Protein AF-A0A6P7WQ86-F1 (afdb_monomer_lite)

Sequence (445 aa):
MSSYLCPKDTPEFFSFLAAIAQLRMTGQVTDIEWIIFLQGLKDSKVKQMLPPTCILKPSWVNLDTWNECSLLEILPVFGNLRSSLVNQAFQWQEYFKVSSTVIGPVPCASHSHLSLFQKAILWRIFRPDKLYQVACDLTTCLLGGCFAEDYRLDTKTVFSLSHSNVPVVYLMPGTGSVGPSTHPLYYIEQMAKENMKEGSMKVISFGTPDSKTELLDSLITCKREGHWLVLNNCHLLDDWPDIIINQLIKLMDCHREAEGSISPVKNEDSQSECFVHLDFRLWFITTKDAEKSVPGYLMPQALSLLWETPQELKLILERSCNQAMAQPRSKTPVERIIALALLHSVLLHRQNYGNIAQTELYQWSQADLFFALNVQEKVWCFCQDPEDVMQFLAGSVIYGGHILDPADAATVRSVTQSCLKVHSTLLPTQGLEKLSSVLTDRSLS

Secondary structure (DSSP, 8-state):
--S---TTS-HHHHHHHHHHHHHHHTTSS-HHHHHHHHH-S--TTGGGS-----PPPPTTS-HHHHHHHHHHTTSGGGTTHHHHHHHTHHHHHHHHHSS--TTSPPSSGGGTT--HHHHHHHHHHH-GGGHHHHHHHHHHHHHSS-TTTT----HHHHHHH-BTTB-EEEEEPPTTSPPPSS-HHHHHHHHHHHTT-GGGEEEEETTSTTHHHHHHHHHHHHHHHT-EEEEE-GGG--S--HHHHHHHHHHHHTTHHHHS-------TT--------TT-EEEEEEETT-TTSS-TTTTTTSEEEE-----SHHHHHHHHHHHHHTS--SSS-HHHHHHHHHHHHHHHHHGGGGGGT-SS-----HHHHHHHHHHHHHHHHH-SSHHHHHHHIIIIIITGGG---HHHHHHHHHHHHHHH-S--SS---HHHHHHHHHHH-----

InterPro domains:
  IPR004273 Dynein heavy chain, D6 P-loop domain [PF03028] (180-302)
  IPR026983 Dynein heavy chain [PTHR45703] (13-422)
  IPR027417 P-loop containing nucleoside triphosphate hydrolase [G3DSA:3.40.50.300] (151-306)
  IPR041658 Dynein heavy chain, AAA lid domain [PF18198] (338-422)
  IPR042219 Dynein heavy chain, AAA lid domain superfamily [G3DSA:1.10.8.720] (308-434)

Radius of gyration: 29.18 Å; chains: 1; bounding box: 78×70×71 Å

Organism: NCBI:txid1415580

Foldseek 3Di:
DPQDDDCVCPLLNVLLVVLVVVCVVVVVDDPVLVCCLPPNPPDPVVVVVQDDDPQDQDPPDDPQLLVSLSVVCVPVLSPCVSVCCVVVVVQVVVCLVDQDPLVPARSDPSNSPDDSSSSLSNCCSGPVVRNSVSSQVSSCVRVVHRPNPPPPCDLVNVVVLFWQQAAAEEAWADDQDAGFQAAVVVSVCVSCVVVVQNVQEDEQEPPDPCSLVCVVVCLVVCQQVLGEYEYHALLNPLDDDPSVVVLSVLSNCLCVVVVDDDDDDDPPPDPPNSRGDGNYYHYYYYHPVRPRSDPPVNVVRYNYDYRHYDLDLVVQLVVLLVLLVVDDADQDDSLQSSLLSNLLSVLSNLCVCPVVRDPGRFRNHPVLSVVLSVVLSVLSVPPPDSQVVSLCCNLCPRRVVRDPDPVVSVVSSVSSCCSRDPDDVPDPDVVSVVVVVVVVPPPDD

pLDDT: mean 80.19, std 16.85, range [24.47, 97.56]

Structure (mmCIF, N/CA/C/O backbone):
data_AF-A0A6P7WQ86-F1
#
_entry.id   AF-A0A6P7WQ86-F1
#
loop_
_atom_site.group_PDB
_atom_site.id
_atom_site.type_symbol
_atom_site.label_atom_id
_atom_site.label_alt_id
_atom_site.label_comp_id
_atom_site.label_asym_id
_atom_site.label_entity_id
_atom_site.label_seq_id
_atom_site.pdbx_PDB_ins_code
_atom_site.Cartn_x
_atom_site.Cartn_y
_atom_site.Cartn_z
_atom_site.occupancy
_atom_site.B_iso_or_equiv
_atom_site.auth_seq_id
_atom_site.auth_comp_id
_atom_site.auth_asym_id
_atom_site.auth_atom_id
_atom_site.pdbx_PDB_model_num
ATOM 1 N N . MET A 1 1 ? -7.963 -11.762 -16.676 1.00 25.12 1 MET A N 1
ATOM 2 C CA . MET A 1 1 ? -6.656 -12.193 -16.125 1.00 25.12 1 MET A CA 1
ATOM 3 C C . MET A 1 1 ? -5.848 -10.976 -15.652 1.00 25.12 1 MET A C 1
ATOM 5 O O . MET A 1 1 ? -4.774 -10.728 -16.170 1.00 25.12 1 MET A O 1
ATOM 9 N N . SER A 1 2 ? -6.365 -10.191 -14.697 1.00 27.33 2 SER A N 1
ATOM 10 C CA . SER A 1 2 ? -5.709 -8.952 -14.213 1.00 27.33 2 SER A CA 1
ATOM 11 C C . SER A 1 2 ? -5.612 -8.876 -12.679 1.00 27.33 2 SER A C 1
ATOM 13 O O . SER A 1 2 ? -5.260 -7.837 -12.139 1.00 27.33 2 SER A O 1
ATOM 15 N N . SER A 1 3 ? -5.945 -9.950 -11.959 1.00 24.47 3 SER A N 1
ATOM 16 C CA . SER A 1 3 ? -6.136 -9.938 -10.500 1.00 24.47 3 SER A CA 1
ATOM 17 C C . SER A 1 3 ? -4.958 -10.498 -9.690 1.00 24.47 3 SER A C 1
ATOM 19 O O . SER A 1 3 ? -5.093 -10.706 -8.491 1.00 24.47 3 SER A O 1
ATOM 21 N N . TYR A 1 4 ? -3.800 -10.734 -10.312 1.00 34.53 4 TYR A N 1
ATOM 22 C CA . TYR A 1 4 ? -2.643 -11.344 -9.649 1.00 34.53 4 TYR A CA 1
ATOM 23 C C . TYR A 1 4 ? -1.344 -10.637 -10.015 1.00 34.53 4 TYR A C 1
ATOM 25 O O . TYR A 1 4 ? -0.579 -11.174 -10.809 1.00 34.53 4 TYR A O 1
ATOM 33 N N . LEU A 1 5 ? -1.073 -9.456 -9.455 1.00 34.53 5 LEU A N 1
ATOM 34 C CA . LEU A 1 5 ? 0.267 -8.865 -9.524 1.00 34.53 5 LEU A CA 1
ATOM 35 C C . LEU A 1 5 ? 0.639 -8.158 -8.215 1.00 34.53 5 LEU A C 1
ATOM 37 O O . LEU A 1 5 ? -0.140 -7.400 -7.643 1.00 34.53 5 LEU A O 1
ATOM 41 N N . CYS A 1 6 ? 1.843 -8.477 -7.742 1.00 33.53 6 CYS A N 1
ATOM 42 C CA . CYS A 1 6 ? 2.492 -7.973 -6.536 1.00 33.53 6 CYS A CA 1
ATOM 43 C C . CYS A 1 6 ? 3.253 -6.667 -6.866 1.00 33.53 6 CYS A C 1
ATOM 45 O O . CYS A 1 6 ? 4.033 -6.691 -7.813 1.00 33.53 6 CYS A O 1
ATOM 47 N N . PRO A 1 7 ? 3.160 -5.562 -6.102 1.00 37.88 7 PRO A N 1
ATOM 48 C CA . PRO A 1 7 ? 3.705 -4.251 -6.485 1.00 37.88 7 PRO A CA 1
ATOM 49 C C . PRO A 1 7 ? 5.179 -4.051 -6.187 1.00 37.88 7 PRO A C 1
ATOM 51 O O . PRO A 1 7 ? 5.691 -2.939 -6.300 1.00 37.88 7 PRO A O 1
ATOM 54 N N . LYS A 1 8 ? 5.906 -5.127 -5.858 1.00 39.66 8 LYS A N 1
ATOM 55 C CA . LYS A 1 8 ? 7.344 -5.088 -6.145 1.00 39.66 8 LYS A CA 1
ATOM 56 C C . LYS A 1 8 ? 7.577 -4.911 -7.657 1.00 39.66 8 LYS A C 1
ATOM 58 O O . LYS A 1 8 ? 8.589 -4.326 -8.026 1.00 39.66 8 LYS A O 1
ATOM 63 N N . ASP A 1 9 ? 6.600 -5.308 -8.477 1.00 46.38 9 ASP A N 1
ATOM 64 C CA . ASP A 1 9 ? 6.421 -4.889 -9.863 1.00 46.38 9 ASP A CA 1
ATOM 65 C C . ASP A 1 9 ? 5.422 -3.729 -9.896 1.00 46.38 9 ASP A C 1
ATOM 67 O O . ASP A 1 9 ? 4.210 -3.926 -9.798 1.00 46.38 9 ASP A O 1
ATOM 71 N N . THR A 1 10 ? 5.918 -2.499 -9.980 1.00 58.47 10 THR A N 1
ATOM 72 C CA . THR A 1 10 ? 5.045 -1.325 -10.019 1.00 58.47 10 THR A CA 1
ATOM 73 C C . THR A 1 10 ? 4.073 -1.435 -11.217 1.00 58.47 10 THR A C 1
ATOM 75 O O . THR A 1 10 ? 4.430 -2.037 -12.239 1.00 58.47 10 THR A O 1
ATOM 78 N N . PRO A 1 11 ? 2.828 -0.925 -11.145 1.00 63.41 11 PRO A N 1
ATOM 79 C CA . PRO A 1 11 ? 1.876 -0.983 -12.264 1.00 63.41 11 PRO A CA 1
ATOM 80 C C . PRO A 1 11 ? 2.463 -0.425 -13.573 1.00 63.41 11 PRO A C 1
ATOM 82 O O . PRO A 1 11 ? 2.094 -0.865 -14.666 1.00 63.41 11 PRO A O 1
ATOM 85 N N . GLU A 1 12 ? 3.436 0.481 -13.475 1.00 69.00 12 GLU A N 1
ATOM 86 C CA . GLU A 1 12 ? 4.243 0.990 -14.581 1.00 69.00 12 GLU A CA 1
ATOM 87 C C . GLU A 1 12 ? 5.154 -0.085 -15.189 1.00 69.00 12 GLU A C 1
ATOM 89 O O . GLU A 1 12 ? 5.253 -0.163 -16.411 1.00 69.00 12 GLU A O 1
ATOM 94 N N . PHE A 1 13 ? 5.785 -0.946 -14.381 1.00 75.38 13 PHE A N 1
ATOM 95 C CA . PHE A 1 13 ? 6.592 -2.061 -14.884 1.00 75.38 13 PHE A CA 1
ATOM 96 C C . PHE A 1 13 ? 5.738 -3.095 -15.619 1.00 75.38 13 PHE A C 1
ATOM 98 O O . PHE A 1 13 ? 6.108 -3.530 -16.709 1.00 75.38 13 PHE A O 1
ATOM 105 N N . PHE A 1 14 ? 4.565 -3.447 -15.085 1.00 77.00 14 PHE A N 1
ATOM 106 C CA . PHE A 1 14 ? 3.645 -4.334 -15.800 1.00 77.00 14 PHE A CA 1
ATOM 107 C C . PHE A 1 14 ? 3.147 -3.707 -17.105 1.00 77.00 14 PHE A C 1
ATOM 109 O O . PHE A 1 14 ? 3.166 -4.358 -18.150 1.00 77.00 14 PHE A O 1
ATOM 116 N N . SER A 1 15 ? 2.752 -2.432 -17.066 1.00 80.06 15 SER A N 1
ATOM 117 C CA . SER A 1 15 ? 2.323 -1.697 -18.262 1.00 80.06 15 SER A CA 1
ATOM 118 C C . SER A 1 15 ? 3.441 -1.636 -19.306 1.00 80.06 15 SER A C 1
ATOM 120 O O . SER A 1 15 ? 3.194 -1.853 -20.493 1.00 80.06 15 SER A O 1
ATOM 122 N N . PHE A 1 16 ? 4.687 -1.444 -18.869 1.00 85.69 16 PHE A N 1
ATOM 123 C CA . PHE A 1 16 ? 5.866 -1.527 -19.724 1.00 85.69 16 PHE A CA 1
ATOM 124 C C . PHE A 1 16 ? 6.025 -2.922 -20.342 1.00 85.69 16 PHE A C 1
ATOM 126 O O . PHE A 1 16 ? 6.174 -3.036 -21.558 1.00 85.69 16 PHE A O 1
ATOM 133 N N . LEU A 1 17 ? 5.940 -3.994 -19.548 1.00 87.88 17 LEU A N 1
ATOM 134 C CA . LEU A 1 17 ? 6.018 -5.365 -20.063 1.00 87.88 17 LEU A CA 1
ATOM 135 C C . LEU A 1 17 ? 4.902 -5.669 -21.069 1.00 87.88 17 LEU A C 1
ATOM 137 O O . LEU A 1 17 ? 5.169 -6.308 -22.087 1.00 87.88 17 LEU A O 1
ATOM 141 N N . ALA A 1 18 ? 3.683 -5.186 -20.828 1.00 86.56 18 ALA A N 1
ATOM 142 C CA . ALA A 1 18 ? 2.565 -5.314 -21.757 1.00 86.56 18 ALA A CA 1
ATOM 143 C C . ALA A 1 18 ? 2.831 -4.562 -23.073 1.00 86.56 18 ALA A C 1
ATOM 145 O O . ALA A 1 18 ? 2.644 -5.127 -24.154 1.00 86.56 18 ALA A O 1
ATOM 146 N N . ALA A 1 19 ? 3.350 -3.331 -22.995 1.00 88.06 19 ALA A N 1
ATOM 147 C CA . ALA A 1 19 ? 3.734 -2.542 -24.164 1.00 88.06 19 ALA A CA 1
ATOM 148 C C . ALA A 1 19 ? 4.826 -3.247 -24.992 1.00 88.06 19 ALA A C 1
ATOM 150 O O . ALA A 1 19 ? 4.730 -3.342 -26.218 1.00 88.06 19 ALA A O 1
ATOM 151 N N . ILE A 1 20 ? 5.840 -3.813 -24.331 1.00 89.81 20 ILE A N 1
ATOM 152 C CA . ILE A 1 20 ? 6.890 -4.588 -25.004 1.00 89.81 20 ILE A CA 1
ATOM 153 C C . ILE A 1 20 ? 6.342 -5.893 -25.587 1.00 89.81 20 ILE A C 1
ATOM 155 O O . ILE A 1 20 ? 6.712 -6.259 -26.702 1.00 89.81 20 ILE A O 1
ATOM 159 N N . ALA A 1 21 ? 5.448 -6.592 -24.886 1.00 88.50 21 ALA A N 1
ATOM 160 C CA . ALA A 1 21 ? 4.819 -7.804 -25.404 1.00 88.50 21 ALA A CA 1
ATOM 161 C C . ALA A 1 21 ? 4.056 -7.518 -26.707 1.00 88.50 21 ALA A C 1
ATOM 163 O O . ALA A 1 21 ? 4.207 -8.261 -27.677 1.00 88.50 21 ALA A O 1
ATOM 164 N N . GLN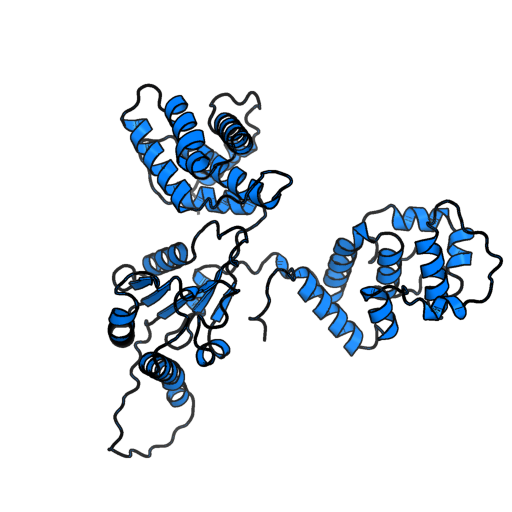 A 1 22 ? 3.325 -6.401 -26.776 1.00 89.00 22 GLN A N 1
ATOM 165 C CA . GLN A 1 22 ? 2.672 -5.944 -28.004 1.00 89.00 22 GLN A CA 1
ATOM 166 C C . GLN A 1 22 ? 3.682 -5.664 -29.131 1.00 89.00 22 GLN A C 1
ATOM 168 O O . GLN A 1 22 ? 3.478 -6.101 -30.269 1.00 89.00 22 GLN A O 1
ATOM 173 N N . LEU A 1 23 ? 4.795 -4.982 -28.837 1.00 89.31 23 LEU A N 1
ATOM 174 C CA . LEU A 1 23 ? 5.850 -4.726 -29.829 1.00 89.31 23 LEU A CA 1
ATOM 175 C C . LEU A 1 23 ? 6.523 -6.008 -30.340 1.00 89.31 23 LEU A C 1
ATOM 177 O O . LEU A 1 23 ? 6.841 -6.108 -31.526 1.00 89.31 23 LEU A O 1
ATOM 181 N N . ARG A 1 24 ? 6.708 -7.007 -29.474 1.00 90.12 24 ARG A N 1
ATOM 182 C CA . ARG A 1 24 ? 7.251 -8.318 -29.860 1.00 90.12 24 ARG A CA 1
ATOM 183 C C . ARG A 1 24 ? 6.268 -9.100 -30.729 1.00 90.12 24 ARG A C 1
ATOM 185 O O . ARG A 1 24 ? 6.665 -9.630 -31.761 1.00 90.12 24 ARG A O 1
ATOM 192 N N . MET A 1 25 ? 4.981 -9.103 -30.378 1.00 88.38 25 MET A N 1
ATOM 193 C CA . MET A 1 25 ? 3.928 -9.755 -31.173 1.00 88.38 25 MET A CA 1
ATOM 194 C C . MET A 1 25 ? 3.765 -9.138 -32.568 1.00 88.38 25 MET A C 1
ATOM 196 O O . MET A 1 25 ? 3.455 -9.841 -33.525 1.00 88.38 25 MET A O 1
ATOM 200 N N . THR A 1 26 ? 3.995 -7.829 -32.697 1.00 89.19 26 THR A N 1
ATOM 201 C CA . THR A 1 26 ? 3.947 -7.107 -33.982 1.00 89.19 26 THR A CA 1
ATOM 202 C C . THR A 1 26 ? 5.265 -7.157 -34.764 1.00 89.19 26 THR A C 1
ATOM 204 O O . THR A 1 26 ? 5.344 -6.594 -35.854 1.00 89.19 26 THR A O 1
ATOM 207 N N . GLY A 1 27 ? 6.300 -7.823 -34.236 1.00 86.44 27 GLY A N 1
ATOM 208 C CA . GLY A 1 27 ? 7.609 -7.957 -34.881 1.00 86.44 27 GLY A CA 1
ATOM 209 C C . GLY A 1 27 ? 8.449 -6.674 -34.909 1.00 86.44 27 GLY A C 1
ATOM 210 O O . GLY A 1 27 ? 9.457 -6.629 -35.609 1.00 86.44 27 GLY A O 1
ATOM 211 N N . GLN A 1 28 ? 8.060 -5.633 -34.166 1.00 86.25 28 GLN A N 1
ATOM 212 C CA . GLN A 1 28 ? 8.796 -4.362 -34.097 1.00 86.25 28 GLN A CA 1
ATOM 213 C C . GLN A 1 28 ? 10.005 -4.417 -33.155 1.00 86.25 28 GLN A C 1
ATOM 215 O O . GLN A 1 28 ? 10.891 -3.568 -33.245 1.00 86.25 28 GLN A O 1
ATOM 220 N N . VAL A 1 29 ? 10.027 -5.395 -32.246 1.00 89.81 29 VAL A N 1
ATOM 221 C CA . VAL A 1 29 ? 11.147 -5.678 -31.344 1.00 89.81 29 VAL A CA 1
ATOM 222 C C . VAL A 1 29 ? 11.569 -7.122 -31.532 1.00 89.81 29 VAL A C 1
ATOM 224 O O . VAL A 1 29 ? 10.770 -8.043 -31.352 1.00 89.81 29 VAL A O 1
ATOM 227 N N . THR A 1 30 ? 12.836 -7.316 -31.874 1.00 88.25 30 THR A N 1
ATOM 228 C CA . THR A 1 30 ? 13.439 -8.645 -31.992 1.00 88.25 30 THR A CA 1
ATOM 229 C C . THR A 1 30 ? 13.823 -9.202 -30.619 1.00 88.25 30 THR A C 1
ATOM 231 O O . THR A 1 30 ? 14.104 -8.458 -29.677 1.00 88.25 30 THR A O 1
ATOM 234 N N . ASP A 1 31 ? 13.904 -10.530 -30.497 1.00 85.44 31 ASP A N 1
ATOM 235 C CA . ASP A 1 31 ? 14.342 -11.169 -29.248 1.00 85.44 31 ASP A CA 1
ATOM 236 C C . ASP A 1 31 ? 15.767 -10.754 -28.852 1.00 85.44 31 ASP A C 1
ATOM 238 O O . ASP A 1 31 ? 16.069 -10.602 -27.670 1.00 85.44 31 ASP A O 1
ATOM 242 N N . ILE A 1 32 ? 16.631 -10.501 -29.841 1.00 84.75 32 ILE A N 1
ATOM 243 C CA . ILE A 1 32 ? 18.000 -10.025 -29.622 1.00 84.75 32 ILE A CA 1
ATOM 244 C C . ILE A 1 32 ? 17.989 -8.619 -29.010 1.00 84.75 32 ILE A C 1
ATOM 246 O O . ILE A 1 32 ? 18.670 -8.385 -28.013 1.00 84.75 32 ILE A O 1
ATOM 250 N N . GLU A 1 33 ? 17.196 -7.692 -29.553 1.00 87.44 33 GLU A N 1
ATOM 251 C CA . GLU A 1 33 ? 17.052 -6.340 -28.995 1.00 87.44 33 GLU A CA 1
ATOM 252 C C . GLU A 1 33 ? 16.498 -6.372 -27.564 1.00 87.44 33 GLU A C 1
ATOM 254 O O . GLU A 1 33 ? 16.980 -5.635 -26.702 1.00 87.44 33 GLU A O 1
ATOM 259 N N . TRP A 1 34 ? 15.531 -7.254 -27.286 1.00 88.44 34 TRP A N 1
ATOM 260 C CA . TRP A 1 34 ? 14.972 -7.427 -25.944 1.00 88.44 34 TRP A CA 1
ATOM 261 C C . TRP A 1 34 ? 16.012 -7.933 -24.937 1.00 88.44 34 TRP A C 1
ATOM 263 O O . TRP A 1 34 ? 16.145 -7.376 -23.845 1.00 88.44 34 TRP A O 1
ATOM 273 N N . ILE A 1 35 ? 16.802 -8.942 -25.312 1.00 84.19 35 ILE A N 1
ATOM 274 C CA . ILE A 1 35 ? 17.886 -9.467 -24.469 1.00 84.19 35 ILE A CA 1
ATOM 275 C C . ILE A 1 35 ? 18.944 -8.386 -24.211 1.00 84.19 35 ILE A C 1
ATOM 277 O O . ILE A 1 35 ? 19.368 -8.203 -23.068 1.00 84.19 35 ILE A O 1
ATOM 281 N N . ILE A 1 36 ? 19.326 -7.624 -25.244 1.00 84.12 36 ILE A N 1
ATOM 282 C CA . ILE A 1 36 ? 20.272 -6.502 -25.123 1.00 84.12 36 ILE A CA 1
ATOM 283 C C . ILE A 1 36 ? 19.746 -5.438 -24.157 1.00 84.12 36 ILE A C 1
ATOM 285 O O . ILE A 1 36 ? 20.522 -4.868 -23.386 1.00 84.12 36 ILE A O 1
ATOM 289 N N . PHE A 1 37 ? 18.442 -5.165 -24.184 1.00 85.75 37 PHE A N 1
ATOM 290 C CA . PHE A 1 37 ? 17.811 -4.227 -23.264 1.00 85.75 37 PHE A CA 1
ATOM 291 C C . PHE A 1 37 ? 17.789 -4.748 -21.817 1.00 85.75 37 PHE A C 1
ATOM 293 O O . PHE A 1 37 ? 18.104 -3.995 -20.903 1.00 85.75 37 PHE A O 1
ATOM 300 N N . LEU A 1 38 ? 17.470 -6.023 -21.582 1.00 81.94 38 LEU A N 1
ATOM 301 C CA . LEU A 1 38 ? 17.373 -6.567 -20.221 1.00 81.94 38 LEU A CA 1
ATOM 302 C C . LEU A 1 38 ? 18.730 -6.813 -19.553 1.00 81.94 38 LEU A C 1
ATOM 304 O O . LEU A 1 38 ? 18.938 -6.456 -18.395 1.00 81.94 38 LEU A O 1
ATOM 308 N N . GLN A 1 39 ? 19.640 -7.482 -20.257 1.00 75.31 39 GLN A N 1
ATOM 309 C CA . GLN A 1 39 ? 20.855 -8.042 -19.654 1.00 75.31 39 GLN A CA 1
ATOM 310 C C . GLN A 1 39 ? 22.084 -7.161 -19.906 1.00 75.31 39 GLN A C 1
ATOM 312 O O . GLN A 1 39 ? 23.090 -7.253 -19.194 1.00 75.31 39 GLN A O 1
ATOM 317 N N . GLY A 1 40 ? 22.006 -6.286 -20.914 1.00 67.88 40 GLY A N 1
ATOM 318 C CA . GLY A 1 40 ? 23.181 -5.675 -21.518 1.00 67.88 40 GLY A CA 1
ATOM 319 C C . GLY A 1 40 ? 24.075 -6.718 -22.196 1.00 67.88 40 GLY A C 1
ATOM 320 O O . GLY A 1 40 ? 23.948 -7.925 -22.002 1.00 67.88 40 GLY A O 1
ATOM 321 N N . LEU A 1 41 ? 25.034 -6.260 -22.995 1.00 63.91 41 LEU A N 1
ATOM 322 C CA . LEU A 1 41 ? 25.974 -7.141 -23.701 1.00 63.91 41 LEU A CA 1
ATOM 323 C C . LEU A 1 41 ? 27.162 -7.514 -22.792 1.00 63.91 41 LEU A C 1
ATOM 325 O O . LEU A 1 41 ? 28.324 -7.363 -23.160 1.00 63.91 41 LEU A O 1
ATOM 329 N N . LYS A 1 42 ? 26.870 -7.958 -21.561 1.00 58.72 42 LYS A N 1
ATOM 330 C CA . LYS A 1 42 ? 27.878 -8.258 -20.524 1.00 58.72 42 LYS A CA 1
ATOM 331 C C . LYS A 1 42 ? 28.516 -9.639 -20.667 1.00 58.72 42 LYS A C 1
ATOM 333 O O . LYS A 1 42 ? 29.425 -9.970 -19.905 1.00 58.72 42 LYS A O 1
ATOM 338 N N . ASP A 1 43 ? 28.070 -10.437 -21.631 1.00 53.06 43 ASP A N 1
ATOM 339 C CA . ASP A 1 43 ? 28.567 -11.792 -21.798 1.00 53.06 43 ASP A CA 1
ATOM 340 C C . ASP A 1 43 ? 29.995 -11.789 -22.374 1.00 53.06 43 ASP A C 1
ATOM 342 O O . ASP A 1 43 ? 30.268 -11.304 -23.477 1.00 53.06 43 ASP A O 1
ATOM 346 N N . SER A 1 44 ? 30.936 -12.329 -21.595 1.00 49.69 44 SER A N 1
ATOM 347 C CA . SER A 1 44 ? 32.384 -12.286 -21.859 1.00 49.69 44 SER A CA 1
ATOM 348 C C . SER A 1 44 ? 32.774 -12.966 -23.184 1.00 49.69 44 SER A C 1
ATOM 350 O O . SER A 1 44 ? 33.844 -12.705 -23.734 1.00 49.69 44 SER A O 1
ATOM 352 N N . LYS A 1 45 ? 31.886 -13.799 -23.742 1.00 48.97 45 LYS A N 1
ATOM 353 C CA . LYS A 1 45 ? 32.104 -14.527 -25.000 1.00 48.97 45 LYS A CA 1
ATOM 354 C C . LYS A 1 45 ? 32.055 -13.637 -26.249 1.00 48.97 45 LYS A C 1
ATOM 356 O O . LYS A 1 45 ? 32.723 -13.959 -27.225 1.00 48.97 45 LYS A O 1
ATOM 361 N N . VAL A 1 46 ? 31.352 -12.497 -26.224 1.00 50.53 46 VAL A N 1
ATOM 362 C CA . VAL A 1 46 ? 31.262 -11.597 -27.398 1.00 50.53 46 VAL A CA 1
ATOM 363 C C . VAL A 1 46 ? 32.471 -10.653 -27.498 1.00 50.53 46 VAL A C 1
ATOM 365 O O . VAL A 1 46 ? 32.834 -10.218 -28.589 1.00 50.53 46 VAL A O 1
ATOM 368 N N . LYS A 1 47 ? 33.190 -10.416 -26.386 1.00 48.84 47 LYS A N 1
ATOM 369 C CA . LYS A 1 47 ? 34.431 -9.613 -26.370 1.00 48.84 47 LYS A CA 1
ATOM 370 C C . LYS A 1 47 ? 35.530 -10.169 -27.287 1.00 48.84 47 LYS A C 1
ATOM 372 O O . LYS A 1 47 ? 36.385 -9.404 -27.718 1.00 48.84 47 LYS A O 1
ATOM 377 N N . GLN A 1 48 ? 35.507 -11.469 -27.597 1.00 48.16 48 GLN A N 1
ATOM 378 C CA . GLN A 1 48 ? 36.498 -12.124 -28.462 1.00 48.16 48 GLN A CA 1
ATOM 379 C C . GLN A 1 48 ? 36.183 -12.038 -29.965 1.00 48.16 48 GLN A C 1
ATOM 381 O O . GLN A 1 48 ? 37.043 -12.384 -30.769 1.00 48.16 48 GLN A O 1
ATOM 386 N N . MET A 1 49 ? 34.992 -11.569 -30.362 1.00 47.84 49 MET A N 1
ATOM 387 C CA . MET A 1 49 ? 34.593 -11.479 -31.778 1.00 47.84 49 MET A CA 1
ATOM 388 C C . MET A 1 49 ? 34.684 -10.062 -32.363 1.00 47.84 49 MET A C 1
ATOM 390 O O . MET A 1 49 ? 34.346 -9.857 -33.527 1.00 47.84 49 MET A O 1
ATOM 394 N N . LEU A 1 50 ? 35.133 -9.074 -31.584 1.00 52.91 50 LEU A N 1
ATOM 395 C CA . LEU A 1 50 ? 35.200 -7.689 -32.041 1.00 52.91 50 LEU A CA 1
ATOM 396 C C . LEU A 1 50 ? 36.504 -7.416 -32.812 1.00 52.91 50 LEU A C 1
ATOM 398 O O . LEU A 1 50 ? 37.589 -7.611 -32.257 1.00 52.91 50 LEU A O 1
ATOM 402 N N . PRO A 1 51 ? 36.438 -6.924 -34.062 1.00 50.28 51 PRO A N 1
ATOM 403 C CA . PRO A 1 51 ? 37.624 -6.471 -34.775 1.00 50.28 51 PRO A CA 1
ATOM 404 C C . PRO A 1 51 ? 38.235 -5.244 -34.069 1.00 50.28 51 PRO A C 1
ATOM 406 O O . PRO A 1 51 ? 37.496 -4.397 -33.554 1.00 50.28 51 PRO A O 1
ATOM 409 N N . PRO A 1 52 ? 39.574 -5.097 -34.047 1.00 48.00 52 PRO A N 1
ATOM 410 C CA . PRO A 1 52 ? 40.222 -3.927 -33.473 1.00 48.00 52 PRO A CA 1
ATOM 411 C C . PRO A 1 52 ? 39.904 -2.703 -34.337 1.00 48.00 52 PRO A C 1
ATOM 413 O O . PRO A 1 52 ? 40.454 -2.514 -35.417 1.00 48.00 52 PRO A O 1
ATOM 416 N N . THR A 1 53 ? 38.988 -1.859 -33.880 1.00 55.72 53 THR A N 1
ATOM 417 C CA . THR A 1 53 ? 38.680 -0.593 -34.554 1.00 55.72 53 THR A CA 1
ATOM 418 C C . THR A 1 53 ? 39.592 0.517 -34.049 1.00 55.72 53 THR A C 1
ATOM 420 O O . THR A 1 53 ? 39.604 0.813 -32.856 1.00 55.72 53 THR A O 1
ATOM 423 N N . CYS A 1 54 ? 40.288 1.186 -34.969 1.00 58.53 54 CYS A N 1
ATOM 424 C CA . CYS A 1 54 ? 41.212 2.301 -34.721 1.00 58.53 54 CYS A CA 1
ATOM 425 C C . CYS A 1 54 ? 40.542 3.630 -34.301 1.00 58.53 54 CYS A C 1
ATOM 427 O O . CYS A 1 54 ? 41.161 4.686 -34.410 1.00 58.53 54 CYS A O 1
ATOM 429 N N . ILE A 1 55 ? 39.281 3.616 -33.858 1.00 70.06 55 ILE A N 1
ATOM 430 C CA . ILE A 1 55 ? 38.555 4.836 -33.481 1.00 70.06 55 ILE A CA 1
ATOM 431 C C . ILE A 1 55 ? 38.900 5.184 -32.033 1.00 70.06 55 ILE A C 1
ATOM 433 O O . ILE A 1 55 ? 38.612 4.417 -31.112 1.00 70.06 55 ILE A O 1
ATOM 437 N N . LEU A 1 56 ? 39.504 6.357 -31.834 1.00 76.00 56 LEU A N 1
ATOM 438 C CA . LEU A 1 56 ? 39.825 6.868 -30.505 1.00 76.00 56 LEU A CA 1
ATOM 439 C C . LEU A 1 56 ? 38.540 7.161 -29.725 1.00 76.00 56 LEU A C 1
ATOM 441 O O . LEU A 1 56 ? 37.679 7.916 -30.176 1.00 76.00 56 LEU A O 1
ATOM 445 N N . LYS A 1 57 ? 38.431 6.570 -28.531 1.00 86.38 57 LYS A N 1
ATOM 446 C CA . LYS A 1 57 ? 37.308 6.796 -27.622 1.00 86.38 57 LYS A CA 1
ATOM 447 C C . LYS A 1 57 ? 37.250 8.281 -27.231 1.00 86.38 57 LYS A C 1
ATOM 449 O O . LYS A 1 57 ? 38.236 8.794 -26.696 1.00 86.38 57 LYS A O 1
ATOM 454 N N . PRO A 1 58 ? 36.105 8.960 -27.393 1.00 85.06 58 PRO A N 1
ATOM 455 C CA . PRO A 1 58 ? 35.965 10.336 -26.945 1.00 85.06 58 PRO A CA 1
ATOM 456 C C . PRO A 1 58 ? 36.034 10.429 -25.410 1.00 85.06 58 PRO A C 1
ATOM 458 O O . PRO A 1 58 ? 35.705 9.483 -24.686 1.00 85.06 58 PRO A O 1
ATOM 461 N N . SER A 1 59 ? 36.477 11.571 -24.884 1.00 85.50 59 SER A N 1
ATOM 462 C CA . SER A 1 59 ? 36.671 11.777 -23.439 1.00 85.50 59 SER A CA 1
ATOM 463 C C . SER A 1 59 ? 35.366 11.765 -22.637 1.00 85.50 59 SER A C 1
ATOM 465 O O . SER A 1 59 ? 35.379 11.366 -21.479 1.00 85.50 59 SER A O 1
ATOM 467 N N . TRP A 1 60 ? 34.246 12.142 -23.258 1.00 86.88 60 TRP A N 1
ATOM 468 C CA . TRP A 1 60 ? 32.931 12.237 -22.616 1.00 86.88 60 TRP A CA 1
ATOM 469 C C . TRP A 1 60 ? 32.187 10.896 -22.481 1.00 86.88 60 TRP A C 1
ATOM 471 O O . TRP A 1 60 ? 31.174 10.840 -21.790 1.00 86.88 60 TRP A O 1
ATOM 481 N N . VAL A 1 61 ? 32.665 9.825 -23.129 1.00 86.62 61 VAL A N 1
ATOM 482 C CA . VAL A 1 61 ? 32.055 8.486 -23.060 1.00 86.62 61 VAL A CA 1
ATOM 483 C C . VAL A 1 61 ? 32.887 7.581 -22.158 1.00 86.62 61 VAL A C 1
ATOM 485 O O . VAL A 1 61 ? 34.105 7.455 -22.335 1.00 86.62 61 VAL A O 1
ATOM 488 N N . ASN A 1 62 ? 32.231 6.914 -21.210 1.00 86.94 62 ASN A N 1
ATOM 489 C CA . ASN A 1 62 ? 32.872 5.942 -20.326 1.00 86.94 62 ASN A CA 1
ATOM 490 C C . ASN A 1 62 ? 33.337 4.703 -21.103 1.00 86.94 62 ASN A C 1
ATOM 492 O O . ASN A 1 62 ? 32.771 4.350 -22.137 1.00 86.94 62 ASN A O 1
ATOM 496 N N . LEU A 1 63 ? 34.376 4.029 -20.605 1.00 82.75 63 LEU A N 1
ATOM 497 C CA . LEU A 1 63 ? 34.943 2.858 -21.282 1.00 82.75 63 LEU A CA 1
ATOM 498 C C . LEU A 1 63 ? 33.917 1.722 -21.424 1.00 82.75 63 LEU A C 1
ATOM 500 O O . LEU A 1 63 ? 33.824 1.119 -22.489 1.00 82.75 63 LEU A O 1
ATOM 504 N N . ASP A 1 64 ? 33.110 1.480 -20.391 1.00 82.69 64 ASP A N 1
ATOM 505 C CA . ASP A 1 64 ? 32.080 0.436 -20.408 1.00 82.69 64 ASP A CA 1
ATOM 506 C C . ASP A 1 64 ? 30.982 0.734 -21.436 1.00 82.69 64 ASP A C 1
ATOM 508 O O . ASP A 1 64 ? 30.685 -0.104 -22.285 1.00 82.69 64 ASP A O 1
ATOM 512 N N . THR A 1 65 ? 30.467 1.966 -21.445 1.00 86.06 65 THR A N 1
ATOM 513 C CA . THR A 1 65 ? 29.505 2.461 -22.443 1.00 86.06 65 THR A CA 1
ATOM 514 C C . THR A 1 65 ? 30.056 2.341 -23.867 1.00 86.06 65 THR A C 1
ATOM 516 O O . THR A 1 65 ? 29.343 1.928 -24.780 1.00 86.06 65 THR A O 1
ATOM 519 N N . TRP A 1 66 ? 31.339 2.661 -24.070 1.00 86.88 66 TRP A N 1
ATOM 520 C CA . TRP A 1 66 ? 32.001 2.551 -25.373 1.00 86.88 66 TRP A CA 1
ATOM 521 C C . TRP A 1 66 ? 32.105 1.101 -25.859 1.00 86.88 66 TRP A C 1
ATOM 523 O O . TRP A 1 66 ? 31.864 0.820 -27.036 1.00 86.88 66 TRP A O 1
ATOM 533 N N . ASN A 1 67 ? 32.419 0.177 -24.949 1.00 83.31 67 ASN A N 1
ATOM 534 C CA . ASN A 1 67 ? 32.458 -1.252 -25.243 1.00 83.31 67 ASN A CA 1
ATOM 535 C C . ASN A 1 67 ? 31.058 -1.791 -25.575 1.00 83.31 67 ASN A C 1
ATOM 537 O O . ASN A 1 67 ? 30.912 -2.531 -26.546 1.00 83.31 67 ASN A O 1
ATOM 541 N N . GLU A 1 68 ? 30.022 -1.376 -24.837 1.00 83.38 68 GLU A N 1
ATOM 542 C CA . GLU A 1 68 ? 28.632 -1.728 -25.159 1.00 83.38 68 GLU A CA 1
ATOM 543 C C . GLU A 1 68 ? 28.209 -1.187 -26.534 1.00 83.38 68 GLU A C 1
ATOM 545 O O . GLU A 1 68 ? 27.592 -1.919 -27.302 1.00 83.38 68 GLU A O 1
ATOM 550 N N . CYS A 1 69 ? 28.612 0.035 -26.908 1.00 86.94 69 CYS A N 1
ATOM 551 C CA . CYS A 1 69 ? 28.354 0.580 -28.249 1.00 86.94 69 CYS A CA 1
ATOM 552 C C . CYS A 1 69 ? 29.033 -0.241 -29.355 1.00 86.94 69 CYS A C 1
ATOM 554 O O . CYS A 1 69 ? 28.449 -0.441 -30.416 1.00 86.94 69 CYS A O 1
ATOM 556 N N . SER A 1 70 ? 30.248 -0.742 -29.109 1.00 81.94 70 SER A N 1
ATOM 557 C CA . SER A 1 70 ? 30.946 -1.616 -30.061 1.00 81.94 70 SER A CA 1
ATOM 558 C C . SER A 1 70 ? 30.198 -2.921 -30.310 1.00 81.94 70 SER A C 1
ATOM 560 O O . SER A 1 70 ? 30.251 -3.453 -31.414 1.00 81.94 70 SER A O 1
ATOM 562 N N . LEU A 1 71 ? 29.537 -3.454 -29.284 1.00 78.94 71 LEU A N 1
ATOM 563 C CA . LEU A 1 71 ? 28.728 -4.665 -29.391 1.00 78.94 71 LEU A CA 1
ATOM 564 C C . LEU A 1 71 ? 27.367 -4.356 -30.024 1.00 78.94 71 LEU A C 1
ATOM 566 O O . LEU A 1 71 ? 26.827 -5.179 -30.754 1.00 78.94 71 LEU A O 1
ATOM 570 N N . LEU A 1 72 ? 26.835 -3.155 -29.796 1.00 85.69 72 LEU A N 1
ATOM 571 C CA . LEU A 1 72 ? 25.586 -2.709 -30.402 1.00 85.69 72 LEU A CA 1
ATOM 572 C C . LEU A 1 72 ? 25.703 -2.553 -31.928 1.00 85.69 72 LEU A C 1
ATOM 574 O O . LEU A 1 72 ? 24.755 -2.874 -32.635 1.00 85.69 72 LEU A O 1
ATOM 578 N N . GLU A 1 73 ? 26.877 -2.164 -32.440 1.00 86.06 73 GLU A N 1
ATOM 579 C CA . GLU A 1 73 ? 27.182 -2.102 -33.884 1.00 86.06 73 GLU A CA 1
ATOM 580 C C . GLU A 1 73 ? 27.085 -3.457 -34.613 1.00 86.06 73 GLU A C 1
ATOM 582 O O . GLU A 1 73 ? 27.052 -3.475 -35.843 1.00 86.06 73 GLU A O 1
ATOM 587 N N . ILE A 1 74 ? 27.013 -4.588 -33.892 1.00 80.75 74 ILE A N 1
ATOM 588 C CA . ILE A 1 74 ? 26.722 -5.907 -34.488 1.00 80.75 74 ILE A CA 1
ATOM 589 C C . ILE A 1 74 ? 25.330 -5.902 -35.135 1.00 80.75 74 ILE A C 1
ATOM 591 O O . ILE A 1 74 ? 25.102 -6.567 -36.147 1.00 80.75 74 ILE A O 1
ATOM 595 N N . LEU A 1 75 ? 24.394 -5.138 -34.567 1.00 83.00 75 LEU A N 1
ATOM 596 C CA . LEU A 1 75 ? 23.094 -4.916 -35.173 1.00 83.00 75 LEU A CA 1
ATOM 597 C C . LEU A 1 75 ? 23.236 -3.863 -36.283 1.00 83.00 75 LEU A C 1
ATOM 599 O O . LEU A 1 75 ? 23.646 -2.733 -36.005 1.00 83.00 75 LEU A O 1
ATOM 603 N N . PRO A 1 76 ? 22.829 -4.171 -37.529 1.00 83.44 76 PRO A N 1
ATOM 604 C CA . PRO A 1 76 ? 23.034 -3.280 -38.674 1.00 83.44 76 PRO A CA 1
ATOM 605 C C . PRO A 1 76 ? 22.355 -1.918 -38.490 1.00 83.44 76 PRO A C 1
ATOM 607 O O . PRO A 1 76 ? 22.813 -0.909 -39.020 1.00 83.44 76 PRO A O 1
ATOM 610 N N . VAL A 1 77 ? 21.289 -1.882 -37.689 1.00 86.12 77 VAL A N 1
ATOM 611 C CA . VAL A 1 77 ? 20.518 -0.677 -37.381 1.00 86.12 77 VAL A CA 1
ATOM 612 C C . VAL A 1 77 ? 21.335 0.361 -36.593 1.00 86.12 77 VAL A C 1
ATOM 614 O O . VAL A 1 77 ? 21.068 1.555 -36.717 1.00 86.12 77 VAL A O 1
ATOM 617 N N . PHE A 1 78 ? 22.364 -0.074 -35.857 1.00 87.31 78 PHE A N 1
ATOM 618 C CA . PHE A 1 78 ? 23.294 0.776 -35.103 1.00 87.31 78 PHE A CA 1
ATOM 619 C C . PHE A 1 78 ? 24.677 0.887 -35.767 1.00 87.31 78 PHE A C 1
ATOM 621 O O . PHE A 1 78 ? 25.662 1.225 -35.110 1.00 87.31 78 PHE A O 1
ATOM 628 N N . GLY A 1 79 ? 24.785 0.580 -37.062 1.00 86.00 79 GLY A N 1
ATOM 629 C CA . GLY A 1 79 ? 26.055 0.641 -37.781 1.00 86.00 79 GLY A CA 1
ATOM 630 C C . GLY A 1 79 ? 26.717 2.024 -37.699 1.00 86.00 79 GLY A C 1
ATOM 631 O O . GLY A 1 79 ? 26.070 3.054 -37.865 1.00 86.00 79 GLY A O 1
ATOM 632 N N . ASN A 1 80 ? 28.038 2.047 -37.489 1.00 86.75 80 ASN A N 1
ATOM 633 C CA . ASN A 1 80 ? 28.852 3.266 -37.358 1.00 86.75 80 ASN A CA 1
ATOM 634 C C . ASN A 1 80 ? 28.475 4.190 -36.181 1.00 86.75 80 ASN A C 1
ATOM 636 O O . ASN A 1 80 ? 28.821 5.380 -36.200 1.00 86.75 80 ASN A O 1
ATOM 640 N N . LEU A 1 81 ? 27.809 3.672 -35.145 1.00 88.50 81 LEU A N 1
ATOM 641 C CA . LEU A 1 81 ? 27.465 4.434 -33.945 1.00 88.50 81 LEU A CA 1
ATOM 642 C C . LEU A 1 81 ? 28.694 5.098 -33.308 1.00 88.50 81 LEU A C 1
ATOM 644 O O . LEU A 1 81 ? 28.670 6.296 -33.028 1.00 88.50 81 LEU A O 1
ATOM 648 N N . ARG A 1 82 ? 29.803 4.371 -33.141 1.00 88.38 82 ARG A N 1
ATOM 649 C CA . ARG A 1 82 ? 31.048 4.888 -32.548 1.00 88.38 82 ARG A CA 1
ATOM 650 C C . ARG A 1 82 ? 31.660 6.006 -33.376 1.00 88.38 82 ARG A C 1
ATOM 652 O O . ARG A 1 82 ? 32.062 7.023 -32.815 1.00 88.38 82 ARG A O 1
ATOM 659 N N . SER A 1 83 ? 31.659 5.872 -34.700 1.00 87.81 83 SER A N 1
ATOM 660 C CA . SER A 1 83 ? 32.084 6.944 -35.609 1.00 87.81 83 SER A CA 1
ATOM 661 C C . SER A 1 83 ? 31.207 8.190 -35.451 1.00 87.81 83 SER A C 1
ATOM 663 O O . SER A 1 83 ? 31.719 9.309 -35.411 1.00 87.81 83 SER A O 1
ATOM 665 N N . SER A 1 84 ? 29.889 8.015 -35.305 1.00 88.81 84 SER A N 1
ATOM 666 C CA . SER A 1 84 ? 28.960 9.129 -35.085 1.00 88.81 84 SER A CA 1
ATOM 667 C C . SER A 1 84 ? 29.156 9.799 -33.720 1.00 88.81 84 SER A C 1
ATOM 669 O O . SER A 1 84 ? 29.116 11.025 -33.631 1.00 88.81 84 SER A O 1
ATOM 671 N N . LEU A 1 85 ? 29.436 9.030 -32.665 1.00 88.06 85 LEU A N 1
ATOM 672 C CA . LEU A 1 85 ? 29.722 9.557 -31.323 1.00 88.06 85 LEU A CA 1
ATOM 673 C C . LEU A 1 85 ? 30.983 10.433 -31.289 1.00 88.06 85 LEU A C 1
ATOM 675 O O . LEU A 1 85 ? 31.049 11.382 -30.504 1.00 88.06 85 LEU A O 1
ATOM 679 N N . VAL A 1 86 ? 31.974 10.133 -32.137 1.00 87.75 86 VAL A N 1
ATOM 680 C CA . VAL A 1 86 ? 33.183 10.958 -32.288 1.00 87.75 86 VAL A CA 1
ATOM 681 C C . VAL A 1 86 ? 32.894 12.197 -33.136 1.00 87.75 86 VAL A C 1
ATOM 683 O O . VAL A 1 86 ? 33.175 13.313 -32.705 1.00 87.75 86 VAL A O 1
ATOM 686 N N . ASN A 1 87 ? 32.296 12.015 -34.316 1.00 87.81 87 ASN A N 1
ATOM 687 C CA . ASN A 1 87 ? 32.122 13.092 -35.295 1.00 87.81 87 ASN A CA 1
ATOM 688 C C . ASN A 1 87 ? 31.030 14.102 -34.906 1.00 87.81 87 ASN A C 1
ATOM 690 O O . ASN A 1 87 ? 31.141 15.282 -35.230 1.00 87.81 87 ASN A O 1
ATOM 694 N N . GLN A 1 88 ? 29.977 13.661 -34.211 1.00 87.62 88 GLN A N 1
ATOM 695 C CA . GLN A 1 88 ? 28.859 14.494 -33.751 1.00 87.62 88 GLN A CA 1
ATOM 696 C C . GLN A 1 88 ? 28.753 14.530 -32.217 1.00 87.62 88 GLN A C 1
ATOM 698 O O . GLN A 1 88 ? 27.657 14.519 -31.657 1.00 87.62 88 GLN A O 1
ATOM 703 N N . ALA A 1 89 ? 29.892 14.598 -31.518 1.00 87.75 89 ALA A N 1
ATOM 704 C CA . ALA A 1 89 ? 29.953 14.552 -30.054 1.00 87.75 89 ALA A CA 1
ATOM 705 C C . ALA A 1 89 ? 29.016 15.559 -29.359 1.00 87.75 89 ALA A C 1
ATOM 707 O O . ALA A 1 89 ? 28.325 15.194 -28.413 1.00 87.75 89 ALA A O 1
ATOM 708 N N . PHE A 1 90 ? 28.948 16.805 -29.845 1.00 86.81 90 PHE A N 1
ATOM 709 C CA . PHE A 1 90 ? 28.084 17.837 -29.258 1.00 86.81 90 PHE A CA 1
ATOM 710 C C . PHE A 1 90 ? 26.596 17.454 -29.316 1.00 86.81 90 PHE A C 1
ATOM 712 O O . PHE A 1 90 ? 25.899 17.558 -28.314 1.00 86.81 90 PHE A O 1
ATOM 719 N N . GLN A 1 91 ? 26.117 16.937 -30.453 1.00 87.50 91 GLN A N 1
ATOM 720 C CA . GLN A 1 91 ? 24.708 16.560 -30.627 1.00 87.50 91 GLN A CA 1
ATOM 721 C C . GLN A 1 91 ? 24.315 15.391 -29.716 1.00 87.50 91 GLN A C 1
ATOM 723 O O . GLN A 1 91 ? 23.258 15.422 -29.090 1.00 87.50 91 GLN A O 1
ATOM 728 N N . TRP A 1 92 ? 25.185 14.384 -29.599 1.00 87.94 92 TRP A N 1
ATOM 729 C CA . TRP A 1 92 ? 24.961 13.251 -28.701 1.00 87.94 92 TRP A CA 1
ATOM 730 C C . TRP A 1 92 ? 25.005 13.651 -27.223 1.00 87.94 92 TRP A C 1
ATOM 732 O O . TRP A 1 92 ? 24.191 13.173 -26.436 1.00 87.94 92 TRP A O 1
ATOM 742 N N . GLN A 1 93 ? 25.912 14.553 -26.839 1.00 87.19 93 GLN A N 1
ATOM 743 C CA . GLN A 1 93 ? 25.947 15.080 -25.474 1.00 87.19 93 GLN A CA 1
ATOM 744 C C . GLN A 1 93 ? 24.670 15.848 -25.132 1.00 87.19 93 GLN A C 1
ATOM 746 O O . GLN A 1 93 ? 24.118 15.636 -24.057 1.00 87.19 93 GLN A O 1
ATOM 751 N N . GLU A 1 94 ? 24.180 16.704 -26.032 1.00 85.12 94 GLU A N 1
ATOM 752 C CA . GLU A 1 94 ? 22.917 17.419 -25.822 1.00 85.12 94 GLU A CA 1
ATOM 753 C C . GLU A 1 94 ? 21.731 16.448 -25.724 1.00 85.12 94 GLU A C 1
ATOM 755 O O . GLU A 1 94 ? 20.920 16.572 -24.807 1.00 85.12 94 GLU A O 1
ATOM 760 N N . TYR A 1 95 ? 21.681 15.414 -26.571 1.00 84.88 95 TYR A N 1
ATOM 761 C CA . TYR A 1 95 ? 20.639 14.380 -26.521 1.00 84.88 95 TYR A CA 1
ATOM 762 C C . TYR A 1 95 ? 20.532 13.697 -25.150 1.00 84.88 95 TYR A C 1
ATOM 764 O O . TYR A 1 95 ? 19.430 13.524 -24.635 1.00 84.88 95 TYR A O 1
ATOM 772 N N . PHE A 1 96 ? 21.671 13.354 -24.535 1.00 84.94 96 PHE A N 1
ATOM 773 C CA . PHE A 1 96 ? 21.718 12.673 -23.235 1.00 84.94 96 PHE A CA 1
ATOM 774 C C . PHE A 1 96 ? 21.760 13.616 -22.020 1.00 84.94 96 PHE A C 1
ATOM 776 O O . PHE A 1 96 ? 21.761 13.137 -20.879 1.00 84.94 96 PHE A O 1
ATOM 783 N N . LYS A 1 97 ? 21.822 14.939 -22.224 1.00 81.81 97 LYS A N 1
ATOM 784 C CA . LYS A 1 97 ? 21.756 15.942 -21.144 1.00 81.81 97 LYS A CA 1
ATOM 785 C C . LYS A 1 97 ? 20.324 16.235 -20.697 1.00 81.81 97 LYS A C 1
ATOM 787 O O . LYS A 1 97 ? 20.118 16.490 -19.512 1.00 81.81 97 LYS A O 1
ATOM 792 N N . VAL A 1 98 ? 19.363 16.222 -21.619 1.00 70.06 98 VAL A N 1
ATOM 793 C CA . VAL A 1 98 ? 17.952 16.554 -21.350 1.00 70.06 98 VAL A CA 1
ATOM 794 C C . VAL A 1 98 ? 17.254 15.402 -20.598 1.00 70.06 98 VAL A C 1
ATOM 796 O O . VAL A 1 98 ? 17.728 14.266 -20.605 1.00 70.06 98 VAL A O 1
ATOM 799 N N . SER A 1 99 ? 16.137 15.678 -19.911 1.00 66.31 99 SER A N 1
ATOM 800 C CA . SER A 1 99 ? 15.205 14.635 -19.441 1.00 66.31 99 SER A CA 1
ATOM 801 C C . SER A 1 99 ? 14.774 13.741 -20.610 1.00 66.31 99 SER A C 1
ATOM 803 O O . SER A 1 99 ? 14.685 14.249 -21.722 1.00 66.31 99 SER A O 1
ATOM 805 N N . SER A 1 100 ? 14.544 12.441 -20.367 1.00 60.53 100 SER A N 1
ATOM 806 C CA . SER A 1 100 ? 14.301 11.406 -21.393 1.00 60.53 100 SER A CA 1
ATOM 807 C C . SER A 1 100 ? 13.600 11.934 -22.657 1.00 60.53 100 SER A C 1
ATOM 809 O O . SER A 1 100 ? 12.477 12.426 -22.610 1.00 60.53 100 SER A O 1
ATOM 811 N N . THR A 1 101 ? 14.291 11.853 -23.801 1.00 62.22 101 THR A N 1
ATOM 812 C CA . THR A 1 101 ? 13.757 12.225 -25.124 1.00 62.22 101 THR A CA 1
ATOM 813 C C . THR A 1 101 ? 13.614 11.001 -26.022 1.00 62.22 101 THR A C 1
ATOM 815 O O . THR A 1 101 ? 13.767 11.091 -27.235 1.00 62.22 101 THR A O 1
ATOM 818 N N . VAL A 1 102 ? 13.300 9.833 -25.451 1.00 65.75 102 VAL A N 1
ATOM 819 C CA . VAL A 1 102 ? 13.097 8.586 -26.221 1.00 65.75 102 VAL A CA 1
ATOM 820 C C . VAL A 1 102 ? 12.051 8.772 -27.327 1.00 65.75 102 VAL A C 1
ATOM 822 O O . VAL A 1 102 ? 12.166 8.189 -28.405 1.00 65.75 102 VAL A O 1
ATOM 825 N N . ILE A 1 103 ? 11.074 9.648 -27.080 1.00 66.56 103 ILE A N 1
ATOM 826 C CA . ILE A 1 103 ? 10.016 10.047 -28.015 1.00 66.56 103 ILE A CA 1
ATOM 827 C C . ILE A 1 103 ? 10.549 10.999 -29.105 1.00 66.56 103 ILE A C 1
ATOM 829 O O . ILE A 1 103 ? 10.101 10.964 -30.251 1.00 66.56 103 ILE A O 1
ATOM 833 N N . GLY A 1 104 ? 11.540 11.830 -28.776 1.00 71.12 104 GLY A N 1
ATOM 834 C CA . GLY A 1 104 ? 12.155 12.784 -29.694 1.00 71.12 104 GLY A CA 1
ATOM 835 C C . GLY A 1 104 ? 12.985 12.110 -30.796 1.00 71.12 104 GLY A C 1
ATOM 836 O O . GLY A 1 104 ? 13.426 10.962 -30.660 1.00 71.12 104 GLY A O 1
ATOM 837 N N . PRO A 1 105 ? 13.204 12.782 -31.939 1.00 70.25 105 PRO A N 1
ATOM 838 C CA . PRO A 1 105 ? 14.137 12.292 -32.945 1.00 70.25 105 PRO A CA 1
ATOM 839 C C . PRO A 1 105 ? 15.564 12.297 -32.382 1.00 70.25 105 PRO A C 1
ATOM 841 O O . PRO A 1 105 ? 15.950 13.203 -31.644 1.00 70.25 105 PRO A O 1
ATOM 844 N N . VAL A 1 106 ? 16.367 11.301 -32.762 1.00 75.31 106 VAL A N 1
ATOM 845 C CA . VAL A 1 106 ? 17.811 11.358 -32.507 1.00 75.31 106 VAL A CA 1
ATOM 846 C C . VAL A 1 106 ? 18.365 12.549 -33.296 1.00 75.31 106 VAL A C 1
ATOM 848 O O . VAL A 1 106 ? 18.046 12.670 -34.481 1.00 75.31 106 VAL A O 1
ATOM 851 N N . PRO A 1 107 ? 19.173 13.438 -32.690 1.00 65.75 107 PRO A N 1
ATOM 852 C CA . PRO A 1 107 ? 19.592 14.678 -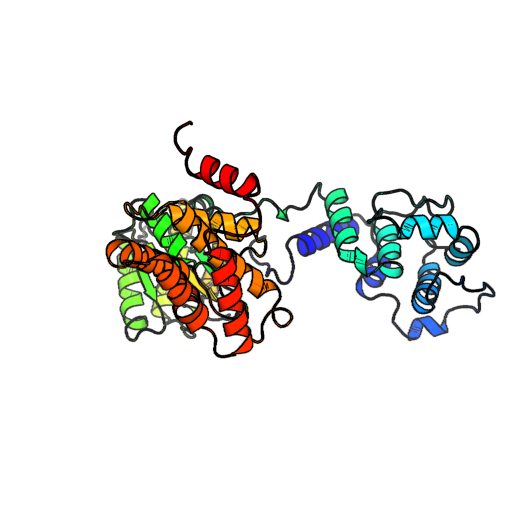33.347 1.00 65.75 107 PRO A CA 1
ATOM 853 C C . PRO A 1 107 ? 20.490 14.442 -34.566 1.00 65.75 107 PRO A C 1
ATOM 855 O O . PRO A 1 107 ? 20.569 15.288 -35.453 1.00 65.75 107 PRO A O 1
ATOM 858 N N . CYS A 1 108 ? 21.140 13.280 -34.639 1.00 73.56 108 CYS A N 1
ATOM 859 C CA . CYS A 1 108 ? 22.020 12.912 -35.736 1.00 73.56 108 CYS A CA 1
ATOM 860 C C . CYS A 1 108 ? 21.230 12.273 -36.889 1.00 73.56 108 CYS A C 1
ATOM 862 O O . CYS A 1 108 ? 20.614 11.221 -36.719 1.00 73.56 108 CYS A O 1
ATOM 864 N N . ALA A 1 109 ? 21.348 12.833 -38.098 1.00 73.44 109 ALA A N 1
ATOM 865 C CA . ALA A 1 109 ? 20.739 12.280 -39.316 1.00 73.44 109 ALA A CA 1
ATOM 866 C C . ALA A 1 109 ? 21.189 10.839 -39.637 1.00 73.44 109 ALA A C 1
ATOM 868 O O . ALA A 1 109 ? 20.480 10.116 -40.325 1.00 73.44 109 ALA A O 1
ATOM 869 N N . SER A 1 110 ? 22.348 10.413 -39.122 1.00 75.56 110 SER A N 1
ATOM 870 C CA . SER A 1 110 ? 22.868 9.048 -39.271 1.00 75.56 110 SER A CA 1
ATOM 871 C C . SER A 1 110 ? 22.051 7.986 -38.531 1.00 75.56 110 SER A C 1
ATOM 873 O O . SER A 1 110 ? 22.143 6.819 -38.884 1.00 75.56 110 SER A O 1
ATOM 875 N N . HIS A 1 111 ? 21.294 8.380 -37.503 1.00 82.44 111 HIS A N 1
ATOM 876 C CA . HIS A 1 111 ? 20.543 7.481 -36.620 1.00 82.44 111 HIS A CA 1
ATOM 877 C C . HIS A 1 111 ? 19.096 7.962 -36.412 1.00 82.44 111 HIS A C 1
ATOM 879 O O . HIS A 1 111 ? 18.441 7.611 -35.431 1.00 82.44 111 HIS A O 1
ATOM 885 N N . SER A 1 112 ? 18.576 8.782 -37.329 1.00 82.06 112 SER A N 1
ATOM 886 C CA . SER A 1 112 ? 17.194 9.271 -37.279 1.00 82.06 112 SER A CA 1
ATOM 887 C C . SER A 1 112 ? 16.166 8.168 -37.567 1.00 82.06 112 SER A C 1
ATOM 889 O O . SER A 1 112 ? 15.013 8.297 -37.161 1.00 82.06 112 SER A O 1
ATOM 891 N N . HIS A 1 113 ? 16.588 7.072 -38.210 1.00 85.25 113 HIS A N 1
ATOM 892 C CA . HIS A 1 113 ? 15.775 5.894 -38.535 1.00 85.25 113 HIS A CA 1
ATOM 893 C C . HIS A 1 113 ? 15.510 4.959 -37.348 1.00 85.25 113 HIS A C 1
ATOM 895 O O . HIS A 1 113 ? 14.765 3.994 -37.505 1.00 85.25 113 HIS A O 1
ATOM 901 N N . LEU A 1 114 ? 16.125 5.203 -36.184 1.00 87.94 114 LEU A N 1
ATOM 902 C CA . LEU A 1 114 ? 15.982 4.328 -35.022 1.00 87.94 114 LEU A CA 1
ATOM 903 C C . LEU A 1 114 ? 14.540 4.307 -34.501 1.00 87.94 114 LEU A C 1
ATOM 905 O O . LEU A 1 114 ? 13.918 5.355 -34.296 1.00 87.94 114 LEU A O 1
ATOM 909 N N . SER A 1 115 ? 14.038 3.105 -34.219 1.00 88.69 115 SER A N 1
ATOM 910 C CA . SER A 1 115 ? 12.734 2.905 -33.586 1.00 88.69 115 SER A CA 1
ATOM 911 C C . SER A 1 115 ? 12.730 3.396 -32.132 1.00 88.69 115 SER A C 1
ATOM 913 O O . SER A 1 115 ? 13.780 3.589 -31.514 1.00 88.69 115 SER A O 1
ATOM 915 N N . LEU A 1 116 ? 11.537 3.570 -31.552 1.00 88.06 116 LEU A N 1
ATOM 916 C CA . LEU A 1 116 ? 11.378 3.948 -30.141 1.00 88.06 116 LEU A CA 1
ATOM 917 C C . LEU A 1 116 ? 12.139 2.996 -29.202 1.00 88.06 116 LEU A C 1
ATOM 919 O O . LEU A 1 116 ? 12.865 3.444 -28.315 1.00 88.06 116 LEU A O 1
ATOM 923 N N . PHE A 1 117 ? 12.041 1.685 -29.438 1.00 89.69 117 PHE A N 1
ATOM 924 C CA . PHE A 1 117 ? 12.721 0.689 -28.612 1.00 89.69 117 PHE A CA 1
ATOM 925 C C . PHE A 1 117 ? 14.246 0.707 -28.804 1.00 89.69 117 PHE A C 1
ATOM 927 O O . PHE A 1 117 ? 15.003 0.621 -27.838 1.00 89.69 117 PHE A O 1
ATOM 934 N N . GLN A 1 118 ? 14.724 0.920 -30.031 1.00 90.56 118 GLN A N 1
ATOM 935 C CA . GLN A 1 118 ? 16.156 1.055 -30.314 1.00 90.56 118 GLN A CA 1
ATOM 936 C C . GLN A 1 118 ? 16.763 2.302 -29.660 1.00 90.56 118 GLN A C 1
ATOM 938 O O . GLN A 1 118 ? 17.867 2.248 -29.113 1.00 90.56 118 GLN A O 1
ATOM 943 N N . LYS A 1 119 ? 16.024 3.418 -29.635 1.00 89.81 119 LYS A N 1
ATOM 944 C CA . LYS A 1 119 ? 16.410 4.602 -28.856 1.00 89.81 119 LYS A CA 1
ATOM 945 C C . LYS A 1 119 ? 16.469 4.281 -27.365 1.00 89.81 119 LYS A C 1
ATOM 947 O O . LYS A 1 119 ? 17.421 4.688 -26.705 1.00 89.81 119 LYS A O 1
ATOM 952 N N . ALA A 1 120 ? 15.511 3.525 -26.833 1.00 89.56 120 ALA A N 1
ATOM 953 C CA . ALA A 1 120 ? 15.524 3.120 -25.429 1.00 89.56 120 ALA A CA 1
ATOM 954 C C . ALA A 1 120 ? 16.747 2.259 -25.066 1.00 89.56 120 ALA A C 1
ATOM 956 O O . ALA A 1 120 ? 17.315 2.440 -23.988 1.00 89.56 120 ALA A O 1
ATOM 957 N N . ILE A 1 121 ? 17.225 1.402 -25.979 1.00 90.00 121 ILE A N 1
ATOM 958 C CA . ILE A 1 121 ? 18.496 0.676 -25.809 1.00 90.00 121 ILE A CA 1
ATOM 959 C C . ILE A 1 121 ? 19.675 1.651 -25.672 1.00 90.00 121 ILE A C 1
ATOM 961 O O . ILE A 1 121 ? 20.510 1.470 -24.785 1.00 90.00 121 ILE A O 1
ATOM 965 N N . LEU A 1 122 ? 19.734 2.714 -26.485 1.00 89.50 122 LEU A N 1
ATOM 966 C CA . LEU A 1 122 ? 20.772 3.747 -26.345 1.00 89.50 122 LEU A CA 1
ATOM 967 C C . LEU A 1 122 ? 20.678 4.467 -24.996 1.00 89.50 122 LEU A C 1
ATOM 969 O O . LEU A 1 122 ? 21.688 4.634 -24.316 1.00 89.50 122 LEU A O 1
ATOM 973 N N . TRP A 1 123 ? 19.474 4.854 -24.573 1.00 88.69 123 TRP A N 1
ATOM 974 C CA . TRP A 1 123 ? 19.270 5.501 -23.275 1.00 88.69 123 TRP A CA 1
ATOM 975 C C . TRP A 1 123 ? 19.680 4.607 -22.104 1.00 88.69 123 TRP A C 1
ATOM 977 O O . TRP A 1 123 ? 20.334 5.091 -21.185 1.00 88.69 123 TRP A O 1
ATOM 987 N N . ARG A 1 124 ? 19.404 3.299 -22.163 1.00 87.62 124 ARG A N 1
ATOM 988 C CA . ARG A 1 124 ? 19.889 2.329 -21.168 1.00 87.62 124 ARG A CA 1
ATOM 989 C C . ARG A 1 124 ? 21.417 2.338 -21.051 1.00 87.62 124 ARG A C 1
ATOM 991 O O . ARG A 1 124 ? 21.941 2.274 -19.943 1.00 87.62 124 ARG A O 1
ATOM 998 N N . ILE A 1 125 ? 22.118 2.401 -22.185 1.00 87.00 125 ILE A N 1
ATOM 999 C CA . ILE A 1 125 ? 23.587 2.336 -22.255 1.00 87.00 125 ILE A CA 1
ATOM 1000 C C . ILE A 1 125 ? 24.234 3.626 -21.728 1.00 87.00 125 ILE A C 1
ATOM 1002 O O . ILE A 1 125 ? 25.218 3.568 -20.989 1.00 87.00 125 ILE A O 1
ATOM 1006 N N . PHE A 1 126 ? 23.695 4.792 -22.096 1.00 87.12 126 PHE A N 1
ATOM 1007 C CA . PHE A 1 126 ? 24.291 6.092 -21.760 1.00 87.12 126 PHE A CA 1
ATOM 1008 C C . PHE A 1 126 ? 23.781 6.697 -20.449 1.00 87.12 126 PHE A C 1
ATOM 1010 O O . PHE A 1 126 ? 24.539 7.380 -19.763 1.00 87.12 126 PHE A O 1
ATOM 1017 N N . ARG A 1 127 ? 22.509 6.475 -20.105 1.00 86.81 127 ARG A N 1
ATOM 1018 C CA . ARG A 1 127 ? 21.811 7.068 -18.953 1.00 86.81 127 ARG A CA 1
ATOM 1019 C C . ARG A 1 127 ? 20.954 6.016 -18.234 1.00 86.81 127 ARG A C 1
ATOM 1021 O O . ARG A 1 127 ? 19.726 6.131 -18.209 1.00 86.81 127 ARG A O 1
ATOM 1028 N N . PRO A 1 128 ? 21.575 4.992 -17.616 1.00 84.88 128 PRO A N 1
ATOM 1029 C CA . PRO A 1 128 ? 20.838 3.978 -16.858 1.00 84.88 128 PRO A CA 1
ATOM 1030 C C . PRO A 1 128 ? 20.041 4.584 -15.691 1.00 84.88 128 PRO A C 1
ATOM 1032 O O . PRO A 1 128 ? 18.995 4.058 -15.324 1.00 84.88 128 PRO A O 1
ATOM 1035 N N . ASP A 1 129 ? 20.474 5.736 -15.166 1.00 82.62 129 ASP A N 1
ATOM 1036 C CA . ASP A 1 129 ? 19.767 6.521 -14.146 1.00 82.62 129 ASP A CA 1
ATOM 1037 C C . ASP A 1 129 ? 18.390 7.031 -14.605 1.00 82.62 129 ASP A C 1
ATOM 1039 O O . ASP A 1 129 ? 17.541 7.362 -13.778 1.00 82.62 129 ASP A O 1
ATOM 1043 N N . LYS A 1 130 ? 18.153 7.099 -15.920 1.00 83.88 130 LYS A N 1
ATOM 1044 C CA . LYS A 1 130 ? 16.900 7.569 -16.528 1.00 83.88 130 LYS A CA 1
ATOM 1045 C C . LYS A 1 130 ? 16.030 6.443 -17.078 1.00 83.88 130 LYS A C 1
ATOM 1047 O O . LYS A 1 130 ? 14.989 6.728 -17.662 1.00 83.88 130 LYS A O 1
ATOM 1052 N N . LEU A 1 131 ? 16.402 5.179 -16.866 1.00 84.19 131 LEU A N 1
ATOM 1053 C CA . LEU A 1 131 ? 15.703 4.035 -17.456 1.00 84.19 131 LEU A CA 1
ATOM 1054 C C . LEU A 1 131 ? 14.228 3.941 -17.030 1.00 84.19 131 LEU A C 1
ATOM 1056 O O . LEU A 1 131 ? 13.383 3.571 -17.838 1.00 84.19 131 LEU A O 1
ATOM 1060 N N . TYR A 1 132 ? 13.908 4.336 -15.796 1.00 82.81 132 TYR A N 1
ATOM 1061 C CA . TYR A 1 132 ? 12.522 4.418 -15.330 1.00 82.81 132 TYR A CA 1
ATOM 1062 C C . TYR A 1 132 ? 11.688 5.400 -16.171 1.00 82.81 132 TYR A C 1
ATOM 1064 O O . TYR A 1 132 ? 10.603 5.058 -16.632 1.00 82.81 132 TYR A O 1
ATOM 1072 N N . GLN A 1 133 ? 12.224 6.597 -16.440 1.00 82.75 133 GLN A N 1
ATOM 1073 C CA . GLN A 1 133 ? 11.553 7.606 -17.270 1.00 82.75 133 GLN A CA 1
ATOM 1074 C C . GLN A 1 133 ? 11.393 7.114 -18.712 1.00 82.75 133 GLN A C 1
ATOM 1076 O O . GLN A 1 133 ? 10.315 7.219 -19.278 1.00 82.75 133 GLN A O 1
ATOM 1081 N N . VAL A 1 134 ? 12.434 6.483 -19.264 1.00 85.31 134 VAL A N 1
ATOM 1082 C CA . VAL A 1 134 ? 12.412 5.854 -20.596 1.00 85.31 134 VAL A CA 1
ATOM 1083 C C . VAL A 1 134 ? 11.296 4.810 -20.707 1.00 85.31 134 VAL A C 1
ATOM 1085 O O . VAL A 1 134 ? 10.577 4.782 -21.704 1.00 85.31 134 VAL A O 1
ATOM 1088 N N . ALA A 1 135 ? 11.134 3.960 -19.690 1.00 85.44 135 ALA A N 1
ATOM 1089 C CA . ALA A 1 135 ? 10.075 2.955 -19.650 1.00 85.44 135 ALA A CA 1
ATOM 1090 C C . ALA A 1 135 ? 8.679 3.595 -19.565 1.00 85.44 135 ALA A C 1
ATOM 1092 O O . ALA A 1 135 ? 7.772 3.170 -20.284 1.00 85.44 135 ALA A O 1
ATOM 1093 N N . CYS A 1 136 ? 8.515 4.642 -18.750 1.00 81.50 136 CYS A N 1
ATOM 1094 C CA . CYS A 1 136 ? 7.260 5.394 -18.645 1.00 81.50 136 CYS A CA 1
ATOM 1095 C C . CYS A 1 136 ? 6.887 6.075 -19.971 1.00 81.50 136 CYS A C 1
ATOM 1097 O O . CYS A 1 136 ? 5.747 5.960 -20.423 1.00 81.50 136 CYS A O 1
ATOM 1099 N N . ASP A 1 137 ? 7.850 6.722 -20.629 1.00 84.94 137 ASP A N 1
ATOM 1100 C CA . ASP A 1 137 ? 7.659 7.401 -21.914 1.00 84.94 137 ASP A CA 1
ATOM 1101 C C . ASP A 1 137 ? 7.265 6.412 -23.017 1.00 84.94 137 ASP A C 1
ATOM 1103 O O . ASP A 1 137 ? 6.306 6.643 -23.753 1.00 84.94 137 ASP A O 1
ATOM 1107 N N . LEU A 1 138 ? 7.969 5.274 -23.105 1.00 85.56 138 LEU A N 1
ATOM 1108 C CA . LEU A 1 138 ? 7.636 4.201 -24.045 1.00 85.56 138 LEU A CA 1
ATOM 1109 C C . LEU A 1 138 ? 6.217 3.681 -23.822 1.00 85.56 138 LEU A C 1
ATOM 1111 O O . LEU A 1 138 ? 5.449 3.553 -24.774 1.00 85.56 138 LEU A O 1
ATOM 1115 N N . THR A 1 139 ? 5.875 3.393 -22.568 1.00 85.69 139 THR A N 1
ATOM 1116 C CA . THR A 1 139 ? 4.551 2.891 -22.188 1.00 85.69 139 THR A CA 1
ATOM 1117 C C . THR A 1 139 ? 3.471 3.901 -22.561 1.00 85.69 139 THR A C 1
ATOM 1119 O O . THR A 1 139 ? 2.477 3.538 -23.183 1.00 85.69 139 THR A O 1
ATOM 1122 N N . THR A 1 140 ? 3.704 5.181 -22.273 1.00 84.56 140 THR A N 1
ATOM 1123 C CA . THR A 1 140 ? 2.784 6.276 -22.600 1.00 84.56 140 THR A CA 1
ATOM 1124 C C . THR A 1 140 ? 2.585 6.417 -24.107 1.00 84.56 140 THR A C 1
ATOM 1126 O O . THR A 1 140 ? 1.452 6.536 -24.566 1.00 84.56 140 THR A O 1
ATOM 1129 N N . CYS A 1 141 ? 3.654 6.340 -24.903 1.00 84.81 141 CYS A N 1
ATOM 1130 C CA . CYS A 1 141 ? 3.550 6.402 -26.361 1.00 84.81 141 CYS A CA 1
ATOM 1131 C C . CYS A 1 141 ? 2.799 5.220 -26.978 1.00 84.81 141 CYS A C 1
ATOM 1133 O O . CYS A 1 141 ? 2.120 5.399 -27.986 1.00 84.81 141 CYS A O 1
ATOM 1135 N N . LEU A 1 142 ? 2.964 4.018 -26.423 1.00 84.62 142 LEU A N 1
ATOM 1136 C CA . LEU A 1 142 ? 2.425 2.789 -27.010 1.00 84.62 142 LEU A CA 1
ATOM 1137 C C . LEU A 1 142 ? 1.005 2.482 -26.537 1.00 84.62 142 LEU A C 1
ATOM 1139 O O . LEU A 1 142 ? 0.191 2.013 -27.329 1.00 84.62 142 LEU A O 1
ATOM 1143 N N . LEU A 1 143 ? 0.715 2.746 -25.262 1.00 83.56 143 LEU A N 1
ATOM 1144 C CA . LEU A 1 143 ? -0.557 2.417 -24.615 1.00 83.56 143 LEU A CA 1
ATOM 1145 C C . LEU A 1 143 ? -1.431 3.650 -24.325 1.00 83.56 143 LEU A C 1
ATOM 1147 O O . LEU A 1 143 ? -2.568 3.489 -23.894 1.00 83.56 143 LEU A O 1
ATOM 1151 N N . GLY A 1 144 ? -0.943 4.869 -24.590 1.00 76.12 144 GLY A N 1
ATOM 1152 C CA . GLY A 1 144 ? -1.711 6.114 -24.460 1.00 76.12 144 GLY A CA 1
ATOM 1153 C C . GLY A 1 144 ? -1.680 6.772 -23.074 1.00 76.12 144 GLY A C 1
ATOM 1154 O O . GLY A 1 144 ? -2.365 7.771 -22.876 1.00 76.12 144 GLY A O 1
ATOM 1155 N N . GLY A 1 145 ? -0.892 6.246 -22.132 1.00 64.06 145 GLY A N 1
ATOM 1156 C CA . GLY A 1 145 ? -0.741 6.770 -20.768 1.00 64.06 145 GLY A CA 1
ATOM 1157 C C . GLY A 1 145 ? -0.509 5.660 -19.743 1.00 64.06 145 GLY A C 1
ATOM 1158 O O . GLY A 1 145 ? -0.846 4.502 -19.986 1.00 64.06 145 GLY A O 1
ATOM 1159 N N . CYS A 1 146 ? 0.087 5.993 -18.595 1.00 52.25 146 CYS A N 1
ATOM 1160 C CA . CYS A 1 146 ? 0.188 5.062 -17.473 1.00 52.25 146 CYS A CA 1
ATOM 1161 C C . CYS A 1 146 ? -1.205 4.837 -16.864 1.00 52.25 146 CYS A C 1
ATOM 1163 O O . CYS A 1 146 ? -1.789 5.756 -16.302 1.00 52.25 146 CYS A O 1
ATOM 1165 N N . PHE A 1 147 ? -1.698 3.596 -16.876 1.00 52.78 147 PHE A N 1
ATOM 1166 C CA . PHE A 1 147 ? -2.910 3.181 -16.145 1.00 52.78 147 PHE A CA 1
ATOM 1167 C C . PHE A 1 147 ? -2.783 3.303 -14.610 1.00 52.78 147 PHE A C 1
ATOM 1169 O O . PHE A 1 147 ? -3.710 2.960 -13.879 1.00 52.78 147 PHE A O 1
ATOM 1176 N N . ALA A 1 148 ? -1.625 3.746 -14.115 1.00 50.62 148 ALA A N 1
ATOM 1177 C CA . ALA A 1 148 ? -1.272 3.755 -12.705 1.00 50.62 148 ALA A CA 1
ATOM 1178 C C . ALA A 1 148 ? -2.005 4.832 -11.885 1.00 50.62 148 ALA A C 1
ATOM 1180 O O . ALA A 1 148 ? -2.204 4.627 -10.690 1.00 50.62 148 ALA A O 1
ATOM 1181 N N . GLU A 1 149 ? -2.439 5.947 -12.488 1.00 47.50 149 GLU A N 1
ATOM 1182 C CA . GLU A 1 149 ? -3.006 7.061 -11.708 1.00 47.50 149 GLU A CA 1
ATOM 1183 C C . GLU A 1 149 ? -4.437 6.807 -11.185 1.00 47.50 149 GLU A C 1
ATOM 1185 O O . GLU A 1 149 ? -4.800 7.370 -10.150 1.00 47.50 149 GLU A O 1
ATOM 1190 N N . ASP A 1 150 ? -5.213 5.897 -11.795 1.00 46.47 150 ASP A N 1
ATOM 1191 C CA . ASP A 1 150 ? -6.672 5.853 -11.577 1.00 46.47 150 ASP A CA 1
ATOM 1192 C C . ASP A 1 150 ? -7.263 4.549 -11.018 1.00 46.47 150 ASP A C 1
ATOM 1194 O O . ASP A 1 150 ? -8.456 4.513 -10.713 1.00 46.47 150 ASP A O 1
ATOM 1198 N N . TYR A 1 151 ? -6.487 3.485 -10.771 1.00 51.66 151 TYR A N 1
ATOM 1199 C CA . TYR A 1 151 ? -7.049 2.264 -10.158 1.00 51.66 151 TYR A CA 1
ATOM 1200 C C . TYR A 1 151 ? -7.109 2.331 -8.624 1.00 51.66 151 TYR A C 1
ATOM 1202 O O . TYR A 1 151 ? -6.723 1.407 -7.904 1.00 51.66 151 TYR A O 1
ATOM 1210 N N . ARG A 1 152 ? -7.622 3.446 -8.096 1.00 58.38 152 ARG A N 1
ATOM 1211 C CA . ARG A 1 152 ? -8.012 3.530 -6.687 1.00 58.38 152 ARG A CA 1
ATOM 1212 C C . ARG A 1 152 ? -9.308 2.748 -6.531 1.00 58.38 152 ARG A C 1
ATOM 1214 O O . ARG A 1 152 ? -10.380 3.223 -6.896 1.00 58.38 152 ARG A O 1
ATOM 1221 N N . LEU A 1 153 ? -9.209 1.528 -6.017 1.00 60.69 153 LEU A N 1
ATOM 1222 C CA . LEU A 1 153 ? -10.386 0.731 -5.692 1.00 60.69 153 LEU A CA 1
ATOM 1223 C C . LEU A 1 153 ? -11.124 1.387 -4.522 1.00 60.69 153 LEU A C 1
ATOM 1225 O O . LEU A 1 153 ? -10.758 1.225 -3.360 1.00 60.69 153 LEU A O 1
ATOM 1229 N N . ASP A 1 154 ? -12.149 2.163 -4.865 1.00 72.69 154 ASP A N 1
ATOM 1230 C CA . ASP A 1 154 ? -13.104 2.722 -3.915 1.00 72.69 154 ASP A CA 1
ATOM 1231 C C . ASP A 1 154 ? -13.855 1.591 -3.198 1.00 72.69 154 ASP A C 1
ATOM 1233 O O . ASP A 1 154 ? -14.121 0.531 -3.781 1.00 72.69 154 ASP A O 1
ATOM 1237 N N . THR A 1 155 ? -14.239 1.815 -1.940 1.00 76.94 155 THR A N 1
ATOM 1238 C CA . THR A 1 155 ? -15.026 0.848 -1.157 1.00 76.94 155 THR A CA 1
ATOM 1239 C C . THR A 1 155 ? -16.312 0.472 -1.888 1.00 76.94 155 THR A C 1
ATOM 1241 O O . THR A 1 155 ? -16.707 -0.692 -1.874 1.00 76.94 155 THR A O 1
ATOM 1244 N N . LYS A 1 156 ? -16.916 1.420 -2.612 1.00 83.25 156 LYS A N 1
ATOM 1245 C CA . LYS A 1 156 ? -18.110 1.193 -3.438 1.00 83.25 156 LYS A CA 1
ATOM 1246 C C . LYS A 1 156 ? -17.860 0.229 -4.594 1.00 83.25 156 LYS A C 1
ATOM 1248 O O . LYS A 1 156 ? -18.706 -0.618 -4.869 1.00 83.25 156 LYS A O 1
ATOM 1253 N N . THR A 1 157 ? -16.706 0.332 -5.248 1.00 85.25 157 THR A N 1
ATOM 1254 C CA . THR A 1 157 ? -16.318 -0.572 -6.339 1.00 85.25 157 THR A CA 1
ATOM 1255 C C . THR A 1 157 ? -16.043 -1.972 -5.809 1.00 85.25 157 THR A C 1
ATOM 1257 O O . THR A 1 157 ? -16.472 -2.957 -6.401 1.00 85.25 157 THR A O 1
ATOM 1260 N N . VAL A 1 158 ? -15.370 -2.085 -4.661 1.00 87.69 158 VAL A N 1
ATOM 1261 C CA . VAL A 1 158 ? -15.181 -3.390 -4.011 1.00 87.69 158 VAL A CA 1
ATOM 1262 C C . VAL A 1 158 ? -16.529 -3.999 -3.635 1.00 87.69 158 VAL A C 1
ATOM 1264 O O . VAL A 1 158 ? -16.759 -5.183 -3.880 1.00 87.69 158 VAL A O 1
ATOM 1267 N N . PHE A 1 159 ? -17.439 -3.190 -3.093 1.00 89.50 159 PHE A N 1
ATOM 1268 C CA . PHE A 1 159 ? -18.768 -3.645 -2.718 1.00 89.50 159 PHE A CA 1
ATOM 1269 C C . PHE A 1 159 ? -19.573 -4.155 -3.919 1.00 89.50 159 PHE A C 1
ATOM 1271 O O . PHE A 1 159 ? -20.135 -5.246 -3.840 1.00 89.50 159 PHE A O 1
ATOM 1278 N N . SER A 1 160 ? -19.587 -3.420 -5.036 1.00 89.19 160 SER A N 1
ATOM 1279 C CA . SER A 1 160 ? -20.333 -3.809 -6.241 1.00 89.19 160 SER A CA 1
ATOM 1280 C C . SER A 1 160 ? -19.793 -5.073 -6.910 1.00 89.19 160 SER A C 1
ATOM 1282 O O . SER A 1 160 ? -20.549 -5.798 -7.550 1.00 89.19 160 SER A O 1
ATOM 1284 N N . LEU A 1 161 ? -18.499 -5.356 -6.751 1.00 88.69 161 LEU A N 1
ATOM 1285 C CA . LEU A 1 161 ? -17.875 -6.589 -7.230 1.00 88.69 161 LEU A CA 1
ATOM 1286 C C . LEU A 1 161 ? -18.037 -7.753 -6.240 1.00 88.69 161 LEU A C 1
ATOM 1288 O O . LEU A 1 161 ? -17.940 -8.916 -6.638 1.00 88.69 161 LEU A O 1
ATOM 1292 N N . SER A 1 162 ? -18.310 -7.463 -4.966 1.00 89.88 162 SER A N 1
ATOM 1293 C CA . SER A 1 162 ? -18.550 -8.475 -3.939 1.00 89.88 162 SER A CA 1
ATOM 1294 C C . SER A 1 162 ? -19.960 -9.062 -4.052 1.00 89.88 162 SER A C 1
ATOM 1296 O O . SER A 1 162 ? -20.962 -8.341 -4.050 1.00 89.88 162 SER A O 1
ATOM 1298 N N . HIS A 1 163 ? -20.041 -10.390 -4.099 1.00 90.19 163 HIS A N 1
ATOM 1299 C CA . HIS A 1 163 ? -21.294 -11.142 -4.200 1.00 90.19 163 HIS A CA 1
ATOM 1300 C C . HIS A 1 163 ? -21.299 -12.296 -3.194 1.00 90.19 163 HIS A C 1
ATOM 1302 O O . HIS A 1 163 ? -20.274 -12.619 -2.595 1.00 90.19 163 HIS A O 1
ATOM 1308 N N . SER A 1 164 ? -22.452 -12.933 -3.001 1.00 89.56 164 SER A N 1
ATOM 1309 C CA . SER A 1 164 ? -22.615 -14.046 -2.055 1.00 89.56 164 SER A CA 1
ATOM 1310 C C . SER A 1 164 ? -21.752 -15.273 -2.372 1.00 89.56 164 SER A C 1
ATOM 1312 O O . SER A 1 164 ? -21.405 -16.029 -1.466 1.00 89.56 164 SER A O 1
ATOM 1314 N N . ASN A 1 165 ? -21.359 -15.440 -3.634 1.00 86.94 165 ASN A N 1
ATOM 1315 C CA . ASN A 1 165 ? -20.473 -16.491 -4.138 1.00 86.94 165 ASN A CA 1
ATOM 1316 C C . ASN A 1 165 ? -19.095 -15.975 -4.594 1.00 86.94 165 ASN A C 1
ATOM 1318 O O . ASN A 1 165 ? -18.277 -16.767 -5.051 1.00 86.94 165 ASN A O 1
ATOM 1322 N N . VAL A 1 166 ? -18.830 -14.670 -4.483 1.00 90.56 166 VAL A N 1
ATOM 1323 C CA . VAL A 1 166 ? -17.546 -14.056 -4.856 1.00 90.56 166 VAL A CA 1
ATOM 1324 C C . VAL A 1 166 ? -16.889 -13.540 -3.577 1.00 90.56 166 VAL A C 1
ATOM 1326 O O . VAL A 1 166 ? -17.130 -12.392 -3.186 1.00 90.56 166 VAL A O 1
ATOM 1329 N N . PRO A 1 167 ? -16.096 -14.378 -2.879 1.00 93.00 167 PRO A N 1
ATOM 1330 C CA . PRO A 1 167 ? -15.383 -13.931 -1.695 1.00 93.00 167 PRO A CA 1
ATOM 1331 C C . PRO A 1 167 ? -14.331 -12.888 -2.072 1.00 93.00 167 PRO A C 1
ATOM 1333 O O . PRO A 1 167 ? -13.707 -12.969 -3.131 1.00 93.00 167 PRO A O 1
ATOM 1336 N N . VAL A 1 168 ? -14.094 -11.921 -1.192 1.00 94.62 168 VAL A N 1
ATOM 1337 C CA . VAL A 1 168 ? -13.030 -10.923 -1.379 1.00 94.62 168 VAL A CA 1
ATOM 1338 C C . VAL A 1 168 ? -11.843 -11.296 -0.504 1.00 94.62 168 VAL A C 1
ATOM 1340 O O . VAL A 1 168 ? -12.014 -11.616 0.669 1.00 94.62 168 VAL A O 1
ATOM 1343 N N . VAL A 1 169 ? -10.634 -11.239 -1.050 1.00 93.94 169 VAL A N 1
ATOM 1344 C CA . VAL A 1 169 ? -9.397 -11.550 -0.327 1.00 93.94 169 VAL A CA 1
ATOM 1345 C C . VAL A 1 169 ? -8.516 -10.311 -0.300 1.00 93.94 169 VAL A C 1
ATOM 1347 O O . VAL A 1 169 ? -7.943 -9.938 -1.318 1.00 93.94 169 VAL A O 1
ATOM 1350 N N . TYR A 1 170 ? -8.381 -9.691 0.867 1.00 92.81 170 TYR A N 1
ATOM 1351 C CA . TYR A 1 170 ? -7.420 -8.626 1.123 1.00 92.81 170 TYR A CA 1
ATOM 1352 C C . TYR A 1 170 ? -6.041 -9.217 1.433 1.00 92.81 170 TYR A C 1
ATOM 1354 O O . TYR A 1 170 ? -5.855 -9.898 2.445 1.00 92.81 170 TYR A O 1
ATOM 1362 N N . LEU A 1 171 ? -5.072 -8.922 0.569 1.00 90.94 171 LEU A N 1
ATOM 1363 C CA . LEU A 1 171 ? -3.669 -9.308 0.691 1.00 90.94 171 LEU A CA 1
ATOM 1364 C C . LEU A 1 171 ? -2.859 -8.123 1.225 1.00 90.94 171 LEU A C 1
ATOM 1366 O O . LEU A 1 171 ? -2.540 -7.194 0.487 1.00 90.94 171 LEU A O 1
ATOM 1370 N N . MET A 1 172 ? -2.535 -8.151 2.512 1.00 88.50 172 MET A N 1
ATOM 1371 C CA . MET A 1 172 ? -1.717 -7.142 3.185 1.00 88.50 172 MET A CA 1
ATOM 1372 C C . MET A 1 172 ? -0.218 -7.351 2.923 1.00 88.50 172 MET A C 1
ATOM 1374 O O . MET A 1 172 ? 0.200 -8.455 2.538 1.00 88.50 172 MET A O 1
ATOM 1378 N N . PRO A 1 173 ? 0.623 -6.330 3.181 1.00 84.38 173 PRO A N 1
ATOM 1379 C CA . PRO A 1 173 ? 2.067 -6.470 3.104 1.00 84.38 173 PRO A CA 1
ATOM 1380 C C . PRO A 1 173 ? 2.574 -7.591 4.020 1.00 84.38 173 PRO A C 1
ATOM 1382 O O . PRO A 1 173 ? 1.960 -7.944 5.025 1.00 84.38 173 PRO A O 1
ATOM 1385 N N . GLY A 1 174 ? 3.702 -8.167 3.620 1.00 78.69 174 GLY A N 1
ATOM 1386 C CA . GLY A 1 174 ? 4.326 -9.313 4.267 1.00 78.69 174 GLY A CA 1
ATOM 1387 C C . GLY A 1 174 ? 4.986 -8.993 5.607 1.00 78.69 174 GLY A C 1
ATOM 1388 O O . GLY A 1 174 ? 5.204 -7.825 5.944 1.00 78.69 174 GLY A O 1
ATOM 1389 N N . THR A 1 175 ? 5.367 -10.030 6.354 1.00 68.31 175 THR A N 1
ATOM 1390 C CA . THR A 1 175 ? 6.105 -9.870 7.616 1.00 68.31 175 THR A CA 1
ATOM 1391 C C . THR A 1 175 ? 7.471 -9.232 7.344 1.00 68.31 175 THR A C 1
ATOM 1393 O O . THR A 1 175 ? 8.249 -9.753 6.549 1.00 68.31 175 THR A O 1
ATOM 1396 N N . GLY A 1 176 ? 7.762 -8.093 7.979 1.00 68.56 176 GLY A N 1
ATOM 1397 C CA . GLY A 1 176 ? 9.004 -7.332 7.761 1.00 68.56 176 GLY A CA 1
ATOM 1398 C C . GLY A 1 176 ? 8.914 -6.236 6.691 1.00 68.56 176 GLY A C 1
ATOM 1399 O O . GLY A 1 176 ? 9.913 -5.586 6.398 1.00 68.56 176 GLY A O 1
ATOM 1400 N N . SER A 1 177 ? 7.733 -6.008 6.110 1.00 74.31 177 SER A N 1
ATOM 1401 C CA . SER A 1 177 ? 7.433 -4.781 5.360 1.00 74.31 177 SER A CA 1
ATOM 1402 C C . SER A 1 177 ? 6.765 -3.748 6.271 1.00 74.31 177 SER A C 1
ATOM 1404 O O . SER A 1 177 ? 6.261 -4.089 7.343 1.00 74.31 177 SER A O 1
ATOM 1406 N N . VAL A 1 178 ? 6.718 -2.488 5.830 1.00 74.12 178 VAL A N 1
ATOM 1407 C CA . VAL A 1 178 ? 5.870 -1.473 6.469 1.00 74.12 178 VAL A CA 1
ATOM 1408 C C . VAL A 1 178 ? 4.426 -1.986 6.476 1.00 74.12 178 VAL A C 1
ATOM 1410 O O . VAL A 1 178 ? 3.889 -2.350 5.427 1.00 74.12 178 VAL A O 1
ATOM 1413 N N . GLY A 1 179 ? 3.828 -2.069 7.666 1.00 73.62 179 GLY A N 1
ATOM 1414 C CA . GLY A 1 179 ? 2.445 -2.505 7.833 1.00 73.62 179 GLY A CA 1
ATOM 1415 C C . GLY A 1 179 ? 1.453 -1.557 7.143 1.00 73.62 179 GLY A C 1
ATOM 1416 O O . GLY A 1 179 ? 1.803 -0.431 6.775 1.00 73.62 179 GLY A O 1
ATOM 1417 N N . PRO A 1 180 ? 0.196 -1.981 6.943 1.00 82.75 180 PRO A N 1
ATOM 1418 C CA . PRO A 1 180 ? -0.806 -1.098 6.372 1.00 82.75 180 PRO A CA 1
ATOM 1419 C C . PRO A 1 180 ? -1.102 0.062 7.336 1.00 82.75 180 PRO A C 1
ATOM 1421 O O . PRO A 1 180 ? -1.400 -0.168 8.507 1.00 82.75 180 PRO A O 1
ATOM 1424 N N . SER A 1 181 ? -1.103 1.307 6.845 1.00 82.94 181 SER A N 1
ATOM 1425 C CA . SER A 1 181 ? -1.448 2.480 7.669 1.00 82.94 181 SER A CA 1
ATOM 1426 C C . SER A 1 181 ? -2.873 2.398 8.205 1.00 82.94 181 SER A C 1
ATOM 1428 O O . SER A 1 181 ? -3.218 2.995 9.217 1.00 82.94 181 SER A O 1
ATOM 1430 N N . THR A 1 182 ? -3.746 1.701 7.485 1.00 86.81 182 THR A N 1
ATOM 1431 C CA . THR A 1 182 ? -5.142 1.496 7.843 1.00 86.81 182 THR A CA 1
ATOM 1432 C C . THR A 1 182 ? -5.479 0.049 7.547 1.00 86.81 182 THR A C 1
ATOM 1434 O O . THR A 1 182 ? -5.311 -0.416 6.418 1.00 86.81 182 THR A O 1
ATOM 1437 N N . HIS A 1 183 ? -5.925 -0.666 8.572 1.00 89.62 183 HIS A N 1
ATOM 1438 C CA . HIS A 1 183 ? -6.248 -2.080 8.464 1.00 89.62 183 HIS A CA 1
ATOM 1439 C C . HIS A 1 183 ? -7.489 -2.279 7.565 1.00 89.62 183 HIS A C 1
ATOM 1441 O O . HIS A 1 183 ? -8.443 -1.511 7.708 1.00 89.62 183 HIS A O 1
ATOM 1447 N N . PRO A 1 184 ? -7.541 -3.294 6.673 1.00 91.44 184 PRO A N 1
ATOM 1448 C CA . PRO A 1 184 ? -8.687 -3.509 5.778 1.00 91.44 184 PRO A CA 1
ATOM 1449 C C . PRO A 1 184 ? -10.031 -3.600 6.506 1.00 91.44 184 PRO A C 1
ATOM 1451 O O . PRO A 1 184 ? -11.029 -3.072 6.026 1.00 91.44 184 PRO A O 1
ATOM 1454 N N . LEU A 1 185 ? -10.038 -4.207 7.701 1.00 93.00 185 LEU A N 1
ATOM 1455 C CA . LEU A 1 185 ? -11.229 -4.324 8.551 1.00 93.00 185 LEU A CA 1
ATOM 1456 C C . LEU A 1 185 ? -11.946 -2.982 8.761 1.00 93.00 185 LEU A C 1
ATOM 1458 O O . LEU A 1 185 ? -13.164 -2.949 8.669 1.00 93.00 185 LEU A O 1
ATOM 1462 N N . TYR A 1 186 ? -11.211 -1.881 8.947 1.00 91.38 186 TYR A N 1
ATOM 1463 C CA . TYR A 1 186 ? -11.811 -0.556 9.127 1.00 91.38 186 TYR A CA 1
ATOM 1464 C C . TYR A 1 186 ? -12.673 -0.137 7.926 1.00 91.38 186 TYR A C 1
ATOM 1466 O O . TYR A 1 186 ? -13.768 0.395 8.089 1.00 91.38 186 TYR A O 1
ATOM 1474 N N . TYR A 1 187 ? -12.206 -0.408 6.705 1.00 89.50 187 TYR A N 1
ATOM 1475 C CA . TYR A 1 187 ? -12.961 -0.093 5.492 1.00 89.50 187 TYR A CA 1
ATOM 1476 C C . TYR A 1 187 ? -14.144 -1.030 5.289 1.00 89.50 187 TYR A C 1
ATOM 1478 O O . TYR A 1 187 ? -15.183 -0.599 4.794 1.00 89.50 187 TYR A O 1
ATOM 1486 N N . ILE A 1 188 ? -14.004 -2.294 5.689 1.00 93.38 188 ILE A N 1
ATOM 1487 C CA . ILE A 1 188 ? -15.109 -3.251 5.672 1.00 93.38 188 ILE A CA 1
ATOM 1488 C C . ILE A 1 188 ? -16.210 -2.813 6.650 1.00 93.38 188 ILE A C 1
ATOM 1490 O O . ILE A 1 188 ? -17.381 -2.809 6.285 1.00 93.38 188 ILE A O 1
ATOM 1494 N N . GLU A 1 189 ? -15.849 -2.375 7.857 1.00 92.31 189 GLU A N 1
ATOM 1495 C CA . GLU A 1 189 ? -16.789 -1.835 8.848 1.00 92.31 189 GLU A CA 1
ATOM 1496 C C . GLU A 1 189 ? -17.470 -0.556 8.347 1.00 92.31 189 GLU A C 1
ATOM 1498 O O . GLU A 1 189 ? -18.688 -0.411 8.461 1.00 92.31 189 GLU A O 1
ATOM 1503 N N . GLN A 1 190 ? -16.711 0.356 7.730 1.00 89.56 190 GLN A N 1
ATOM 1504 C CA . GLN A 1 190 ? -17.280 1.556 7.116 1.00 89.56 190 GLN A CA 1
ATOM 1505 C C . GLN A 1 190 ? -18.273 1.195 6.000 1.00 89.56 190 GLN A C 1
ATOM 1507 O O . GLN A 1 190 ? -19.383 1.726 5.963 1.00 89.56 190 GLN A O 1
ATOM 1512 N N . MET A 1 191 ? -17.908 0.250 5.133 1.00 91.75 191 MET A N 1
ATOM 1513 C CA . MET A 1 191 ? -18.777 -0.261 4.075 1.00 91.75 191 MET A CA 1
ATOM 1514 C C . MET A 1 191 ? -20.035 -0.923 4.654 1.00 91.75 191 MET A C 1
ATOM 1516 O O . MET A 1 191 ? -21.128 -0.739 4.121 1.00 91.75 191 MET A O 1
ATOM 1520 N N . ALA A 1 192 ? -19.913 -1.648 5.769 1.00 92.88 192 ALA A N 1
ATOM 1521 C CA . ALA A 1 192 ? -21.049 -2.251 6.460 1.00 92.88 192 ALA A CA 1
ATOM 1522 C C . ALA A 1 192 ? -21.992 -1.183 7.002 1.00 92.88 192 ALA A C 1
ATOM 1524 O O . ALA A 1 192 ? -23.205 -1.288 6.831 1.00 92.88 192 ALA A O 1
ATOM 1525 N N . LYS A 1 193 ? -21.449 -0.115 7.586 1.00 91.38 193 LYS A N 1
ATOM 1526 C CA . LYS A 1 193 ? -22.233 1.021 8.069 1.00 91.38 193 LYS A CA 1
ATOM 1527 C C . LYS A 1 193 ? -22.979 1.732 6.939 1.00 91.38 193 LYS A C 1
ATOM 1529 O O . LYS A 1 193 ? -24.173 1.988 7.067 1.00 91.38 193 LYS A O 1
ATOM 1534 N N . GLU A 1 194 ? -22.305 1.996 5.821 1.00 91.06 194 GLU A N 1
ATOM 1535 C CA . GLU A 1 194 ? -22.900 2.630 4.633 1.00 91.06 194 GLU A CA 1
ATOM 1536 C C . GLU A 1 194 ? -24.040 1.793 4.026 1.00 91.06 194 GLU A C 1
ATOM 1538 O O . GLU A 1 194 ? -24.994 2.353 3.490 1.00 91.06 194 GLU A O 1
ATOM 1543 N N . ASN A 1 195 ? -23.984 0.465 4.172 1.00 91.00 195 ASN A N 1
ATOM 1544 C CA . ASN A 1 195 ? -24.995 -0.471 3.670 1.00 91.00 195 ASN A CA 1
ATOM 1545 C C . ASN A 1 195 ? -25.970 -0.977 4.753 1.00 91.00 195 ASN A C 1
ATOM 1547 O O . ASN A 1 195 ? -26.697 -1.941 4.515 1.00 91.00 195 ASN A O 1
ATOM 1551 N N . MET A 1 196 ? -26.005 -0.352 5.939 1.00 91.38 196 MET A N 1
ATOM 1552 C CA . MET A 1 196 ? -26.870 -0.745 7.070 1.00 91.38 196 MET A CA 1
ATOM 1553 C C . MET A 1 196 ? -26.687 -2.210 7.529 1.00 91.38 196 MET A C 1
ATOM 1555 O O . MET A 1 196 ? -27.623 -2.851 8.004 1.00 91.38 196 MET A O 1
ATOM 1559 N N . LYS A 1 197 ? -25.468 -2.744 7.406 1.00 90.31 197 LYS A N 1
ATOM 1560 C CA . LYS A 1 197 ? -25.059 -4.100 7.812 1.00 90.31 197 LYS A CA 1
ATOM 1561 C C . LYS A 1 197 ? -24.217 -4.131 9.094 1.00 90.31 197 LYS A C 1
ATOM 1563 O O . LYS A 1 197 ? -23.729 -5.191 9.463 1.00 90.31 197 LYS A O 1
ATOM 1568 N N . GLU A 1 198 ? -24.080 -3.009 9.805 1.00 84.62 198 GLU A N 1
ATOM 1569 C CA . GLU A 1 198 ? -23.292 -2.900 11.050 1.00 84.62 198 GLU A CA 1
ATOM 1570 C C . GLU A 1 198 ? -23.721 -3.924 12.124 1.00 84.62 198 GLU A C 1
ATOM 1572 O O . GLU A 1 198 ? -22.874 -4.542 12.759 1.00 84.62 198 GLU A O 1
ATOM 1577 N N . GLY A 1 199 ? -25.028 -4.180 12.273 1.00 88.19 199 GLY A N 1
ATOM 1578 C CA . GLY A 1 199 ? -25.561 -5.205 13.188 1.00 88.19 199 GLY A CA 1
ATOM 1579 C C . GLY A 1 199 ? -25.586 -6.634 12.626 1.00 88.19 199 GLY A C 1
ATOM 1580 O O . GLY A 1 199 ? -25.916 -7.572 13.346 1.00 88.19 199 GLY A O 1
ATOM 1581 N N . SER A 1 200 ? -25.243 -6.800 11.350 1.00 92.31 200 SER A N 1
ATOM 1582 C CA . SER A 1 200 ? -25.301 -8.053 10.588 1.00 92.31 200 SER A CA 1
ATOM 1583 C C . SER A 1 200 ? -23.919 -8.440 10.060 1.00 92.31 200 SER A C 1
ATOM 1585 O O . SER A 1 200 ? -23.805 -9.080 9.019 1.00 92.31 200 SER A O 1
ATOM 1587 N N . MET A 1 201 ? -22.861 -8.027 10.755 1.00 95.44 201 MET A N 1
ATOM 1588 C CA . MET A 1 201 ? -21.475 -8.328 10.424 1.00 95.44 201 MET A CA 1
ATOM 1589 C C . MET A 1 201 ? -20.836 -9.112 11.571 1.00 95.44 201 MET A C 1
ATOM 1591 O O . MET A 1 201 ? -20.912 -8.720 12.734 1.00 95.44 201 MET A O 1
ATOM 1595 N N . LYS A 1 202 ? -20.180 -10.222 11.239 1.00 95.81 202 LYS A N 1
ATOM 1596 C CA . LYS A 1 202 ? -19.440 -11.072 12.166 1.00 95.81 202 LYS A CA 1
ATOM 1597 C C . LYS A 1 202 ? -17.967 -11.081 11.776 1.00 95.81 202 LYS A C 1
ATOM 1599 O O . LYS A 1 202 ? -17.625 -11.364 10.632 1.00 95.81 202 LYS A O 1
ATOM 1604 N N . VAL A 1 203 ? -17.095 -10.793 12.737 1.00 96.25 203 VAL A N 1
ATOM 1605 C CA . VAL A 1 203 ? -15.638 -10.811 12.552 1.00 96.25 20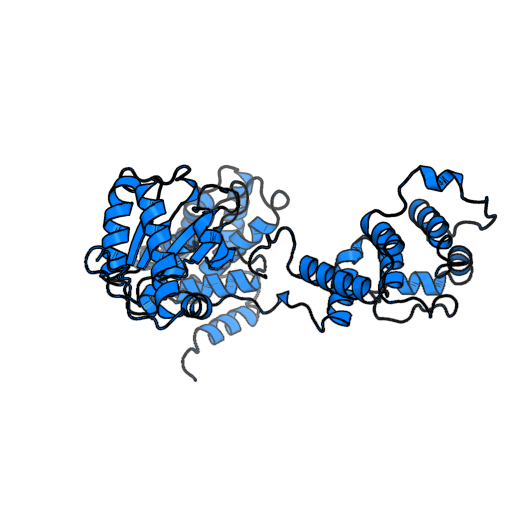3 VAL A CA 1
ATOM 1606 C C . VAL A 1 203 ? -15.051 -11.953 13.368 1.00 96.25 203 VAL A C 1
ATOM 1608 O O . VAL A 1 203 ? -15.236 -11.998 14.582 1.00 96.25 203 VAL A O 1
ATOM 1611 N N . ILE A 1 204 ? -14.315 -12.847 12.713 1.00 95.75 204 ILE A N 1
ATOM 1612 C CA . ILE A 1 204 ? -13.511 -13.890 13.356 1.00 95.75 204 ILE A CA 1
ATOM 1613 C C . ILE A 1 204 ? -12.049 -13.545 13.117 1.00 95.75 204 ILE A C 1
ATOM 1615 O O . ILE A 1 204 ? -11.592 -13.546 11.980 1.00 95.75 204 ILE A O 1
ATOM 1619 N N . SER A 1 205 ? -11.309 -13.245 14.184 1.00 95.31 205 SER A N 1
ATOM 1620 C CA . SER A 1 205 ? -9.865 -13.002 14.105 1.00 95.31 205 SER A CA 1
ATOM 1621 C C . SER A 1 205 ? -9.106 -14.236 14.572 1.00 95.31 205 SER A C 1
ATOM 1623 O O . SER A 1 205 ? -9.156 -14.591 15.755 1.00 95.31 205 SER A O 1
ATOM 1625 N N . PHE A 1 206 ? -8.395 -14.892 13.656 1.00 93.50 206 PHE A N 1
ATOM 1626 C CA . PHE A 1 206 ? -7.542 -16.025 14.005 1.00 93.50 206 PHE A CA 1
ATOM 1627 C C . PHE A 1 206 ? -6.390 -15.584 14.918 1.00 93.50 206 PHE A C 1
ATOM 1629 O O . PHE A 1 206 ? -5.995 -14.416 14.932 1.00 93.50 206 PHE A O 1
ATOM 1636 N N . GLY A 1 207 ? -5.898 -16.518 15.735 1.00 88.44 207 GLY A N 1
ATOM 1637 C CA . GLY A 1 207 ? -4.975 -16.240 16.844 1.00 88.44 207 GLY A CA 1
ATOM 1638 C C . GLY A 1 207 ? -5.669 -16.020 18.194 1.00 88.44 207 GLY A C 1
ATOM 1639 O O . GLY A 1 207 ? -5.001 -15.967 19.222 1.00 88.44 207 GLY A O 1
ATOM 1640 N N . THR A 1 208 ? -7.004 -15.951 18.215 1.00 88.00 208 THR A N 1
ATOM 1641 C CA . THR A 1 208 ? -7.811 -15.975 19.447 1.00 88.00 208 THR A CA 1
ATOM 1642 C C . THR A 1 208 ? -8.248 -17.411 19.788 1.00 88.00 208 THR A C 1
ATOM 1644 O O . THR A 1 208 ? -8.451 -18.210 18.862 1.00 88.00 208 THR A O 1
ATOM 1647 N N . PRO A 1 209 ? -8.389 -17.767 21.084 1.00 80.88 209 PRO A N 1
ATOM 1648 C CA . PRO A 1 209 ? -8.602 -19.151 21.532 1.00 80.88 209 PRO A CA 1
ATOM 1649 C C . PRO A 1 209 ? -9.857 -19.833 20.955 1.00 80.88 209 PRO A C 1
ATOM 1651 O O . PRO A 1 209 ? -9.828 -21.044 20.751 1.00 80.88 209 PRO A O 1
ATOM 1654 N N . ASP A 1 210 ? -10.896 -19.072 20.592 1.00 83.06 210 ASP A N 1
ATOM 1655 C CA . ASP A 1 210 ? -12.188 -19.605 20.115 1.00 83.06 210 ASP A CA 1
ATOM 1656 C C . ASP A 1 210 ? -12.408 -19.460 18.595 1.00 83.06 210 ASP A C 1
ATOM 1658 O O . ASP A 1 210 ? -13.425 -19.884 18.047 1.00 83.06 210 ASP A O 1
ATOM 1662 N N . SER A 1 211 ? -11.442 -18.891 17.869 1.00 85.75 211 SER A N 1
ATOM 1663 C CA . SER A 1 211 ? -11.610 -18.564 16.442 1.00 85.75 211 SER A CA 1
ATOM 1664 C C . SER A 1 211 ? -11.911 -19.772 15.545 1.00 85.75 211 SER A C 1
ATOM 1666 O O . SER A 1 211 ? -12.667 -19.655 14.582 1.00 85.75 211 SER A O 1
ATOM 1668 N N . LYS A 1 212 ? -11.334 -20.945 15.843 1.00 83.25 212 LYS A N 1
ATOM 1669 C CA . LYS A 1 212 ? -11.524 -22.165 15.035 1.00 83.25 212 LYS A CA 1
ATOM 1670 C C . LYS A 1 212 ? -12.856 -22.860 15.311 1.00 83.25 212 LYS A C 1
ATOM 1672 O O . LYS A 1 212 ? -13.424 -23.449 14.396 1.00 83.25 212 LYS A O 1
ATOM 1677 N N . THR A 1 213 ? -13.334 -22.818 16.553 1.00 86.25 213 THR A N 1
ATOM 1678 C CA . THR A 1 213 ? -14.577 -23.486 16.967 1.00 86.25 213 THR A CA 1
ATOM 1679 C C . THR A 1 213 ? -15.802 -22.707 16.498 1.00 86.25 213 THR A C 1
ATOM 1681 O O . THR A 1 213 ? -16.760 -23.312 16.030 1.00 86.25 213 THR A O 1
ATOM 1684 N N . GLU A 1 214 ? -15.741 -21.374 16.526 1.00 91.62 214 GLU A N 1
ATOM 1685 C CA . GLU A 1 214 ? -16.844 -20.498 16.110 1.00 91.62 214 GLU A CA 1
ATOM 1686 C C . GLU A 1 214 ? -17.029 -20.416 14.577 1.00 91.62 214 GLU A C 1
ATOM 1688 O O . GLU A 1 214 ? -18.095 -20.034 14.083 1.00 91.62 214 GLU A O 1
ATOM 1693 N N . LEU A 1 215 ? -16.001 -20.785 13.804 1.00 92.75 215 LEU A N 1
ATOM 1694 C CA . LEU A 1 215 ? -15.957 -20.598 12.352 1.00 92.75 215 LEU A CA 1
ATOM 1695 C C . LEU A 1 215 ? -17.090 -21.308 11.605 1.00 92.75 215 LEU A C 1
ATOM 1697 O O . LEU A 1 215 ? -17.725 -20.699 10.743 1.00 92.75 215 LEU A O 1
ATOM 1701 N N . LEU A 1 216 ? -17.346 -22.581 11.920 1.00 92.69 216 LEU A N 1
ATOM 1702 C CA . LEU A 1 216 ? -18.367 -23.368 11.223 1.00 92.69 216 LEU A CA 1
ATOM 1703 C C . LEU A 1 216 ? -19.768 -22.801 11.476 1.00 92.69 216 LEU A C 1
ATOM 1705 O O . LEU A 1 216 ? -20.515 -22.554 10.528 1.00 92.69 216 LEU A O 1
ATOM 1709 N N . ASP A 1 217 ? -20.091 -22.550 12.743 1.00 93.25 217 ASP A N 1
ATOM 1710 C CA . ASP A 1 217 ? -21.399 -22.044 13.156 1.00 93.25 217 ASP A CA 1
ATOM 1711 C C . ASP A 1 217 ? -21.649 -20.641 12.599 1.00 93.25 217 ASP A C 1
ATOM 1713 O O . ASP A 1 217 ? -22.734 -20.360 12.079 1.00 93.25 217 ASP A O 1
ATOM 1717 N N . SER A 1 218 ? -20.630 -19.777 12.617 1.00 94.62 218 SER A N 1
ATOM 1718 C CA . SER A 1 218 ? -20.712 -18.443 12.017 1.00 94.62 218 SER A CA 1
ATOM 1719 C C . SER A 1 218 ? -20.880 -18.501 10.505 1.00 94.62 218 SER A C 1
ATOM 1721 O O . SER A 1 218 ? -21.695 -17.754 9.969 1.00 94.62 218 SER A O 1
ATOM 1723 N N . LEU A 1 219 ? -20.168 -19.391 9.805 1.00 93.88 219 LEU A N 1
ATOM 1724 C CA . LEU A 1 219 ? -20.299 -19.549 8.355 1.00 93.88 219 LEU A CA 1
ATOM 1725 C C . LEU A 1 219 ? -21.718 -19.978 7.969 1.00 93.88 219 LEU A C 1
ATOM 1727 O O . LEU A 1 219 ? -22.319 -19.376 7.080 1.00 93.88 219 LEU A O 1
ATOM 1731 N N . ILE A 1 220 ? -22.271 -20.976 8.662 1.00 92.44 220 ILE A N 1
ATOM 1732 C CA . ILE A 1 220 ? -23.631 -21.474 8.415 1.00 92.44 220 ILE A CA 1
ATOM 1733 C C . ILE A 1 220 ? -24.668 -20.391 8.733 1.00 92.44 220 ILE A C 1
ATOM 1735 O O . ILE A 1 220 ? -25.565 -20.138 7.925 1.00 92.44 220 ILE A O 1
ATOM 1739 N N . THR A 1 221 ? -24.536 -19.733 9.886 1.00 93.62 221 THR A N 1
ATOM 1740 C CA . THR A 1 221 ? -25.474 -18.695 10.334 1.00 93.62 221 THR A CA 1
ATOM 1741 C C . THR A 1 221 ? -25.449 -17.498 9.390 1.00 93.62 221 THR A C 1
ATOM 1743 O O . THR A 1 221 ? -26.499 -17.085 8.902 1.00 93.62 221 THR A O 1
ATOM 1746 N N . CYS A 1 222 ? -24.259 -16.996 9.042 1.00 95.00 222 CYS A N 1
ATOM 1747 C CA . CYS A 1 222 ? -24.133 -15.847 8.152 1.00 95.00 222 CYS A CA 1
ATOM 1748 C C . CYS A 1 222 ? -24.649 -16.152 6.745 1.00 95.00 222 CYS A C 1
ATOM 1750 O O . CYS A 1 222 ? -25.367 -15.332 6.171 1.00 95.00 222 CYS A O 1
ATOM 1752 N N . LYS A 1 223 ? -24.352 -17.348 6.216 1.00 92.75 223 LYS A N 1
ATOM 1753 C CA . LYS A 1 223 ? -24.870 -17.827 4.925 1.00 92.75 223 LYS A CA 1
ATOM 1754 C C . LYS A 1 223 ? -26.401 -17.829 4.889 1.00 92.75 223 LYS A C 1
ATOM 1756 O O . LYS A 1 223 ? -26.983 -17.425 3.883 1.00 92.75 223 LYS A O 1
ATOM 1761 N N . ARG A 1 224 ? -27.042 -18.295 5.966 1.00 91.88 224 ARG A N 1
ATOM 1762 C CA . ARG A 1 224 ? -28.505 -18.399 6.077 1.00 91.88 224 ARG A CA 1
ATOM 1763 C C . ARG A 1 224 ? -29.173 -17.036 6.247 1.00 91.88 224 ARG A C 1
ATOM 1765 O O . ARG A 1 224 ? -30.198 -16.786 5.624 1.00 91.88 224 ARG A O 1
ATOM 1772 N N . GLU A 1 225 ? -28.608 -16.183 7.094 1.00 93.12 225 GLU A N 1
ATOM 1773 C CA . GLU A 1 225 ? -29.219 -14.912 7.512 1.00 93.12 225 GLU A CA 1
ATOM 1774 C C . GLU A 1 225 ? -28.797 -13.719 6.641 1.00 93.12 225 GLU A C 1
ATOM 1776 O O . GLU A 1 225 ? -29.328 -12.623 6.792 1.00 93.12 225 GLU A O 1
ATOM 1781 N N . GLY A 1 226 ? -27.861 -13.909 5.705 1.00 92.94 226 GLY A N 1
ATOM 1782 C CA . GLY A 1 226 ? -27.378 -12.819 4.854 1.00 92.94 226 GLY A CA 1
ATOM 1783 C C . GLY A 1 226 ? -26.466 -11.843 5.578 1.00 92.94 226 GLY A C 1
ATOM 1784 O O . GLY A 1 226 ? -26.410 -10.664 5.219 1.00 92.94 226 GLY A O 1
ATOM 1785 N N . HIS A 1 227 ? -25.781 -12.329 6.611 1.00 95.75 227 HIS A N 1
ATOM 1786 C CA . HIS A 1 227 ? -24.794 -11.560 7.350 1.00 95.75 227 HIS A CA 1
ATOM 1787 C C . HIS A 1 227 ? -23.458 -11.545 6.619 1.00 95.75 227 HIS A C 1
ATOM 1789 O O . HIS A 1 227 ? -23.177 -12.369 5.749 1.00 95.75 227 HIS A O 1
ATOM 1795 N N . TRP A 1 228 ? -22.618 -10.591 6.975 1.00 96.88 228 TRP A N 1
ATOM 1796 C CA . TRP A 1 228 ? -21.285 -10.469 6.423 1.00 96.88 228 TRP A CA 1
ATOM 1797 C C . TRP A 1 228 ? -20.275 -11.143 7.349 1.00 96.88 228 TRP A C 1
ATOM 1799 O O . TRP A 1 228 ? -20.275 -10.878 8.548 1.00 96.88 228 TRP A O 1
ATOM 1809 N N . LEU A 1 229 ? -19.419 -12.011 6.813 1.00 97.19 229 LEU A N 1
ATOM 1810 C CA . LEU A 1 229 ? -18.405 -12.730 7.583 1.00 97.19 229 LEU A CA 1
ATOM 1811 C C . LEU A 1 229 ? -17.005 -12.244 7.195 1.00 97.19 229 LEU A C 1
ATOM 1813 O O . LEU A 1 229 ? -16.554 -12.484 6.074 1.00 97.19 229 LEU A O 1
ATOM 1817 N N . VAL A 1 230 ? -16.306 -11.582 8.124 1.00 97.56 230 VAL A N 1
ATOM 1818 C CA . VAL A 1 230 ? -14.876 -11.262 7.986 1.00 97.56 230 VAL A CA 1
ATOM 1819 C C . VAL A 1 230 ? -14.053 -12.322 8.690 1.00 97.56 230 VAL A C 1
ATOM 1821 O O . VAL A 1 230 ? -14.184 -12.522 9.898 1.00 97.56 230 VAL A O 1
ATOM 1824 N N . LEU A 1 231 ? -13.138 -12.932 7.953 1.00 96.56 231 LEU A N 1
ATOM 1825 C CA . LEU A 1 231 ? -12.093 -13.792 8.479 1.00 96.56 231 LEU A CA 1
ATOM 1826 C C . LEU A 1 231 ? -10.794 -12.986 8.498 1.00 96.56 231 LEU A C 1
ATOM 1828 O O . LEU A 1 231 ? -10.187 -12.710 7.463 1.00 96.56 231 LEU A O 1
ATOM 1832 N N . ASN A 1 232 ? -10.407 -12.533 9.685 1.00 95.56 232 ASN A N 1
ATOM 1833 C CA . ASN A 1 232 ? -9.246 -11.687 9.905 1.00 95.56 232 ASN A CA 1
ATOM 1834 C C . ASN A 1 232 ? -8.036 -12.500 10.381 1.00 95.56 232 ASN A C 1
ATOM 1836 O O . ASN A 1 232 ? -8.189 -13.517 11.057 1.00 95.56 232 ASN A O 1
ATOM 1840 N N . ASN A 1 233 ? -6.830 -12.031 10.060 1.00 93.44 233 ASN A N 1
ATOM 1841 C CA . ASN A 1 233 ? -5.567 -12.710 10.355 1.00 93.44 233 ASN A CA 1
ATOM 1842 C C . ASN A 1 233 ? -5.497 -14.149 9.813 1.00 93.44 233 ASN A C 1
ATOM 1844 O O . ASN A 1 233 ? -4.965 -15.036 10.475 1.00 93.44 233 ASN A O 1
ATOM 1848 N N . CYS A 1 234 ? -6.009 -14.406 8.604 1.00 93.88 234 CYS A N 1
ATOM 1849 C CA . CYS A 1 234 ? -6.037 -15.762 8.028 1.00 93.88 234 CYS A CA 1
ATOM 1850 C C . CYS A 1 234 ? -4.646 -16.401 7.901 1.00 93.88 234 CYS A C 1
ATOM 1852 O O . CYS A 1 234 ? -4.533 -17.619 7.903 1.00 93.88 234 CYS A O 1
ATOM 1854 N N . HIS A 1 235 ? -3.579 -15.600 7.852 1.00 91.62 235 HIS A N 1
ATOM 1855 C CA . HIS A 1 235 ? -2.190 -16.064 7.893 1.00 91.62 235 HIS A CA 1
ATOM 1856 C C . HIS A 1 235 ? -1.808 -16.814 9.180 1.00 91.62 235 HIS A C 1
ATOM 1858 O O . HIS A 1 235 ? -0.761 -17.444 9.210 1.00 91.62 235 HIS A O 1
ATOM 1864 N N . LEU A 1 236 ? -2.629 -16.752 10.234 1.00 91.62 236 LEU A N 1
ATOM 1865 C CA . LEU A 1 236 ? -2.459 -17.535 11.465 1.00 91.62 236 LEU A CA 1
ATOM 1866 C C . LEU A 1 236 ? -3.197 -18.886 11.420 1.00 91.62 236 LEU A C 1
ATOM 1868 O O . LEU A 1 236 ? -3.159 -19.644 12.393 1.00 91.62 236 LEU A O 1
ATOM 1872 N N . LEU A 1 237 ? -3.899 -19.183 10.322 1.00 88.69 237 LEU A N 1
ATOM 1873 C CA . LEU A 1 237 ? -4.584 -20.449 10.087 1.00 88.69 237 LEU A CA 1
ATOM 1874 C C . LEU A 1 237 ? -3.906 -21.198 8.933 1.00 88.69 237 LEU A C 1
ATOM 1876 O O . LEU A 1 237 ? -4.282 -21.057 7.773 1.00 88.69 237 LEU A O 1
ATOM 1880 N N . ASP A 1 238 ? -2.915 -22.019 9.275 1.00 80.25 238 ASP A N 1
ATOM 1881 C CA . ASP A 1 238 ? -2.134 -22.787 8.293 1.00 80.25 238 ASP A CA 1
ATOM 1882 C C . ASP A 1 238 ? -2.856 -24.028 7.749 1.00 80.25 238 ASP A C 1
ATOM 1884 O O . ASP A 1 238 ? -2.461 -24.568 6.715 1.00 80.25 238 ASP A O 1
ATOM 1888 N N . ASP A 1 239 ? -3.887 -24.496 8.458 1.00 85.19 239 ASP A N 1
ATOM 1889 C CA . ASP A 1 239 ? -4.642 -25.701 8.121 1.00 85.19 239 ASP A CA 1
ATOM 1890 C C . ASP A 1 239 ? -6.145 -25.458 8.280 1.00 85.19 239 ASP A C 1
ATOM 1892 O O . ASP A 1 239 ? -6.634 -25.125 9.369 1.00 85.19 239 ASP A O 1
ATOM 1896 N N . TRP A 1 240 ? -6.867 -25.596 7.170 1.00 89.44 240 TRP A N 1
ATOM 1897 C CA . TRP A 1 240 ? -8.307 -25.383 7.095 1.00 89.44 240 TRP A CA 1
ATOM 1898 C C . TRP A 1 240 ? -9.026 -26.719 7.278 1.00 89.44 240 TRP A C 1
ATOM 1900 O O . TRP A 1 240 ? -8.804 -27.627 6.480 1.00 89.44 240 TRP A O 1
ATOM 1910 N N . PRO A 1 241 ? -9.933 -26.854 8.264 1.00 89.25 241 PRO A N 1
ATOM 1911 C CA . PRO A 1 241 ? -10.667 -28.099 8.450 1.00 89.25 241 PRO A CA 1
ATOM 1912 C C . PRO A 1 241 ? -11.462 -28.477 7.195 1.00 89.25 241 PRO A C 1
ATOM 1914 O O . PRO A 1 241 ? -12.184 -27.637 6.649 1.00 89.25 241 PRO A O 1
ATOM 1917 N N . ASP A 1 242 ? -11.418 -29.752 6.796 1.00 89.56 242 ASP A N 1
ATOM 1918 C CA . ASP A 1 242 ? -12.113 -30.264 5.602 1.00 89.56 242 ASP A CA 1
ATOM 1919 C C . ASP A 1 242 ? -13.602 -29.898 5.579 1.00 89.56 242 ASP A C 1
ATOM 1921 O O . ASP A 1 242 ? -14.173 -29.594 4.534 1.00 89.56 242 ASP A O 1
ATOM 1925 N N . ILE A 1 243 ? -14.248 -29.878 6.749 1.00 90.00 243 ILE A N 1
ATOM 1926 C CA . ILE A 1 243 ? -15.658 -29.498 6.892 1.00 90.00 243 ILE A CA 1
ATOM 1927 C C . ILE A 1 243 ? -15.886 -28.055 6.416 1.00 90.00 243 ILE A C 1
ATOM 1929 O O . ILE A 1 243 ? -16.864 -27.794 5.716 1.00 90.00 243 ILE A O 1
ATOM 1933 N N . ILE A 1 244 ? -14.982 -27.129 6.747 1.00 90.75 244 ILE A N 1
ATOM 1934 C CA . ILE A 1 244 ? -15.057 -25.731 6.308 1.00 90.75 244 ILE A CA 1
ATOM 1935 C C . ILE A 1 244 ? -14.798 -25.634 4.809 1.00 90.75 244 ILE A C 1
ATOM 1937 O O . ILE A 1 244 ? -15.576 -24.991 4.106 1.00 90.75 244 ILE A O 1
ATOM 1941 N N . ILE A 1 245 ? -13.765 -26.316 4.304 1.00 90.12 245 ILE A N 1
ATOM 1942 C CA . ILE A 1 245 ? -13.459 -26.355 2.867 1.00 90.12 245 ILE A CA 1
ATOM 1943 C C . ILE A 1 245 ? -14.680 -26.851 2.081 1.00 90.12 245 ILE A C 1
ATOM 1945 O O . ILE A 1 245 ? -15.096 -26.209 1.121 1.00 90.12 245 ILE A O 1
ATOM 1949 N N . ASN A 1 246 ? -15.323 -27.927 2.535 1.00 89.06 246 ASN A N 1
ATOM 1950 C CA . ASN A 1 246 ? -16.527 -28.471 1.909 1.00 89.06 246 ASN A CA 1
ATOM 1951 C C . ASN A 1 246 ? -17.702 -27.479 1.916 1.00 89.06 246 ASN A C 1
ATOM 1953 O O . ASN A 1 246 ? -18.450 -27.410 0.942 1.00 89.06 246 ASN A O 1
ATOM 1957 N N . GLN A 1 247 ? -17.881 -26.692 2.982 1.00 89.06 247 GLN A N 1
ATOM 1958 C CA . GLN A 1 247 ? -18.904 -25.636 3.015 1.00 89.06 247 GLN A CA 1
ATOM 1959 C C . GLN A 1 247 ? -18.580 -24.487 2.053 1.00 89.06 247 GLN A C 1
ATOM 1961 O O . GLN A 1 247 ? -19.477 -23.989 1.374 1.00 89.06 247 GLN A O 1
ATOM 1966 N N . LEU A 1 248 ? -17.308 -24.098 1.961 1.00 89.19 248 LEU A N 1
ATOM 1967 C CA . LEU A 1 248 ? -16.819 -23.067 1.045 1.00 89.19 248 LEU A CA 1
ATOM 1968 C C . LEU A 1 248 ? -16.951 -23.493 -0.427 1.00 89.19 248 LEU A C 1
ATOM 1970 O O . LEU A 1 248 ? -17.363 -22.688 -1.256 1.00 89.19 248 LEU A O 1
ATOM 1974 N N . ILE A 1 249 ? -16.681 -24.763 -0.747 1.00 87.31 249 ILE A N 1
ATOM 1975 C CA . ILE A 1 249 ? -16.923 -25.334 -2.082 1.00 87.31 249 ILE A CA 1
ATOM 1976 C C . ILE A 1 249 ? -18.414 -25.252 -2.419 1.00 87.31 249 ILE A C 1
ATOM 1978 O O . ILE A 1 249 ? -18.777 -24.683 -3.445 1.00 87.31 249 ILE A O 1
ATOM 1982 N N . LYS A 1 250 ? -19.286 -25.718 -1.510 1.00 85.75 250 LYS A N 1
ATOM 1983 C CA . LYS A 1 250 ? -20.742 -25.635 -1.697 1.00 85.75 250 LYS A CA 1
ATOM 1984 C C . LYS A 1 250 ? -21.192 -24.203 -1.977 1.00 85.75 250 LYS A C 1
ATOM 1986 O O . LYS A 1 250 ? -21.938 -23.996 -2.919 1.00 85.75 250 LYS A O 1
ATOM 1991 N N . LEU A 1 251 ? -20.720 -23.219 -1.203 1.00 85.12 251 LEU A N 1
ATOM 1992 C CA . LEU A 1 251 ? -21.033 -21.797 -1.422 1.00 85.12 251 LEU A CA 1
ATOM 1993 C C . LEU A 1 251 ? -20.762 -21.334 -2.861 1.00 85.12 251 LEU A C 1
ATOM 1995 O O . LEU A 1 251 ? -21.550 -20.571 -3.411 1.00 85.12 251 LEU A O 1
ATOM 1999 N N . MET A 1 252 ? -19.664 -21.798 -3.452 1.00 82.56 252 MET A N 1
ATOM 2000 C CA . MET A 1 252 ? -19.244 -21.408 -4.798 1.00 82.56 252 MET A CA 1
ATOM 2001 C C . MET A 1 252 ? -20.055 -22.123 -5.887 1.00 82.56 252 MET A C 1
ATOM 2003 O O . MET A 1 252 ? -20.334 -21.548 -6.939 1.00 82.56 252 MET A O 1
ATOM 2007 N N . ASP A 1 253 ? -20.471 -23.364 -5.628 1.00 79.94 253 ASP A N 1
ATOM 2008 C CA . ASP A 1 253 ? -21.199 -24.184 -6.597 1.00 79.94 253 ASP A CA 1
ATOM 2009 C C . ASP A 1 253 ? -22.702 -23.844 -6.670 1.00 79.94 253 ASP A C 1
ATOM 2011 O O . ASP A 1 253 ? -23.293 -24.005 -7.739 1.00 79.94 253 ASP A O 1
ATOM 2015 N N . CYS A 1 254 ? -23.310 -23.285 -5.607 1.00 69.31 254 CYS A N 1
ATOM 2016 C CA . CYS A 1 254 ? -24.758 -23.004 -5.551 1.00 69.31 254 CYS A CA 1
ATOM 2017 C C . CYS A 1 254 ? -25.293 -22.117 -6.709 1.00 69.31 254 CYS A C 1
ATOM 2019 O O . CYS A 1 254 ? -26.488 -22.139 -6.989 1.00 69.31 254 CYS A O 1
ATOM 2021 N N . HIS A 1 255 ? -24.451 -21.319 -7.383 1.00 57.56 255 HIS A N 1
ATOM 2022 C CA . HIS A 1 255 ? -24.868 -20.462 -8.507 1.00 57.56 255 HIS A CA 1
ATOM 2023 C C . HIS A 1 255 ? -24.627 -21.071 -9.898 1.00 57.56 255 HIS A C 1
ATOM 2025 O O . HIS A 1 255 ? -25.284 -20.652 -10.854 1.00 57.56 255 HIS A O 1
ATOM 2031 N N . ARG A 1 256 ? -23.755 -22.085 -10.040 1.00 52.12 256 ARG A N 1
ATOM 2032 C CA . ARG A 1 256 ? -23.541 -22.754 -11.343 1.00 52.12 256 ARG A CA 1
ATOM 2033 C C . ARG A 1 256 ? -24.800 -23.469 -11.827 1.00 52.12 256 ARG A C 1
ATOM 2035 O O . ARG A 1 256 ? -25.051 -23.519 -13.026 1.00 52.12 256 ARG A O 1
ATOM 2042 N N . GLU A 1 257 ? -25.605 -23.964 -10.894 1.00 47.56 257 GLU A N 1
ATOM 2043 C CA . GLU A 1 257 ? -26.898 -24.595 -11.173 1.00 47.56 257 GLU A CA 1
ATOM 2044 C C . GLU A 1 257 ? -27.988 -23.572 -11.546 1.00 47.56 257 GLU A C 1
ATOM 2046 O O . GLU A 1 257 ? -28.920 -23.907 -12.272 1.00 47.56 257 GLU A O 1
ATOM 2051 N N . ALA A 1 258 ? -27.865 -22.313 -11.108 1.00 48.59 258 ALA A N 1
ATOM 2052 C CA . ALA A 1 258 ? -28.843 -21.260 -11.396 1.00 48.59 258 ALA A CA 1
ATOM 2053 C C . ALA A 1 258 ? -28.655 -20.619 -12.786 1.00 48.59 258 ALA A C 1
ATOM 2055 O O . ALA A 1 258 ? -29.633 -20.208 -13.408 1.00 48.59 258 ALA A O 1
ATOM 2056 N N . GLU A 1 259 ? -27.417 -20.544 -13.289 1.00 44.38 259 GLU A N 1
ATOM 2057 C CA . GLU A 1 259 ? -27.096 -19.929 -14.591 1.00 44.38 259 GLU A CA 1
ATOM 2058 C C . GLU A 1 259 ? -26.897 -20.956 -15.725 1.00 44.38 259 GLU A C 1
ATOM 2060 O O . GLU A 1 259 ? -26.874 -20.591 -16.902 1.00 44.38 259 GLU A O 1
ATOM 2065 N N . GLY A 1 260 ? -26.798 -22.251 -15.398 1.00 42.62 260 GLY A N 1
ATOM 2066 C CA . GLY A 1 260 ? -26.548 -23.333 -16.345 1.00 42.62 260 GLY A CA 1
ATOM 2067 C C . GLY A 1 260 ? -27.634 -24.410 -16.358 1.00 42.62 260 GLY A C 1
ATOM 2068 O O . GLY A 1 260 ? -27.532 -25.401 -15.649 1.00 42.62 260 GLY A O 1
ATOM 2069 N N . SER A 1 261 ? -28.551 -24.307 -17.321 1.00 36.94 261 SER A N 1
ATOM 2070 C CA . SER A 1 261 ? -29.355 -25.413 -17.876 1.00 36.94 261 SER A CA 1
ATOM 2071 C C . SER A 1 261 ? -30.688 -25.755 -17.200 1.00 36.94 261 SER A C 1
ATOM 2073 O O . SER A 1 261 ? -30.794 -26.463 -16.205 1.00 36.94 261 SER A O 1
ATOM 2075 N N . ILE A 1 262 ? -31.738 -25.380 -17.929 1.00 41.91 262 ILE A N 1
ATOM 2076 C CA . ILE A 1 262 ? -33.050 -26.023 -17.978 1.00 41.91 262 ILE A CA 1
ATOM 2077 C C . ILE A 1 262 ? -32.869 -27.533 -18.223 1.00 41.91 262 ILE A C 1
ATOM 2079 O O . ILE A 1 262 ? -32.602 -27.961 -19.344 1.00 41.91 262 ILE A O 1
ATOM 2083 N N . SER A 1 263 ? -33.064 -28.357 -17.195 1.00 33.28 263 SER A N 1
ATOM 2084 C CA . SER A 1 263 ? -33.549 -29.732 -17.361 1.00 33.28 263 SER A CA 1
ATOM 2085 C C . SER A 1 263 ? -34.353 -30.145 -16.119 1.00 33.28 263 SER A C 1
ATOM 2087 O O . SER A 1 263 ? -33.841 -30.048 -15.005 1.00 33.28 263 SER A O 1
ATOM 2089 N N . PRO A 1 264 ? -35.627 -30.564 -16.253 1.00 40.97 264 PRO A N 1
ATOM 2090 C CA . PRO A 1 264 ? -36.412 -31.025 -15.124 1.00 40.97 264 PRO A CA 1
ATOM 2091 C C . PRO A 1 264 ? -36.195 -32.530 -14.978 1.00 40.97 264 PRO A C 1
ATOM 2093 O O . PRO A 1 264 ? -36.916 -33.328 -15.571 1.00 40.97 264 PRO A O 1
ATOM 2096 N N . VAL A 1 265 ? -35.211 -32.934 -14.180 1.00 35.56 265 VAL A N 1
ATOM 2097 C CA . VAL A 1 265 ? -35.207 -34.284 -13.606 1.00 35.56 265 VAL A CA 1
ATOM 2098 C C . VAL A 1 265 ? -35.112 -34.131 -12.099 1.00 35.56 265 VAL A C 1
ATOM 2100 O O . VAL A 1 265 ? -34.037 -34.074 -11.511 1.00 35.56 265 VAL A O 1
ATOM 2103 N N . LYS A 1 266 ? -36.290 -34.004 -11.482 1.00 38.97 266 LYS A N 1
ATOM 2104 C CA . LYS A 1 266 ? -36.464 -34.153 -10.041 1.00 38.97 266 LYS A CA 1
ATOM 2105 C C . LYS A 1 266 ? -36.176 -35.611 -9.686 1.00 38.97 266 LYS A C 1
ATOM 2107 O O . LYS A 1 266 ? -37.021 -36.468 -9.921 1.00 38.97 266 LYS A O 1
ATOM 2112 N N . ASN A 1 267 ? -34.998 -35.871 -9.131 1.00 33.28 267 ASN A N 1
ATOM 2113 C CA . ASN A 1 267 ? -34.767 -37.044 -8.297 1.00 33.28 267 ASN A CA 1
ATOM 2114 C C . ASN A 1 267 ? -34.940 -36.587 -6.842 1.00 33.28 267 ASN A C 1
ATOM 2116 O O . ASN A 1 267 ? -34.247 -35.679 -6.390 1.00 33.28 267 ASN A O 1
ATOM 2120 N N . GLU A 1 268 ? -35.913 -37.168 -6.143 1.00 41.34 268 GLU A N 1
ATOM 2121 C CA . GLU A 1 268 ? -36.437 -36.685 -4.855 1.00 41.34 268 GLU A CA 1
ATOM 2122 C C . GLU A 1 268 ? -35.560 -37.006 -3.624 1.00 41.34 268 GLU A C 1
ATOM 2124 O O . GLU A 1 268 ? -35.936 -36.642 -2.517 1.00 41.34 268 GLU A O 1
ATOM 2129 N N . ASP A 1 269 ? -34.351 -37.561 -3.780 1.00 40.03 269 ASP A N 1
ATOM 2130 C CA . ASP A 1 269 ? -33.552 -38.073 -2.646 1.00 40.03 269 ASP A CA 1
ATOM 2131 C C . ASP A 1 269 ? -32.234 -37.320 -2.367 1.00 40.03 269 ASP A C 1
ATOM 2133 O O . ASP A 1 269 ? -31.306 -37.847 -1.752 1.00 40.03 269 ASP A O 1
ATOM 2137 N N . SER A 1 270 ? -32.096 -36.062 -2.796 1.00 41.44 270 SER A N 1
ATOM 2138 C CA . SER A 1 270 ? -30.923 -35.230 -2.456 1.00 41.44 270 SER A CA 1
ATOM 2139 C C . SER A 1 270 ? -31.280 -33.752 -2.288 1.00 41.44 270 SER A C 1
ATOM 2141 O O . SER A 1 270 ? -30.691 -32.875 -2.913 1.00 41.44 270 SER A O 1
ATOM 2143 N N . GLN A 1 271 ? -32.238 -33.453 -1.408 1.00 41.72 271 GLN A N 1
ATOM 2144 C CA . GLN A 1 271 ? -32.452 -32.095 -0.898 1.00 41.72 271 GLN A CA 1
ATOM 2145 C C . GLN A 1 271 ? -31.319 -31.710 0.066 1.00 41.72 271 GLN A C 1
ATOM 2147 O O . GLN A 1 271 ? -31.460 -31.731 1.285 1.00 41.72 271 GLN A O 1
ATOM 2152 N N . SER A 1 272 ? -30.158 -31.359 -0.473 1.00 46.88 272 SER A N 1
ATOM 2153 C CA . SER A 1 272 ? -29.262 -30.419 0.201 1.00 46.88 272 SER A CA 1
ATOM 2154 C C . SER A 1 272 ? -29.379 -29.106 -0.549 1.00 46.88 272 SER A C 1
ATOM 2156 O O . SER A 1 272 ? -28.512 -28.775 -1.351 1.00 46.88 272 SER A O 1
ATOM 2158 N N . GLU A 1 273 ? -30.493 -28.396 -0.339 1.00 55.47 273 GLU A N 1
ATOM 2159 C CA . GLU A 1 273 ? -30.685 -27.058 -0.895 1.00 55.47 273 GLU A CA 1
ATOM 2160 C C . GLU A 1 273 ? -29.497 -26.194 -0.472 1.00 55.47 273 GLU A C 1
ATOM 2162 O O . GLU A 1 273 ? -29.293 -25.870 0.701 1.00 55.47 273 GLU A O 1
ATOM 2167 N N . CYS A 1 274 ? -28.661 -25.869 -1.451 1.00 66.88 274 CYS A N 1
ATOM 2168 C CA . CYS A 1 274 ? -27.504 -25.007 -1.321 1.00 66.88 274 CYS A CA 1
ATOM 2169 C C . CYS A 1 274 ? -27.998 -23.556 -1.182 1.00 66.88 274 CYS A C 1
ATOM 2171 O O . CYS A 1 274 ? -27.741 -22.708 -2.026 1.00 66.88 274 CYS A O 1
ATOM 2173 N N . PHE A 1 275 ? -28.790 -23.271 -0.146 1.00 79.94 275 PHE A N 1
ATOM 2174 C CA . PHE A 1 275 ? -29.387 -21.957 0.050 1.00 79.94 275 PHE A CA 1
ATOM 2175 C C . PHE A 1 275 ? -28.320 -20.980 0.546 1.00 79.94 275 PHE A C 1
ATOM 2177 O O . PHE A 1 275 ? -27.739 -21.172 1.618 1.00 79.94 275 PHE A O 1
ATOM 2184 N N . VAL A 1 276 ? -28.049 -19.940 -0.241 1.00 87.19 276 VAL A N 1
ATOM 2185 C CA . VAL A 1 276 ? -27.170 -18.821 0.118 1.00 87.19 276 VAL A CA 1
ATOM 2186 C C . VAL A 1 276 ? -27.990 -17.549 0.034 1.00 87.19 276 VAL A C 1
ATOM 2188 O O . VAL A 1 276 ? -28.560 -17.243 -1.012 1.00 87.19 276 VAL A O 1
ATOM 2191 N N . HIS A 1 277 ? -28.038 -16.791 1.123 1.00 91.50 277 HIS A N 1
ATOM 2192 C CA . HIS A 1 277 ? -28.716 -15.506 1.118 1.00 91.50 277 HIS A CA 1
ATOM 2193 C C . HIS A 1 277 ? -27.990 -14.508 0.195 1.00 91.50 277 HIS A C 1
ATOM 2195 O O . HIS A 1 277 ? -26.768 -14.380 0.253 1.00 91.50 277 HIS A O 1
ATOM 2201 N N . LEU A 1 278 ? -28.728 -13.756 -0.629 1.00 90.44 278 LEU A N 1
ATOM 2202 C CA . LEU A 1 278 ? -28.155 -12.839 -1.632 1.00 90.44 278 LEU A CA 1
ATOM 2203 C C . LEU A 1 278 ? -27.279 -11.732 -1.024 1.00 90.44 278 LEU A C 1
ATOM 2205 O O . LEU A 1 278 ? -26.286 -11.334 -1.627 1.00 90.44 278 LEU A O 1
ATOM 2209 N N . ASP A 1 279 ? -27.614 -11.270 0.181 1.00 92.19 279 ASP A N 1
ATOM 2210 C CA . ASP A 1 279 ? -26.830 -10.265 0.916 1.00 92.19 279 ASP A CA 1
ATOM 2211 C C . ASP A 1 279 ? -25.593 -10.814 1.639 1.00 92.19 279 ASP A C 1
ATOM 2213 O O . ASP A 1 279 ? -24.802 -10.019 2.151 1.00 92.19 279 ASP A O 1
ATOM 2217 N N . PHE A 1 280 ? -25.417 -12.139 1.711 1.00 95.00 280 PHE A N 1
ATOM 2218 C CA . PHE A 1 280 ? -24.239 -12.733 2.343 1.00 95.00 280 PHE A CA 1
ATOM 2219 C C . PHE A 1 280 ? -22.973 -12.219 1.653 1.00 95.00 280 PHE A C 1
ATOM 2221 O O . PHE A 1 280 ? -22.934 -12.092 0.428 1.00 95.00 280 PHE A O 1
ATOM 2228 N N . ARG A 1 281 ? -21.934 -11.914 2.428 1.00 95.00 281 ARG A N 1
ATOM 2229 C CA . ARG A 1 281 ? -20.613 -11.534 1.912 1.00 95.00 281 ARG A CA 1
ATOM 2230 C C . ARG A 1 281 ? -19.545 -12.210 2.754 1.00 95.00 281 ARG A C 1
ATOM 2232 O O . ARG A 1 281 ? -19.682 -12.297 3.973 1.00 95.00 281 ARG A O 1
ATOM 2239 N N . LEU A 1 282 ? -18.491 -12.677 2.095 1.00 95.56 282 LEU A N 1
ATOM 2240 C CA . LEU A 1 282 ? -17.360 -13.337 2.734 1.00 95.56 282 LEU A CA 1
ATOM 2241 C C . LEU A 1 282 ? -16.078 -12.590 2.388 1.00 95.56 282 LEU A C 1
ATOM 2243 O O . LEU A 1 282 ? -15.765 -12.402 1.210 1.00 95.56 282 LEU A O 1
ATOM 2247 N N . TRP A 1 283 ? -15.328 -12.200 3.413 1.00 96.44 283 TRP A N 1
ATOM 2248 C CA . TRP A 1 283 ? -14.070 -11.489 3.236 1.00 96.44 283 TRP A CA 1
ATOM 2249 C C . TRP A 1 283 ? -12.948 -12.156 4.018 1.00 96.44 283 TRP A C 1
ATOM 2251 O O . TRP A 1 283 ? -13.107 -12.495 5.188 1.00 96.44 283 TRP A O 1
ATOM 2261 N N . PHE A 1 284 ? -11.795 -12.296 3.380 1.00 95.75 284 PHE A N 1
ATOM 2262 C CA . PHE A 1 284 ? -10.565 -12.798 3.976 1.00 95.75 284 PHE A CA 1
ATOM 2263 C C . PHE A 1 284 ? -9.570 -11.650 4.090 1.00 95.75 284 PHE A C 1
ATOM 2265 O O . PHE A 1 284 ? -9.383 -10.898 3.137 1.00 95.75 284 PHE A O 1
ATOM 2272 N N . ILE A 1 285 ? -8.905 -11.528 5.233 1.00 95.31 285 ILE A N 1
ATOM 2273 C CA . ILE A 1 285 ? -7.775 -10.619 5.432 1.00 95.31 285 ILE A CA 1
ATOM 2274 C C . ILE A 1 285 ? -6.558 -11.465 5.796 1.00 95.31 285 ILE A C 1
ATOM 2276 O O . ILE A 1 285 ? -6.553 -12.178 6.804 1.00 95.31 285 ILE A O 1
ATOM 2280 N N . THR A 1 286 ? -5.524 -11.396 4.964 1.00 93.38 286 THR A N 1
ATOM 2281 C CA . THR A 1 286 ? -4.295 -12.177 5.120 1.00 93.38 286 THR A CA 1
ATOM 2282 C C . THR A 1 286 ? -3.065 -11.394 4.667 1.00 93.38 286 THR A C 1
ATOM 2284 O O . THR A 1 286 ? -3.189 -10.280 4.168 1.00 93.38 286 THR A O 1
ATOM 2287 N N . THR A 1 287 ? -1.870 -11.946 4.858 1.00 90.56 287 THR A N 1
ATOM 2288 C CA . THR A 1 287 ? -0.619 -11.388 4.332 1.00 90.56 287 THR A CA 1
ATOM 2289 C C . THR A 1 287 ? -0.249 -12.067 3.016 1.00 90.56 287 THR A C 1
ATOM 2291 O O . THR A 1 287 ? -0.527 -13.247 2.808 1.00 90.56 287 THR A O 1
ATOM 2294 N N . LYS A 1 288 ? 0.403 -11.328 2.115 1.00 85.81 288 LYS A N 1
ATOM 2295 C CA . LYS A 1 288 ? 0.803 -11.839 0.792 1.00 85.81 288 LYS A CA 1
ATOM 2296 C C . LYS A 1 288 ? 1.767 -13.033 0.838 1.00 85.81 288 LYS A C 1
ATOM 2298 O O . LYS A 1 288 ? 1.803 -13.809 -0.106 1.00 85.81 288 LYS A O 1
ATOM 2303 N N . ASP A 1 289 ? 2.530 -13.172 1.923 1.00 85.12 289 ASP A N 1
ATOM 2304 C CA . ASP A 1 289 ? 3.527 -14.238 2.084 1.00 85.12 289 ASP A CA 1
ATOM 2305 C C . ASP A 1 289 ? 2.904 -15.545 2.625 1.00 85.12 289 ASP A C 1
ATOM 2307 O O . ASP A 1 289 ? 3.577 -16.571 2.709 1.00 85.12 289 ASP A O 1
ATOM 2311 N N . ALA A 1 290 ? 1.621 -15.529 3.007 1.00 85.19 290 ALA A N 1
ATOM 2312 C CA . ALA A 1 290 ? 0.939 -16.667 3.617 1.00 85.19 290 ALA A CA 1
ATOM 2313 C C . ALA A 1 290 ? 0.148 -17.485 2.581 1.00 85.19 290 ALA A C 1
ATOM 2315 O O . ALA A 1 290 ? -1.080 -17.413 2.511 1.00 85.19 290 ALA A O 1
ATOM 2316 N N . GLU A 1 291 ? 0.847 -18.306 1.794 1.00 76.88 291 GLU A N 1
ATOM 2317 C CA . GLU A 1 291 ? 0.266 -19.072 0.672 1.00 76.88 291 GLU A CA 1
ATOM 2318 C C . GLU A 1 291 ? -0.882 -20.021 1.070 1.00 76.88 291 GLU A C 1
ATOM 2320 O O . GLU A 1 291 ? -1.792 -20.256 0.279 1.00 76.88 291 GLU A O 1
ATOM 2325 N N . LYS A 1 292 ? -0.870 -20.555 2.299 1.00 84.06 292 LYS A N 1
ATOM 2326 C CA . LYS A 1 292 ? -1.874 -21.520 2.797 1.00 84.06 292 LYS A CA 1
ATOM 2327 C C . LYS A 1 292 ? -3.054 -20.881 3.529 1.00 84.06 292 LYS A C 1
ATOM 2329 O O . LYS A 1 292 ? -3.994 -21.571 3.914 1.00 84.06 292 LYS A O 1
ATOM 2334 N N . SER A 1 293 ? -3.010 -19.566 3.718 1.00 86.75 293 SER A N 1
ATOM 2335 C CA . SER A 1 293 ? -3.983 -18.840 4.537 1.00 86.75 293 SER A CA 1
ATOM 2336 C C . SER A 1 293 ? -5.388 -18.790 3.940 1.00 86.75 293 SER A C 1
ATOM 2338 O O . SER A 1 293 ? -6.355 -18.595 4.672 1.00 86.75 293 SER A O 1
ATOM 2340 N N . VAL A 1 294 ? -5.514 -18.982 2.625 1.00 89.50 294 VAL A N 1
ATOM 2341 C CA . VAL A 1 294 ? -6.792 -19.028 1.912 1.00 89.50 294 VAL A CA 1
ATOM 2342 C C . VAL A 1 294 ? -6.872 -20.347 1.141 1.00 89.50 294 VAL A C 1
ATOM 2344 O O . VAL A 1 294 ? -5.934 -20.673 0.411 1.00 89.50 294 VAL A O 1
ATOM 2347 N N . PRO A 1 295 ? -7.975 -21.113 1.251 1.00 89.56 295 PRO A N 1
ATOM 2348 C CA . PRO A 1 295 ? -8.136 -22.353 0.502 1.00 89.56 295 PRO A CA 1
ATOM 2349 C C . PRO A 1 295 ? -7.985 -22.128 -1.007 1.00 89.56 295 PRO A C 1
ATOM 2351 O O . PRO A 1 295 ? -8.727 -21.347 -1.606 1.00 89.56 295 PRO A O 1
ATOM 2354 N N . GLY A 1 296 ? -7.058 -22.851 -1.644 1.00 85.62 296 GLY A N 1
ATOM 2355 C CA . GLY A 1 296 ? -6.703 -22.643 -3.054 1.00 85.62 296 GLY A CA 1
ATOM 2356 C C . GLY A 1 296 ? -7.872 -22.779 -4.039 1.00 85.62 296 GLY A C 1
ATOM 2357 O O . GLY A 1 296 ? -7.855 -22.147 -5.089 1.00 85.62 296 GLY A O 1
ATOM 2358 N N . TYR A 1 297 ? -8.921 -23.531 -3.688 1.00 83.88 297 TYR A N 1
ATOM 2359 C CA . TYR A 1 297 ? -10.144 -23.646 -4.496 1.00 83.88 297 TYR A CA 1
ATOM 2360 C C . TYR A 1 297 ? -10.936 -22.332 -4.603 1.00 83.88 297 TYR A C 1
ATOM 2362 O O . TYR A 1 297 ? -11.636 -22.115 -5.590 1.00 83.88 297 TYR A O 1
ATOM 2370 N N . LEU A 1 298 ? -10.826 -21.442 -3.611 1.00 86.00 298 LEU A N 1
ATOM 2371 C CA . LEU A 1 298 ? -11.514 -20.149 -3.625 1.00 86.00 298 LEU A CA 1
ATOM 2372 C C . LEU A 1 298 ? -10.837 -19.140 -4.551 1.00 86.00 298 LEU A C 1
ATOM 2374 O O . LEU A 1 298 ? -11.510 -18.331 -5.184 1.00 86.00 298 LEU A O 1
ATOM 2378 N N . MET A 1 299 ? -9.511 -19.206 -4.659 1.00 85.75 299 MET A N 1
ATOM 2379 C CA . MET A 1 299 ? -8.686 -18.200 -5.332 1.00 85.75 299 MET A CA 1
ATOM 2380 C C . MET A 1 299 ? -9.076 -17.917 -6.800 1.00 85.75 299 MET A C 1
ATOM 2382 O O . MET A 1 299 ? -9.055 -16.751 -7.193 1.00 85.75 299 MET A O 1
ATOM 2386 N N . PRO A 1 300 ? -9.486 -18.901 -7.631 1.00 86.00 300 PRO A N 1
ATOM 2387 C CA . PRO A 1 300 ? -9.916 -18.630 -9.004 1.00 86.00 300 PRO A CA 1
ATOM 2388 C C . PRO A 1 300 ? -11.195 -17.791 -9.137 1.00 86.00 300 PRO A C 1
ATOM 2390 O O . PRO A 1 300 ? -11.363 -17.135 -10.162 1.00 86.00 300 PRO A O 1
ATOM 2393 N N . GLN A 1 301 ? -12.100 -17.831 -8.151 1.00 85.06 301 GLN A N 1
ATOM 2394 C CA . GLN A 1 301 ? -13.361 -17.068 -8.174 1.00 85.06 301 GLN A CA 1
ATOM 2395 C C . GLN A 1 301 ? -13.353 -15.890 -7.193 1.00 85.06 301 GLN A C 1
ATOM 2397 O O . GLN A 1 301 ? -14.234 -15.039 -7.252 1.00 85.06 301 GLN A O 1
ATOM 2402 N N . ALA A 1 302 ? -12.366 -15.827 -6.298 1.00 89.94 302 ALA A N 1
ATOM 2403 C CA . ALA A 1 302 ? -12.222 -14.742 -5.349 1.00 89.94 302 ALA A CA 1
ATOM 2404 C C . ALA A 1 302 ? -11.787 -13.437 -6.030 1.00 89.94 302 ALA A C 1
ATOM 2406 O O . ALA A 1 302 ? -10.937 -13.418 -6.926 1.00 89.94 302 ALA A O 1
ATOM 2407 N N . LEU A 1 303 ? -12.308 -12.319 -5.528 1.00 90.75 303 LEU A N 1
ATOM 2408 C CA . LEU A 1 303 ? -11.772 -10.997 -5.817 1.00 90.75 303 LEU A CA 1
ATOM 2409 C C . LEU A 1 303 ? -10.560 -10.748 -4.913 1.00 90.75 303 LEU A C 1
ATOM 2411 O O . LEU A 1 303 ? -10.708 -10.380 -3.749 1.00 90.75 303 LEU A O 1
ATOM 2415 N N . SER A 1 304 ? -9.353 -10.952 -5.435 1.00 89.38 304 SER A N 1
ATOM 2416 C CA . SER A 1 304 ? -8.119 -10.637 -4.710 1.00 89.38 304 SER A CA 1
ATOM 2417 C C . SER A 1 304 ? -7.781 -9.152 -4.829 1.00 89.38 304 SER A C 1
ATOM 2419 O O . SER A 1 304 ? -7.598 -8.624 -5.925 1.00 89.38 304 SER A O 1
ATOM 2421 N N . LEU A 1 305 ? -7.692 -8.488 -3.682 1.00 87.44 305 LEU A N 1
ATOM 2422 C CA . LEU A 1 305 ? -7.339 -7.086 -3.540 1.00 87.44 305 LEU A CA 1
ATOM 2423 C C . LEU A 1 305 ? -6.023 -7.002 -2.798 1.00 87.44 305 LEU A C 1
ATOM 2425 O O . LEU A 1 305 ? -5.917 -7.395 -1.637 1.00 87.44 305 LEU A O 1
ATOM 2429 N N . LEU A 1 306 ? -5.020 -6.451 -3.456 1.00 83.81 306 LEU A N 1
ATOM 2430 C CA . LEU A 1 306 ? -3.814 -6.109 -2.750 1.00 83.81 306 LEU A CA 1
ATOM 2431 C C . LEU A 1 306 ? -4.032 -4.826 -1.950 1.00 83.81 306 LEU A C 1
ATOM 2433 O O . LEU A 1 306 ? -4.478 -3.806 -2.473 1.00 83.81 306 LEU A O 1
ATOM 2437 N N . TRP A 1 307 ? -3.708 -4.904 -0.670 1.00 82.19 307 TRP A N 1
ATOM 2438 C CA . TRP A 1 307 ? -3.870 -3.818 0.264 1.00 82.19 307 TRP A CA 1
ATOM 2439 C C . TRP A 1 307 ? -2.522 -3.189 0.582 1.00 82.19 307 TRP A C 1
ATOM 2441 O O . TRP A 1 307 ? -1.724 -3.764 1.319 1.00 82.19 307 TRP A O 1
ATOM 2451 N N . GLU A 1 308 ? -2.268 -1.999 0.050 1.00 70.69 308 GLU A N 1
ATOM 2452 C CA . GLU A 1 308 ? -1.033 -1.265 0.317 1.00 70.69 308 GLU A CA 1
ATOM 2453 C C . GLU A 1 308 ? -1.300 0.147 0.838 1.00 70.69 308 GLU A C 1
ATOM 2455 O O . GLU A 1 308 ? -2.326 0.783 0.574 1.00 70.69 308 GLU A O 1
ATOM 2460 N N . THR A 1 309 ? -0.346 0.643 1.619 1.00 69.81 309 THR A N 1
ATOM 2461 C CA . THR A 1 309 ? -0.326 2.031 2.071 1.00 69.81 309 THR A CA 1
ATOM 2462 C C . THR A 1 309 ? 0.160 2.921 0.924 1.00 69.81 309 THR A C 1
ATOM 2464 O O . THR A 1 309 ? 1.225 2.643 0.374 1.00 69.81 309 THR A O 1
ATOM 2467 N N . PRO A 1 310 ? -0.551 4.009 0.573 1.00 72.75 310 PRO A N 1
ATOM 2468 C CA . PRO A 1 310 ? -0.043 5.010 -0.349 1.00 72.75 310 PRO A CA 1
ATOM 2469 C C . PRO A 1 310 ? 1.298 5.536 0.145 1.00 72.75 310 PRO A C 1
ATOM 2471 O O . PRO A 1 310 ? 1.427 5.897 1.312 1.00 72.75 310 PRO A O 1
ATOM 2474 N N . GLN A 1 311 ? 2.283 5.610 -0.742 1.00 75.56 311 GLN A N 1
ATOM 2475 C CA . GLN A 1 311 ? 3.605 6.125 -0.384 1.00 75.56 311 GLN A CA 1
ATOM 2476 C C . GLN A 1 311 ? 3.672 7.656 -0.498 1.00 75.56 311 GLN A C 1
ATOM 2478 O O . GLN A 1 311 ? 4.469 8.311 0.179 1.00 75.56 311 GLN A O 1
ATOM 2483 N N . GLU A 1 312 ? 2.804 8.253 -1.315 1.00 82.94 312 GLU A N 1
ATOM 2484 C CA . GLU A 1 312 ? 2.758 9.696 -1.521 1.00 82.94 312 GLU A CA 1
ATOM 2485 C C . GLU A 1 312 ? 2.195 10.438 -0.309 1.00 82.94 312 GLU A C 1
ATOM 2487 O O . GLU A 1 312 ? 1.066 10.195 0.125 1.00 82.94 312 GLU A O 1
ATOM 2492 N N . LEU A 1 313 ? 2.943 11.436 0.173 1.00 87.25 313 LEU A N 1
ATOM 2493 C CA . LEU A 1 313 ? 2.538 12.264 1.309 1.00 87.25 313 LEU A CA 1
ATOM 2494 C C . LEU A 1 313 ? 1.150 12.893 1.115 1.00 87.25 313 LEU A C 1
ATOM 2496 O O . LEU A 1 313 ? 0.364 12.928 2.056 1.00 87.25 313 LEU A O 1
ATOM 2500 N N . LYS A 1 314 ? 0.824 13.348 -0.103 1.00 86.06 314 LYS A N 1
ATOM 2501 C CA . LYS A 1 314 ? -0.483 13.945 -0.421 1.00 86.06 314 LYS A CA 1
ATOM 2502 C C . LYS A 1 314 ? -1.639 12.985 -0.116 1.00 86.06 314 LYS A C 1
ATOM 2504 O O . LYS A 1 314 ? -2.622 13.399 0.489 1.00 86.06 314 LYS A O 1
ATOM 2509 N N . LEU A 1 315 ? -1.505 11.715 -0.498 1.00 84.56 315 LEU A N 1
ATOM 2510 C CA . LEU A 1 315 ? -2.542 10.695 -0.312 1.00 84.56 315 LEU A CA 1
ATOM 2511 C C . LEU A 1 315 ? -2.655 10.258 1.147 1.00 84.56 315 LEU A C 1
ATOM 2513 O O . LEU A 1 315 ? -3.760 10.068 1.656 1.00 84.56 315 LEU A O 1
ATOM 2517 N N . ILE A 1 316 ? -1.515 10.136 1.830 1.00 89.44 316 ILE A N 1
ATOM 2518 C CA . ILE A 1 316 ? -1.477 9.851 3.267 1.00 89.44 316 ILE A CA 1
ATOM 2519 C C . ILE A 1 316 ? -2.181 10.977 4.042 1.00 89.44 316 ILE A C 1
ATOM 2521 O O . ILE A 1 316 ? -2.997 10.695 4.922 1.00 89.44 316 ILE A O 1
ATOM 2525 N N . LEU A 1 317 ? -1.912 12.238 3.684 1.00 91.19 317 LEU A N 1
ATOM 2526 C CA . LEU A 1 317 ? -2.547 13.415 4.281 1.00 91.19 317 LEU A CA 1
ATOM 2527 C C . LEU A 1 317 ? -4.050 13.438 4.046 1.00 91.19 317 LEU A C 1
ATOM 2529 O O . LEU A 1 317 ? -4.810 13.559 5.002 1.00 91.19 317 LEU A O 1
ATOM 2533 N N . GLU A 1 318 ? -4.480 13.298 2.792 1.00 88.56 318 GLU A N 1
ATOM 2534 C CA . GLU A 1 318 ? -5.899 13.280 2.431 1.00 88.56 318 GLU A CA 1
ATOM 2535 C C . GLU A 1 318 ? -6.656 12.223 3.246 1.00 88.56 318 GLU A C 1
ATOM 2537 O O . GLU A 1 318 ? -7.679 12.518 3.868 1.00 88.56 318 GLU A O 1
ATOM 2542 N N . ARG A 1 319 ? -6.103 11.008 3.334 1.00 87.81 319 ARG A N 1
ATOM 2543 C CA . ARG A 1 319 ? -6.674 9.918 4.128 1.00 87.81 319 ARG A CA 1
ATOM 2544 C C . ARG A 1 319 ? -6.729 10.245 5.618 1.00 87.81 319 ARG A C 1
ATOM 2546 O O . ARG A 1 319 ? -7.796 10.122 6.216 1.00 87.81 319 ARG A O 1
ATOM 2553 N N . SER A 1 320 ? -5.606 10.641 6.212 1.00 91.62 320 SER A N 1
ATOM 2554 C CA . SER A 1 320 ? -5.506 10.877 7.659 1.00 91.62 320 SER A CA 1
ATOM 2555 C C . SER A 1 320 ? -6.399 12.037 8.095 1.00 91.62 320 SER A C 1
ATOM 2557 O O . SER A 1 320 ? -7.061 11.951 9.127 1.00 91.62 320 SER A O 1
ATOM 2559 N N . CYS A 1 321 ? -6.479 13.098 7.288 1.00 91.00 321 CYS A N 1
ATOM 2560 C CA . CYS A 1 321 ? -7.385 14.219 7.521 1.00 91.00 321 CYS A CA 1
ATOM 2561 C C . CYS A 1 321 ? -8.849 13.784 7.408 1.00 91.00 321 CYS A C 1
ATOM 2563 O O . CYS A 1 321 ? -9.631 14.075 8.309 1.00 91.00 321 CYS A O 1
ATOM 2565 N N . ASN A 1 322 ? -9.223 13.037 6.363 1.00 89.31 322 ASN A N 1
ATOM 2566 C CA . ASN A 1 322 ? -10.589 12.524 6.219 1.00 89.31 322 ASN A CA 1
ATOM 2567 C C . ASN A 1 322 ? -10.989 11.630 7.404 1.00 89.31 322 ASN A C 1
ATOM 2569 O O . ASN A 1 322 ? -12.074 11.795 7.960 1.00 89.31 322 ASN A O 1
ATOM 2573 N N . GLN A 1 323 ? -10.097 10.738 7.842 1.00 89.94 323 GLN A N 1
ATOM 2574 C CA . GLN A 1 323 ? -10.298 9.881 9.015 1.00 89.94 323 GLN A CA 1
ATOM 2575 C C . GLN A 1 323 ? -1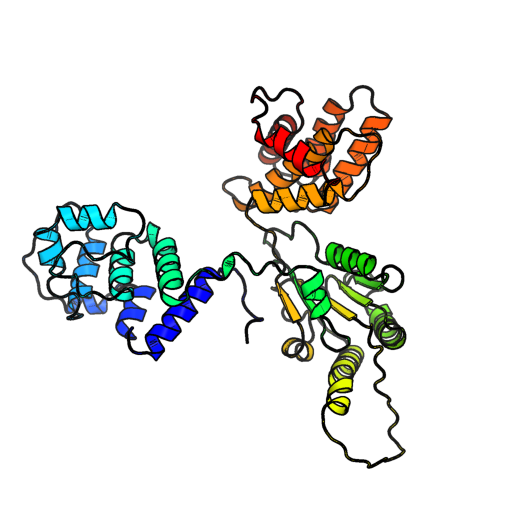0.424 10.688 10.315 1.00 89.94 323 GLN A C 1
ATOM 2577 O O . GLN A 1 323 ? -11.284 10.391 11.145 1.00 89.94 323 GLN A O 1
ATOM 2582 N N . ALA A 1 324 ? -9.595 11.719 10.492 1.00 90.44 324 ALA A N 1
ATOM 2583 C CA . ALA A 1 324 ? -9.628 12.574 11.673 1.00 90.44 324 ALA A CA 1
ATOM 2584 C C . ALA A 1 324 ? -10.907 13.425 11.745 1.00 90.44 324 ALA A C 1
ATOM 2586 O O . ALA A 1 324 ? -11.469 13.577 12.831 1.00 90.44 324 ALA A O 1
ATOM 2587 N N . MET A 1 325 ? -11.379 13.928 10.599 1.00 87.44 325 MET A N 1
ATOM 2588 C CA . MET A 1 325 ? -12.579 14.766 10.478 1.00 87.44 325 MET A CA 1
ATOM 2589 C C . MET A 1 325 ? -13.887 13.967 10.516 1.00 87.44 325 MET A C 1
ATOM 2591 O O . MET A 1 325 ? -14.918 14.503 10.913 1.00 87.44 325 MET A O 1
ATOM 2595 N N . ALA A 1 326 ? -13.865 12.685 10.138 1.00 85.75 326 ALA A N 1
ATOM 2596 C CA . ALA A 1 326 ? -15.042 11.816 10.193 1.00 85.75 326 ALA A CA 1
ATOM 2597 C C . ALA A 1 326 ? -15.536 11.544 11.627 1.00 85.75 326 ALA A C 1
ATOM 2599 O O . ALA A 1 326 ? -16.679 11.125 11.811 1.00 85.75 326 ALA A O 1
ATOM 2600 N N . GLN A 1 327 ? -14.698 11.770 12.643 1.00 77.06 327 GLN A N 1
ATOM 2601 C CA . GLN A 1 327 ? -15.078 11.645 14.048 1.00 77.06 327 GLN A CA 1
ATOM 2602 C C . GLN A 1 327 ? -15.445 13.029 14.605 1.00 77.06 327 GLN A C 1
ATOM 2604 O O . GLN A 1 327 ? -14.539 13.825 14.867 1.00 77.06 327 GLN A O 1
ATOM 2609 N N . PRO A 1 328 ? -16.742 13.348 14.786 1.00 66.00 328 PRO A N 1
ATOM 2610 C CA . PRO A 1 328 ? -17.153 14.660 15.271 1.00 66.00 328 PRO A CA 1
ATOM 2611 C C . PRO A 1 328 ? -16.620 14.889 16.687 1.00 66.00 328 PRO A C 1
ATOM 2613 O O . PRO A 1 328 ? -16.863 14.079 17.581 1.00 66.00 328 PRO A O 1
ATOM 2616 N N . ARG A 1 329 ? -15.911 16.004 16.899 1.00 75.62 329 ARG A N 1
ATOM 2617 C CA . ARG A 1 329 ? -15.413 16.418 18.219 1.00 75.62 329 ARG A CA 1
ATOM 2618 C C . ARG A 1 329 ? -15.796 17.854 18.499 1.00 75.62 329 ARG A C 1
ATOM 2620 O O . ARG A 1 329 ? -15.429 18.754 17.753 1.00 75.62 329 ARG A O 1
ATOM 2627 N N . SER A 1 330 ? -16.535 18.073 19.580 1.00 68.62 330 SER A N 1
ATOM 2628 C CA . SER A 1 330 ? -17.178 19.365 19.838 1.00 68.62 330 SER A CA 1
ATOM 2629 C C . SER A 1 330 ? -16.289 20.380 20.556 1.00 68.62 330 SER A C 1
ATOM 2631 O O . SER A 1 330 ? -16.624 21.559 20.584 1.00 68.62 330 SER A O 1
ATOM 2633 N N . LYS A 1 331 ? -15.207 19.937 21.208 1.00 76.69 331 LYS A N 1
ATOM 2634 C CA . LYS A 1 331 ? -14.428 20.776 22.141 1.00 76.69 331 LYS A CA 1
ATOM 2635 C C . LYS A 1 331 ? -13.014 21.108 21.680 1.00 76.69 331 LYS A C 1
ATOM 2637 O O . LYS A 1 331 ? 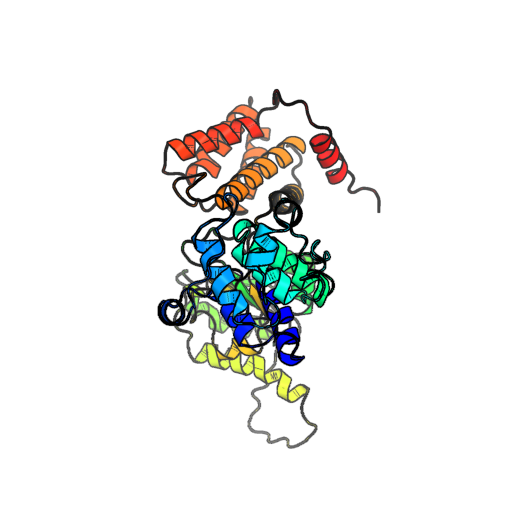-12.366 21.938 22.307 1.00 76.69 331 LYS A O 1
ATOM 2642 N N . THR A 1 332 ? -12.531 20.478 20.616 1.00 80.44 332 THR A N 1
ATOM 2643 C CA . THR A 1 332 ? -11.163 20.661 20.130 1.00 80.44 332 THR A CA 1
ATOM 2644 C C . THR A 1 332 ? -11.163 21.489 18.846 1.00 80.44 332 THR A C 1
ATOM 2646 O O . THR A 1 332 ? -11.945 21.170 17.950 1.00 80.44 332 THR A O 1
ATOM 2649 N N . PRO A 1 333 ? -10.296 22.512 18.715 1.00 86.00 333 PRO A N 1
ATOM 2650 C CA . PRO A 1 333 ? -10.175 23.284 17.481 1.00 86.00 333 PRO A CA 1
ATOM 2651 C C . PRO A 1 333 ? -9.815 22.396 16.284 1.00 86.00 333 PRO A C 1
ATOM 2653 O O . PRO A 1 333 ? -8.985 21.486 16.403 1.00 86.00 333 PRO A O 1
ATOM 2656 N N . VAL A 1 334 ? -10.413 22.671 15.124 1.00 86.12 334 VAL A N 1
ATOM 2657 C CA . VAL A 1 334 ? -10.207 21.889 13.890 1.00 86.12 334 VAL A CA 1
ATOM 2658 C C . VAL A 1 334 ? -8.739 21.919 13.465 1.00 86.12 334 VAL A C 1
ATOM 2660 O O . VAL A 1 334 ? -8.190 20.902 13.046 1.00 86.12 334 VAL A O 1
ATOM 2663 N N . GLU A 1 335 ? -8.059 23.043 13.677 1.00 86.25 335 GLU A N 1
ATOM 2664 C CA . GLU A 1 335 ? -6.637 23.228 13.392 1.00 86.25 335 GLU A CA 1
ATOM 2665 C C . GLU A 1 335 ? -5.772 22.211 14.147 1.00 86.25 335 GLU A C 1
ATOM 2667 O O . GLU A 1 335 ? -4.779 21.722 13.613 1.00 86.25 335 GLU A O 1
ATOM 2672 N N . ARG A 1 336 ? -6.164 21.836 15.372 1.00 88.25 336 ARG A N 1
ATOM 2673 C CA . ARG A 1 336 ? -5.447 20.841 16.187 1.00 88.25 336 ARG A CA 1
ATOM 2674 C C . ARG A 1 336 ? -5.725 19.415 15.735 1.00 88.25 336 ARG A C 1
ATOM 2676 O O . ARG A 1 336 ? -4.832 18.572 15.767 1.00 88.25 336 ARG A O 1
ATOM 2683 N N . ILE A 1 337 ? -6.943 19.142 15.273 1.00 90.12 337 ILE A N 1
ATOM 2684 C CA . ILE A 1 337 ? -7.292 17.862 14.642 1.00 90.12 337 ILE A CA 1
ATOM 2685 C C . ILE A 1 337 ? -6.453 17.672 13.369 1.00 90.12 337 ILE A C 1
ATOM 2687 O O . ILE A 1 337 ? -5.833 16.621 13.194 1.00 90.12 337 ILE A O 1
ATOM 2691 N N . ILE A 1 338 ? -6.358 18.711 12.534 1.00 90.25 338 ILE A N 1
ATOM 2692 C CA . ILE A 1 338 ? -5.531 18.712 11.320 1.00 90.25 338 ILE A CA 1
ATOM 2693 C C . ILE A 1 338 ? -4.041 18.600 11.669 1.00 90.25 338 ILE A C 1
ATOM 2695 O O . ILE A 1 338 ? -3.336 17.825 11.030 1.00 90.25 338 ILE A O 1
ATOM 2699 N N . ALA A 1 339 ? -3.551 19.302 12.695 1.00 91.81 339 ALA A N 1
ATOM 2700 C CA . ALA A 1 339 ? -2.149 19.222 13.115 1.00 91.81 339 ALA A CA 1
ATOM 2701 C C . ALA A 1 339 ? -1.743 17.801 13.552 1.00 91.81 339 ALA A C 1
ATOM 2703 O O . ALA A 1 339 ? -0.654 17.337 13.210 1.00 91.81 339 ALA A O 1
ATOM 2704 N N . LEU A 1 340 ? -2.626 17.072 14.247 1.00 93.12 340 LEU A N 1
ATOM 2705 C CA . LEU A 1 340 ? -2.393 15.660 14.572 1.00 93.12 340 LEU A CA 1
ATOM 2706 C C . LEU A 1 340 ? -2.445 14.751 13.343 1.00 93.12 340 LEU A C 1
ATOM 2708 O O . LEU A 1 340 ? -1.613 13.851 13.228 1.00 93.12 340 LEU A O 1
ATOM 2712 N N . ALA A 1 341 ? -3.387 14.976 12.425 1.00 93.50 341 ALA A N 1
ATOM 2713 C CA . ALA A 1 341 ? -3.451 14.224 11.172 1.00 93.50 341 ALA A CA 1
ATOM 2714 C C . ALA A 1 341 ? -2.203 14.464 10.301 1.00 93.50 341 ALA A C 1
ATOM 2716 O O . ALA A 1 341 ? -1.676 13.527 9.697 1.00 93.50 341 ALA A O 1
ATOM 2717 N N . LEU A 1 342 ? -1.686 15.697 10.290 1.00 94.62 342 LEU A N 1
ATOM 2718 C CA . LEU A 1 342 ? -0.430 16.073 9.645 1.00 94.62 342 LEU A CA 1
ATOM 2719 C C . LEU A 1 342 ? 0.754 15.351 10.289 1.00 94.62 342 LEU A C 1
ATOM 2721 O O . LEU A 1 342 ? 1.526 14.720 9.573 1.00 94.62 342 LEU A O 1
ATOM 2725 N N . LEU A 1 343 ? 0.868 15.388 11.621 1.00 95.44 343 LEU A N 1
ATOM 2726 C CA . LEU A 1 343 ? 1.905 14.656 12.351 1.00 95.44 343 LEU A CA 1
ATOM 2727 C C . LEU A 1 343 ? 1.876 13.165 11.998 1.00 95.44 343 LEU A C 1
ATOM 2729 O O . LEU A 1 343 ? 2.900 12.609 11.608 1.00 95.44 343 LEU A O 1
ATOM 2733 N N . HIS A 1 344 ? 0.699 12.540 12.074 1.00 95.31 344 HIS A N 1
ATOM 2734 C CA . HIS A 1 344 ? 0.508 11.139 11.708 1.00 95.31 344 HIS A CA 1
ATOM 2735 C C . HIS A 1 344 ? 0.991 10.859 10.281 1.00 95.31 344 HIS A C 1
ATOM 2737 O O . HIS A 1 344 ? 1.764 9.933 10.047 1.00 95.31 344 HIS A O 1
ATOM 2743 N N . SER A 1 345 ? 0.601 11.712 9.334 1.00 94.38 345 SER A N 1
ATOM 2744 C CA . SER A 1 345 ? 0.946 11.552 7.920 1.00 94.38 345 SER A CA 1
ATOM 2745 C C . SER A 1 345 ? 2.438 11.708 7.649 1.00 94.38 345 SER A C 1
ATOM 2747 O O . SER A 1 345 ? 3.001 10.953 6.859 1.00 94.38 345 SER A O 1
ATOM 2749 N N . VAL A 1 346 ? 3.093 12.662 8.314 1.00 94.69 346 VAL A N 1
ATOM 2750 C CA . VAL A 1 346 ? 4.545 12.863 8.220 1.00 94.69 346 VAL A CA 1
ATOM 2751 C C . VAL A 1 346 ? 5.286 11.651 8.776 1.00 94.69 346 VAL A C 1
ATOM 2753 O O . VAL A 1 346 ? 6.247 11.196 8.159 1.00 94.69 346 VAL A O 1
ATOM 2756 N N . LEU A 1 347 ? 4.831 11.102 9.905 1.00 94.31 347 LEU A N 1
ATOM 2757 C CA . LEU A 1 347 ? 5.425 9.907 10.502 1.00 94.31 347 LEU A CA 1
ATOM 2758 C C . LEU A 1 347 ? 5.243 8.673 9.614 1.00 94.31 347 LEU A C 1
ATOM 2760 O O . LEU A 1 347 ? 6.212 7.956 9.390 1.00 94.31 347 LEU A O 1
ATOM 2764 N N . LEU A 1 348 ? 4.056 8.463 9.038 1.00 92.12 348 LEU A N 1
ATOM 2765 C CA . LEU A 1 348 ? 3.826 7.396 8.059 1.00 92.12 348 LEU A CA 1
ATOM 2766 C C . LEU A 1 348 ? 4.716 7.558 6.820 1.00 92.12 348 LEU A C 1
ATOM 2768 O O . LEU A 1 348 ? 5.389 6.617 6.411 1.00 92.12 348 LEU A O 1
ATOM 2772 N N . HIS A 1 349 ? 4.778 8.762 6.246 1.00 91.38 349 HIS A N 1
ATOM 2773 C CA . HIS A 1 349 ? 5.595 9.026 5.062 1.00 91.38 349 HIS A CA 1
ATOM 2774 C C . HIS A 1 349 ? 7.096 8.848 5.336 1.00 91.38 349 HIS A C 1
ATOM 2776 O O . HIS A 1 349 ? 7.834 8.361 4.481 1.00 91.38 349 HIS A O 1
ATOM 2782 N N . ARG A 1 350 ? 7.552 9.182 6.549 1.00 91.12 350 ARG A N 1
ATOM 2783 C CA . ARG A 1 350 ? 8.938 8.978 6.991 1.00 91.12 350 ARG A CA 1
ATOM 2784 C C . ARG A 1 350 ? 9.373 7.512 6.899 1.00 91.12 350 ARG A C 1
ATOM 2786 O O . ARG A 1 350 ? 10.537 7.262 6.593 1.00 91.12 350 ARG A O 1
ATOM 2793 N N . GLN A 1 351 ? 8.463 6.555 7.093 1.00 87.25 351 GLN A N 1
ATOM 2794 C CA . GLN A 1 351 ? 8.785 5.123 7.025 1.00 87.25 351 GLN A CA 1
ATOM 2795 C C . GLN A 1 351 ? 9.221 4.670 5.628 1.00 87.25 351 GLN A C 1
ATOM 2797 O O . GLN A 1 351 ? 9.993 3.721 5.503 1.00 87.25 351 GLN A O 1
ATOM 2802 N N . ASN A 1 352 ? 8.807 5.389 4.581 1.00 85.38 352 ASN A N 1
ATOM 2803 C CA . ASN A 1 352 ? 9.165 5.071 3.196 1.00 85.38 352 ASN A CA 1
ATOM 2804 C C . ASN A 1 352 ? 10.664 5.237 2.909 1.00 85.38 352 ASN A C 1
ATOM 2806 O O . ASN A 1 352 ? 11.172 4.686 1.937 1.00 85.38 352 ASN A O 1
ATOM 2810 N N . TYR A 1 353 ? 11.386 5.978 3.753 1.00 86.88 353 TYR A N 1
ATOM 2811 C CA . TYR A 1 353 ? 12.827 6.193 3.617 1.00 86.88 353 TYR A CA 1
ATOM 2812 C C . TYR A 1 353 ? 13.665 5.125 4.340 1.00 86.88 353 TYR A C 1
ATOM 2814 O O . TYR A 1 353 ? 14.894 5.147 4.238 1.00 86.88 353 TYR A O 1
ATOM 2822 N N . GLY A 1 354 ? 13.020 4.196 5.060 1.00 85.62 354 GLY A N 1
ATOM 2823 C CA . GLY A 1 354 ? 13.663 3.086 5.764 1.00 85.62 354 GLY A CA 1
ATOM 2824 C C . GLY A 1 354 ? 14.878 3.523 6.586 1.00 85.62 354 GLY A C 1
ATOM 2825 O O . GLY A 1 354 ? 14.849 4.553 7.265 1.00 85.62 354 GLY A O 1
ATOM 2826 N N . ASN A 1 355 ? 15.973 2.775 6.437 1.00 86.56 355 ASN A N 1
ATOM 2827 C CA . ASN A 1 355 ? 17.212 2.940 7.206 1.00 86.56 355 ASN A CA 1
ATOM 2828 C C . ASN A 1 355 ? 17.952 4.266 6.957 1.00 86.56 355 ASN A C 1
ATOM 2830 O O . ASN A 1 355 ? 18.906 4.580 7.663 1.00 86.56 355 ASN A O 1
ATOM 2834 N N . ILE A 1 356 ? 17.542 5.050 5.952 1.00 87.31 356 ILE A N 1
ATOM 2835 C CA . ILE A 1 356 ? 18.080 6.400 5.724 1.00 87.31 356 ILE A CA 1
ATOM 2836 C C . ILE A 1 356 ? 17.473 7.386 6.726 1.00 87.31 356 ILE A C 1
ATOM 2838 O O . ILE A 1 356 ? 18.144 8.323 7.156 1.00 87.31 356 ILE A O 1
ATOM 2842 N N . ALA A 1 357 ? 16.201 7.196 7.085 1.00 88.88 357 ALA A N 1
ATOM 2843 C CA . ALA A 1 357 ? 15.508 8.086 8.003 1.00 88.88 357 ALA A CA 1
ATOM 2844 C C . ALA A 1 357 ? 15.545 7.590 9.448 1.00 88.88 357 ALA A C 1
ATOM 2846 O O . ALA A 1 357 ? 15.655 8.431 10.336 1.00 88.88 357 ALA A O 1
ATOM 2847 N N . GLN A 1 358 ? 15.421 6.285 9.690 1.00 90.25 358 GLN A N 1
ATOM 2848 C CA . GLN A 1 358 ? 15.223 5.702 11.023 1.00 90.25 358 GLN A CA 1
ATOM 2849 C C . GLN A 1 358 ? 15.857 4.312 11.129 1.00 90.25 358 GLN A C 1
ATOM 2851 O O . GLN A 1 358 ? 16.021 3.651 10.112 1.00 90.25 358 GLN A O 1
ATOM 2856 N N . THR A 1 359 ? 16.196 3.857 12.331 1.00 90.81 359 THR A N 1
ATOM 2857 C CA . THR A 1 359 ? 16.898 2.579 12.546 1.00 90.81 359 THR A CA 1
ATOM 2858 C C . THR A 1 359 ? 16.004 1.370 12.264 1.00 90.81 359 THR A C 1
ATOM 2860 O O . THR A 1 359 ? 16.459 0.401 11.664 1.00 90.81 359 THR A O 1
ATOM 2863 N N . GLU A 1 360 ? 14.730 1.444 12.658 1.00 87.62 360 GLU A N 1
ATOM 2864 C CA . GLU A 1 360 ? 13.752 0.356 12.539 1.00 87.62 360 GLU A CA 1
ATOM 2865 C C . GLU A 1 360 ? 12.447 0.834 11.883 1.00 87.62 360 GLU A C 1
ATOM 2867 O O . GLU A 1 360 ? 12.130 2.027 11.850 1.00 87.62 360 GLU A O 1
ATOM 2872 N N . LEU A 1 361 ? 11.649 -0.102 11.364 1.00 86.06 361 LEU A N 1
ATOM 2873 C CA . LEU A 1 361 ? 10.304 0.190 10.866 1.00 86.06 361 LEU A CA 1
ATOM 2874 C C . LEU A 1 361 ? 9.287 0.124 12.008 1.00 86.06 361 LEU A C 1
ATOM 2876 O O . LEU A 1 361 ? 8.906 -0.951 12.466 1.00 86.06 361 LEU A O 1
ATOM 2880 N N . TYR A 1 362 ? 8.817 1.288 12.445 1.00 89.06 362 TYR A N 1
ATOM 2881 C CA . TYR A 1 362 ? 7.751 1.390 13.443 1.00 89.06 362 TYR A CA 1
ATOM 2882 C C . TYR A 1 362 ? 6.388 1.017 12.832 1.00 89.06 362 TYR A C 1
ATOM 2884 O O . TYR A 1 362 ? 6.180 1.176 11.635 1.00 89.06 362 TYR A O 1
ATOM 2892 N N . GLN A 1 363 ? 5.434 0.509 13.610 1.00 84.56 363 GLN A N 1
ATOM 2893 C CA . GLN A 1 363 ? 4.129 0.066 13.087 1.00 84.56 363 GLN A CA 1
ATOM 2894 C C . GLN A 1 363 ? 3.007 1.044 13.449 1.00 84.56 363 GLN A C 1
ATOM 2896 O O . GLN A 1 363 ? 2.000 0.661 14.040 1.00 84.56 363 GLN A O 1
ATOM 2901 N N . TRP A 1 364 ? 3.178 2.322 13.097 1.00 91.50 364 TRP A N 1
ATOM 2902 C CA . TRP A 1 364 ? 2.114 3.307 13.285 1.00 91.50 364 TRP A CA 1
ATOM 2903 C C . TRP A 1 364 ? 0.935 3.018 12.363 1.00 91.50 364 TRP A C 1
ATOM 2905 O O . TRP A 1 364 ? 1.093 2.730 11.176 1.00 91.50 364 TRP A O 1
ATOM 2915 N N . SER A 1 365 ? -0.261 3.143 12.917 1.00 90.56 365 SER A N 1
ATOM 2916 C CA . SER A 1 365 ? -1.508 2.805 12.249 1.00 90.56 365 SER A CA 1
ATOM 2917 C C . SER A 1 365 ? -2.602 3.820 12.565 1.00 90.56 365 SER A C 1
ATOM 2919 O O . SER A 1 365 ? -2.499 4.653 13.466 1.00 90.56 365 SER A O 1
ATOM 2921 N N . GLN A 1 366 ? -3.714 3.706 11.855 1.00 90.81 366 GLN A N 1
ATOM 2922 C CA . GLN A 1 366 ? -4.945 4.448 12.103 1.00 90.81 366 GLN A CA 1
ATOM 2923 C C . GLN A 1 366 ? -5.428 4.328 13.565 1.00 90.81 366 GLN A C 1
ATOM 2925 O O . GLN A 1 366 ? -6.023 5.274 14.086 1.00 90.81 366 GLN A O 1
ATOM 2930 N N . ALA A 1 367 ? -5.140 3.218 14.255 1.00 92.06 367 ALA A N 1
ATOM 2931 C CA . ALA A 1 367 ? -5.459 3.079 15.675 1.00 92.06 367 ALA A CA 1
ATOM 2932 C C . ALA A 1 367 ? -4.712 4.117 16.532 1.00 92.06 367 ALA A C 1
ATOM 2934 O O . ALA A 1 367 ? -5.316 4.708 17.427 1.00 92.06 367 ALA A O 1
ATOM 2935 N N . ASP A 1 368 ? -3.447 4.410 16.213 1.00 95.12 368 ASP A N 1
ATOM 2936 C CA . ASP A 1 368 ? -2.651 5.433 16.901 1.00 95.12 368 ASP A CA 1
ATOM 2937 C C . ASP A 1 368 ? -3.204 6.836 16.651 1.00 95.12 368 ASP A C 1
ATOM 2939 O O . ASP A 1 368 ? -3.305 7.633 17.584 1.00 95.12 368 ASP A O 1
ATOM 2943 N N . LEU A 1 369 ? -3.631 7.130 15.416 1.00 94.81 369 LEU A N 1
ATOM 2944 C CA . LEU A 1 369 ? -4.292 8.397 15.090 1.00 94.81 369 LEU A CA 1
ATOM 2945 C C . LEU A 1 369 ? -5.580 8.563 15.905 1.00 94.81 369 LEU A C 1
ATOM 2947 O O . LEU A 1 369 ? -5.789 9.598 16.536 1.00 94.81 369 LEU A O 1
ATOM 2951 N N . PHE A 1 370 ? -6.440 7.545 15.932 1.00 94.44 370 PHE A N 1
ATOM 2952 C CA . PHE A 1 370 ? -7.702 7.592 16.677 1.00 94.44 370 PHE A CA 1
ATOM 2953 C C . PHE A 1 370 ? -7.483 7.697 18.182 1.00 94.44 370 PHE A C 1
ATOM 2955 O O . PHE A 1 370 ? -8.180 8.460 18.857 1.00 94.44 370 PHE A O 1
ATOM 2962 N N . PHE A 1 371 ? -6.485 6.986 18.703 1.00 95.12 371 PHE A N 1
ATOM 2963 C CA . PHE A 1 371 ? -6.093 7.092 20.097 1.00 95.12 371 PHE A CA 1
ATOM 2964 C C . PHE A 1 371 ? -5.575 8.497 20.425 1.00 95.12 371 PHE A C 1
ATOM 2966 O O . PHE A 1 371 ? -6.067 9.111 21.374 1.00 95.12 371 PHE A O 1
ATOM 2973 N N . ALA A 1 372 ? -4.671 9.052 19.610 1.00 94.94 372 ALA A N 1
ATOM 2974 C CA . ALA A 1 372 ?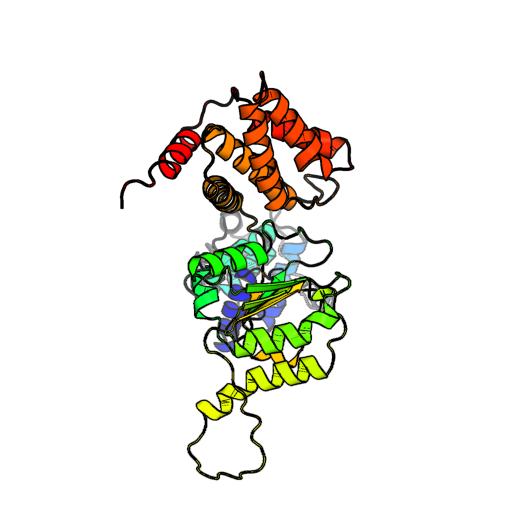 -4.155 10.412 19.777 1.00 94.94 372 ALA A CA 1
ATOM 2975 C C . ALA A 1 372 ? -5.273 11.449 19.796 1.00 94.94 372 ALA A C 1
ATOM 2977 O O . ALA A 1 372 ? -5.294 12.347 20.636 1.00 94.94 372 ALA A O 1
ATOM 2978 N N . LEU A 1 373 ? -6.226 11.300 18.887 1.00 93.94 373 LEU A N 1
ATOM 2979 C CA . LEU A 1 373 ? -7.336 12.213 18.763 1.00 93.94 373 LEU A CA 1
ATOM 2980 C C . LEU A 1 373 ? -8.326 12.126 19.949 1.00 93.94 373 LEU A C 1
ATOM 2982 O O . LEU A 1 373 ? -8.816 13.153 20.416 1.00 93.94 373 LEU A O 1
ATOM 2986 N N . ASN A 1 374 ? -8.593 10.925 20.475 1.00 93.19 374 ASN A N 1
ATOM 2987 C CA . ASN A 1 374 ? -9.393 10.731 21.695 1.00 93.19 374 ASN A CA 1
ATOM 2988 C C . ASN A 1 374 ? -8.682 11.305 22.935 1.00 93.19 374 ASN A C 1
ATOM 2990 O O . ASN A 1 374 ? -9.293 11.961 23.779 1.00 93.19 374 ASN A O 1
ATOM 2994 N N . VAL A 1 375 ? -7.366 11.094 23.038 1.00 93.38 375 VAL A N 1
ATOM 2995 C CA . VAL A 1 375 ? -6.540 11.697 24.093 1.00 93.38 375 VAL A CA 1
ATOM 2996 C C . VAL A 1 375 ? -6.588 13.221 24.002 1.00 93.38 375 VAL A C 1
ATOM 2998 O O . VAL A 1 375 ? -6.809 13.867 25.024 1.00 93.38 375 VAL A O 1
ATOM 3001 N N . GLN A 1 376 ? -6.470 13.791 22.800 1.00 92.06 376 GLN A N 1
ATOM 3002 C CA . GLN A 1 376 ? -6.546 15.236 22.586 1.00 92.06 376 GLN A CA 1
ATOM 3003 C C . GLN A 1 376 ? -7.869 15.816 23.089 1.00 92.06 376 GLN A C 1
ATOM 3005 O O . GLN A 1 376 ? -7.862 16.832 23.777 1.00 92.06 376 GLN A O 1
ATOM 3010 N N . GLU A 1 377 ? -8.994 15.161 22.805 1.00 91.12 377 GLU A N 1
ATOM 3011 C CA . GLU A 1 377 ? -10.306 15.608 23.283 1.00 91.12 377 GLU A CA 1
ATOM 3012 C C . GLU A 1 377 ? -10.376 15.665 24.813 1.00 91.12 377 GLU A C 1
ATOM 3014 O O . GLU A 1 377 ? -10.847 16.651 25.387 1.00 91.12 377 GLU A O 1
ATOM 3019 N N . LYS A 1 378 ? -9.851 14.637 25.487 1.00 90.75 378 LYS A N 1
ATOM 3020 C CA . LYS A 1 378 ? -9.795 14.588 26.954 1.00 90.75 378 LYS A CA 1
ATOM 3021 C C . LYS A 1 378 ? -8.860 15.655 27.517 1.00 90.75 378 LYS A C 1
ATOM 3023 O O . LYS A 1 378 ? -9.244 16.364 28.443 1.00 90.75 378 LYS A O 1
ATOM 3028 N N . VAL A 1 379 ? -7.666 15.804 26.950 1.00 91.69 379 VAL A N 1
ATOM 3029 C CA . VAL A 1 379 ? -6.685 16.817 27.365 1.00 91.69 379 VAL A CA 1
ATOM 3030 C C . VAL A 1 379 ? -7.283 18.220 27.240 1.00 91.69 379 VAL A C 1
ATOM 3032 O O . VAL A 1 379 ? -7.200 19.003 28.181 1.00 91.69 379 VAL A O 1
ATOM 3035 N N . TRP A 1 380 ? -7.997 18.501 26.149 1.00 88.94 380 TRP A N 1
ATOM 3036 C CA . TRP A 1 380 ? -8.667 19.789 25.942 1.00 88.94 380 TRP A CA 1
ATOM 3037 C C . TRP A 1 380 ? -9.805 20.061 26.937 1.00 88.94 380 TRP A C 1
ATOM 3039 O O . TRP A 1 380 ? -10.144 21.213 27.194 1.00 88.94 380 TRP A O 1
ATOM 3049 N N . CYS A 1 381 ? -10.408 19.014 27.506 1.00 87.06 381 CYS A N 1
ATOM 3050 C CA . CYS A 1 381 ? -11.457 19.154 28.515 1.00 87.06 381 CYS A CA 1
ATOM 3051 C C . CYS A 1 381 ? -10.921 19.387 29.930 1.00 87.06 381 CYS A C 1
ATOM 3053 O O . CYS A 1 381 ? -11.618 20.002 30.736 1.00 87.06 381 CYS A O 1
ATOM 3055 N N . PHE A 1 382 ? -9.753 18.829 30.259 1.00 86.19 382 PHE A N 1
ATOM 3056 C CA . PHE A 1 382 ? -9.324 18.661 31.651 1.00 86.19 382 PHE A CA 1
ATOM 3057 C C . PHE A 1 382 ? -7.981 19.318 31.990 1.00 86.19 382 PHE A C 1
ATOM 3059 O O . PHE A 1 382 ? -7.684 19.483 33.173 1.00 86.19 382 PHE A O 1
ATOM 3066 N N . CYS A 1 383 ? -7.166 19.698 31.004 1.00 87.94 383 CYS A N 1
ATOM 3067 C CA . CYS A 1 383 ? -5.837 20.264 31.237 1.00 87.94 383 CYS A CA 1
ATOM 3068 C C . CYS A 1 383 ? -5.835 21.794 31.115 1.00 87.94 383 CYS A C 1
ATOM 3070 O O . CYS A 1 383 ? -6.492 22.360 30.247 1.00 87.94 383 CYS A O 1
ATOM 3072 N N . GLN A 1 384 ? -5.056 22.457 31.977 1.00 82.94 384 GLN A N 1
ATOM 3073 C CA . GLN A 1 384 ? -4.843 23.909 31.914 1.00 82.94 384 GLN A CA 1
ATOM 3074 C C . GLN A 1 384 ? -3.953 24.310 30.731 1.00 82.94 384 GLN A C 1
ATOM 3076 O O . GLN A 1 384 ? -4.215 25.325 30.097 1.00 82.94 384 GLN A O 1
ATOM 3081 N N . ASP A 1 385 ? -2.941 23.493 30.426 1.00 88.38 385 ASP A N 1
ATOM 3082 C CA . ASP A 1 385 ? -2.077 23.645 29.255 1.00 88.38 385 ASP A CA 1
ATOM 3083 C C . ASP A 1 385 ? -2.196 22.401 28.362 1.00 88.38 385 ASP A C 1
ATOM 3085 O O . ASP A 1 385 ? -1.450 21.427 28.518 1.00 88.38 385 ASP A O 1
ATOM 3089 N N . PRO A 1 386 ? -3.205 22.359 27.482 1.00 88.44 386 PRO A N 1
ATOM 3090 C CA . PRO A 1 386 ? -3.452 21.183 26.667 1.00 88.44 386 PRO A CA 1
ATOM 3091 C C . PRO A 1 386 ? -2.398 20.986 25.569 1.00 88.44 386 PRO A C 1
ATOM 3093 O O . PRO A 1 386 ? -2.244 19.874 25.066 1.00 88.44 386 PRO A O 1
ATOM 3096 N N . GLU A 1 387 ? -1.664 22.030 25.187 1.00 88.31 387 GLU A N 1
ATOM 3097 C CA . GLU A 1 387 ? -0.738 21.983 24.056 1.00 88.31 387 GLU A CA 1
ATOM 3098 C C . GLU A 1 387 ? 0.580 21.316 24.425 1.00 88.31 387 GLU A C 1
ATOM 3100 O O . GLU A 1 387 ? 1.025 20.404 23.720 1.00 88.31 387 GLU A O 1
ATOM 3105 N N . ASP A 1 388 ? 1.176 21.721 25.544 1.00 90.06 388 ASP A N 1
ATOM 3106 C CA . ASP A 1 388 ? 2.411 21.113 26.038 1.00 90.06 388 ASP A CA 1
ATOM 3107 C C . ASP A 1 388 ? 2.179 19.649 26.435 1.00 90.06 388 ASP A C 1
ATOM 3109 O O . ASP A 1 388 ? 2.981 18.764 26.109 1.00 90.06 388 ASP A O 1
ATOM 3113 N N . VAL A 1 389 ? 1.024 19.361 27.045 1.00 92.88 389 VAL A N 1
ATOM 3114 C CA . VAL A 1 389 ? 0.614 17.989 27.368 1.00 92.88 389 VAL A CA 1
ATOM 3115 C C . VAL A 1 389 ? 0.444 17.159 26.096 1.00 92.88 389 VAL A C 1
ATOM 3117 O O . VAL A 1 389 ? 0.956 16.039 26.032 1.00 92.88 389 VAL A O 1
ATOM 3120 N N . MET A 1 390 ? -0.217 17.687 25.060 1.00 93.25 390 MET A N 1
ATOM 3121 C CA . MET A 1 390 ? -0.412 16.938 23.816 1.00 93.25 390 MET A CA 1
ATOM 3122 C C . MET A 1 390 ? 0.905 16.708 23.066 1.00 93.25 390 MET A C 1
ATOM 3124 O O . MET A 1 390 ? 1.109 15.618 22.530 1.00 93.25 390 MET A O 1
ATOM 3128 N N . GLN A 1 391 ? 1.833 17.672 23.073 1.00 92.50 391 GLN A N 1
ATOM 3129 C CA . GLN A 1 391 ? 3.181 17.492 22.518 1.00 92.50 391 GLN A CA 1
ATOM 3130 C C . GLN A 1 391 ? 3.927 16.346 23.206 1.00 92.50 391 GLN A C 1
ATOM 3132 O O . GLN A 1 391 ? 4.521 15.494 22.536 1.00 92.50 391 GLN A O 1
ATOM 3137 N N . PHE A 1 392 ? 3.875 16.297 24.539 1.00 93.56 392 PHE A N 1
ATOM 3138 C CA . PHE A 1 392 ? 4.502 15.226 25.304 1.00 93.56 392 PHE A CA 1
ATOM 3139 C C . PHE A 1 392 ? 3.853 13.866 25.021 1.00 93.56 392 PHE A C 1
ATOM 3141 O O . PHE A 1 392 ? 4.561 12.902 24.715 1.00 93.56 392 PHE A O 1
ATOM 3148 N N . LEU A 1 393 ? 2.519 13.789 25.084 1.00 95.69 393 LEU A N 1
ATOM 3149 C CA . LEU A 1 393 ? 1.779 12.543 24.890 1.00 95.69 393 LEU A CA 1
ATOM 3150 C C . LEU A 1 393 ? 1.934 12.011 23.465 1.00 95.69 393 LEU A C 1
ATOM 3152 O O . LEU A 1 393 ? 2.248 10.835 23.299 1.00 95.69 393 LEU A O 1
ATOM 3156 N N . ALA A 1 394 ? 1.792 12.853 22.439 1.00 95.44 394 ALA A N 1
ATOM 3157 C CA . ALA A 1 394 ? 1.987 12.436 21.051 1.00 95.44 394 ALA A CA 1
ATOM 3158 C C . ALA A 1 394 ? 3.415 11.930 20.808 1.00 95.44 394 ALA A C 1
ATOM 3160 O O . ALA A 1 394 ? 3.599 10.845 20.256 1.00 95.44 394 ALA A O 1
ATOM 3161 N N . GLY A 1 395 ? 4.419 12.694 21.248 1.00 94.69 395 GLY A N 1
ATOM 3162 C CA . GLY A 1 395 ? 5.816 12.447 20.897 1.00 94.69 395 GLY A CA 1
ATOM 3163 C C . GLY A 1 395 ? 6.490 11.355 21.721 1.00 94.69 395 GLY A C 1
ATOM 3164 O O . GLY A 1 395 ? 7.365 10.671 21.201 1.00 94.69 395 GLY A O 1
ATOM 3165 N N . SER A 1 396 ? 6.099 11.184 22.986 1.00 93.94 396 SER A N 1
ATOM 3166 C CA . SER A 1 396 ? 6.757 10.240 23.905 1.00 93.94 396 SER A CA 1
ATOM 3167 C C . SER A 1 396 ? 5.931 8.990 24.182 1.00 93.94 396 SER A C 1
ATOM 3169 O O . SER A 1 396 ? 6.511 7.946 24.453 1.00 93.94 396 SER A O 1
ATOM 3171 N N . VAL A 1 397 ? 4.598 9.083 24.132 1.00 94.94 397 VAL A N 1
ATOM 3172 C CA . VAL A 1 397 ? 3.711 7.986 24.549 1.00 94.94 397 VAL A CA 1
ATOM 3173 C C . VAL A 1 397 ? 3.034 7.338 23.351 1.00 94.94 397 VAL A C 1
ATOM 3175 O O . VAL A 1 397 ? 3.171 6.139 23.160 1.00 94.94 397 VAL A O 1
ATOM 3178 N N . ILE A 1 398 ? 2.330 8.117 22.530 1.00 95.88 398 ILE A N 1
ATOM 3179 C CA . ILE A 1 398 ? 1.496 7.576 21.452 1.00 95.88 398 ILE A CA 1
ATOM 3180 C C . ILE A 1 398 ? 2.368 7.095 20.295 1.00 95.88 398 ILE A C 1
ATOM 3182 O O . ILE A 1 398 ? 2.436 5.903 20.033 1.00 95.88 398 ILE A O 1
ATOM 3186 N N . TYR A 1 399 ? 3.085 8.005 19.633 1.00 95.81 399 TYR A N 1
ATOM 3187 C CA . TYR A 1 399 ? 3.987 7.630 18.544 1.00 95.81 399 TYR A CA 1
ATOM 3188 C C . TYR A 1 399 ? 5.341 7.167 19.076 1.00 95.81 399 TYR A C 1
ATOM 3190 O O . TYR A 1 399 ? 5.903 6.199 18.565 1.00 95.81 399 TYR A O 1
ATOM 3198 N N . GLY A 1 400 ? 5.834 7.823 20.132 1.00 94.38 400 GLY A N 1
ATOM 3199 C CA . GLY A 1 400 ? 7.095 7.477 20.787 1.00 94.38 400 GLY A CA 1
ATOM 3200 C C . GLY A 1 400 ? 7.091 6.122 21.493 1.00 94.38 400 GLY A C 1
ATOM 3201 O O . GLY A 1 400 ? 8.147 5.512 21.599 1.00 94.38 400 GLY A O 1
ATOM 3202 N N . GLY A 1 401 ? 5.928 5.614 21.919 1.00 92.88 401 GLY A N 1
ATOM 3203 C CA . GLY A 1 401 ? 5.821 4.320 22.603 1.00 92.88 401 GLY A CA 1
ATOM 3204 C C . GLY A 1 401 ? 6.183 3.116 21.730 1.00 92.88 401 GLY A C 1
ATOM 3205 O O . GLY A 1 401 ? 6.516 2.059 22.256 1.00 92.88 401 GLY A O 1
ATOM 3206 N N . HIS A 1 402 ? 6.176 3.285 20.405 1.00 90.25 402 HIS A N 1
ATOM 3207 C CA . HIS A 1 402 ? 6.623 2.270 19.444 1.00 90.25 402 HIS A CA 1
ATOM 3208 C C . HIS A 1 402 ? 8.148 2.205 19.302 1.00 90.25 402 HIS A C 1
ATOM 3210 O O . HIS A 1 402 ? 8.667 1.289 18.668 1.00 90.25 402 HIS A O 1
ATOM 3216 N N . ILE A 1 403 ? 8.868 3.192 19.838 1.00 94.44 403 ILE A N 1
ATOM 3217 C CA . ILE A 1 403 ? 10.268 3.441 19.509 1.00 94.44 403 ILE A CA 1
ATOM 3218 C C . ILE A 1 403 ? 11.173 2.995 20.650 1.00 94.44 403 ILE A C 1
ATOM 3220 O O . ILE A 1 403 ? 11.097 3.510 21.764 1.00 94.44 403 ILE A O 1
ATOM 3224 N N . LEU A 1 404 ? 12.084 2.074 20.341 1.00 91.12 404 LEU A N 1
ATOM 3225 C CA . LEU A 1 404 ? 13.113 1.621 21.278 1.00 91.12 404 LEU A CA 1
ATOM 3226 C C . LEU A 1 404 ? 14.423 2.406 21.127 1.00 91.12 404 LEU A C 1
ATOM 3228 O O . LEU A 1 404 ? 15.135 2.601 22.111 1.00 91.12 404 LEU A O 1
ATOM 3232 N N . ASP A 1 405 ? 14.739 2.875 19.917 1.00 94.81 405 ASP A N 1
ATOM 3233 C CA . ASP A 1 405 ? 15.971 3.613 19.652 1.00 94.81 405 ASP A CA 1
ATOM 3234 C C . ASP A 1 405 ? 15.892 5.072 20.162 1.00 94.81 405 ASP A C 1
ATOM 3236 O O . ASP A 1 405 ? 14.960 5.813 19.828 1.00 94.81 405 ASP A O 1
ATOM 3240 N N . PRO A 1 406 ? 16.866 5.541 20.965 1.00 94.50 406 PRO A N 1
ATOM 3241 C CA . PRO A 1 406 ? 16.808 6.873 21.560 1.00 94.50 406 PRO A CA 1
ATOM 3242 C C . PRO A 1 406 ? 16.965 8.018 20.547 1.00 94.50 406 PRO A C 1
ATOM 3244 O O . PRO A 1 406 ? 16.434 9.108 20.799 1.00 94.50 406 PRO A O 1
ATOM 3247 N N . ALA A 1 407 ? 17.673 7.810 19.431 1.00 93.38 407 ALA A N 1
ATOM 3248 C CA . ALA A 1 407 ? 17.875 8.831 18.402 1.00 93.38 407 ALA A CA 1
ATOM 3249 C C . ALA A 1 407 ? 16.617 9.002 17.538 1.00 93.38 407 ALA A C 1
ATOM 3251 O O . ALA A 1 407 ? 16.179 10.134 17.290 1.00 93.38 407 ALA A O 1
ATOM 3252 N N . ASP A 1 408 ? 15.969 7.897 17.177 1.00 95.38 408 ASP A N 1
ATOM 3253 C CA . ASP A 1 408 ? 14.662 7.905 16.524 1.00 95.38 408 ASP A CA 1
ATOM 3254 C C . ASP A 1 408 ? 13.604 8.533 17.430 1.00 95.38 408 ASP A C 1
ATOM 3256 O O . ASP A 1 408 ? 12.849 9.403 16.988 1.00 95.38 408 ASP A O 1
ATOM 3260 N N . ALA A 1 409 ? 13.604 8.193 18.724 1.00 95.31 409 ALA A N 1
ATOM 3261 C CA . ALA A 1 409 ? 12.674 8.774 19.687 1.00 95.31 409 ALA A CA 1
ATOM 3262 C C . ALA A 1 409 ? 12.883 10.289 19.837 1.00 95.31 409 ALA A C 1
ATOM 3264 O O . ALA A 1 409 ? 11.916 11.047 19.935 1.00 95.31 409 ALA A O 1
ATOM 3265 N N . ALA A 1 410 ? 14.137 10.756 19.839 1.00 94.94 410 ALA A N 1
ATOM 3266 C CA . ALA A 1 410 ? 14.447 12.185 19.850 1.00 94.94 410 ALA A CA 1
ATOM 3267 C C . ALA A 1 410 ? 13.971 12.879 18.565 1.00 94.94 410 ALA A C 1
ATOM 3269 O O . ALA A 1 410 ? 13.420 13.981 18.629 1.00 94.94 410 ALA A O 1
ATOM 3270 N N . THR A 1 411 ? 14.117 12.217 17.416 1.00 94.81 411 THR A N 1
ATOM 3271 C CA . THR A 1 411 ? 13.662 12.748 16.129 1.00 94.81 411 THR A CA 1
ATOM 3272 C C . THR A 1 411 ? 12.139 12.847 16.070 1.00 94.81 411 THR A C 1
ATOM 3274 O O . THR A 1 411 ? 11.615 13.900 15.712 1.00 94.81 411 THR A O 1
ATOM 3277 N N . VAL A 1 412 ? 11.406 11.814 16.498 1.00 95.50 412 VAL A N 1
ATOM 3278 C CA . VAL A 1 412 ? 9.934 11.839 16.549 1.00 95.50 412 VAL A CA 1
ATOM 3279 C C . VAL A 1 412 ? 9.422 12.888 17.535 1.00 95.50 412 VAL A C 1
ATOM 3281 O O . VAL A 1 412 ? 8.478 13.612 17.212 1.00 95.50 412 VAL A O 1
ATOM 3284 N N . ARG A 1 413 ? 10.080 13.064 18.689 1.00 95.00 413 ARG A N 1
ATOM 3285 C CA . ARG A 1 413 ? 9.779 14.169 19.618 1.00 95.00 413 ARG A CA 1
ATOM 3286 C C . ARG A 1 413 ? 9.978 15.539 18.966 1.00 95.00 413 ARG A C 1
ATOM 3288 O O . ARG A 1 413 ? 9.105 16.394 19.093 1.00 95.00 413 ARG A O 1
ATOM 3295 N N . SER A 1 414 ? 11.074 15.733 18.235 1.00 94.62 414 SER A N 1
ATOM 3296 C CA . SER A 1 414 ? 11.349 16.978 17.505 1.00 94.62 414 SER A CA 1
ATOM 3297 C C . SER A 1 414 ? 10.287 17.262 16.434 1.00 94.62 414 SER A C 1
ATOM 3299 O O . SER A 1 414 ? 9.680 18.333 16.434 1.00 94.62 414 SER A O 1
ATOM 3301 N N . VAL A 1 415 ? 9.969 16.272 15.590 1.00 94.50 415 VAL A N 1
ATOM 3302 C CA . VAL A 1 415 ? 8.924 16.380 14.553 1.00 94.50 415 VAL A CA 1
ATOM 3303 C C . VAL A 1 415 ? 7.559 16.685 15.172 1.00 94.50 415 VAL A C 1
ATOM 3305 O O . VAL A 1 415 ? 6.839 17.551 14.676 1.00 94.50 415 VAL A O 1
ATOM 3308 N N . THR A 1 416 ? 7.222 16.031 16.286 1.00 95.00 416 THR A N 1
ATOM 3309 C CA . THR A 1 416 ? 5.979 16.279 17.033 1.00 95.00 416 THR A CA 1
ATOM 3310 C C . THR A 1 416 ? 5.889 17.727 17.499 1.00 95.00 416 THR A C 1
ATOM 3312 O O . THR A 1 416 ? 4.873 18.383 17.274 1.00 95.00 416 THR A O 1
ATOM 3315 N N . GLN A 1 417 ? 6.958 18.252 18.100 1.00 91.69 417 GLN A N 1
ATOM 3316 C CA . GLN A 1 417 ? 7.007 19.650 18.526 1.00 91.69 417 GLN A CA 1
ATOM 3317 C C . GLN A 1 417 ? 6.858 20.602 17.337 1.00 91.69 417 GLN A C 1
ATOM 3319 O O . GLN A 1 417 ? 6.119 21.576 17.433 1.00 91.69 417 GLN A O 1
ATOM 3324 N N . SER A 1 418 ? 7.512 20.327 16.206 1.00 90.88 418 SER A N 1
ATOM 3325 C CA . SER A 1 418 ? 7.380 21.154 15.002 1.00 90.88 418 SER A CA 1
ATOM 3326 C C . SER A 1 418 ? 5.966 21.144 14.417 1.00 90.88 418 SER A C 1
ATOM 3328 O O . SER A 1 418 ? 5.518 22.181 13.939 1.00 90.88 418 SER A O 1
ATOM 3330 N N . CYS A 1 419 ? 5.264 20.008 14.460 1.00 90.38 419 CYS A N 1
ATOM 3331 C CA . CYS A 1 419 ? 3.912 19.886 13.907 1.00 90.38 419 CYS A CA 1
ATOM 3332 C C . CYS A 1 419 ? 2.829 20.466 14.830 1.00 90.38 419 CYS A C 1
ATOM 3334 O O . CYS A 1 419 ? 1.829 20.980 14.338 1.00 90.38 419 CYS A O 1
ATOM 3336 N N . LEU A 1 420 ? 2.998 20.362 16.154 1.00 88.88 420 LEU A N 1
ATOM 3337 C CA . LEU A 1 420 ? 1.965 20.745 17.126 1.00 88.88 420 LEU A CA 1
ATOM 3338 C C . LEU A 1 420 ? 2.152 22.149 17.725 1.00 88.88 420 LEU A C 1
ATOM 3340 O O . LEU A 1 420 ? 1.191 22.695 18.271 1.00 88.88 420 LEU A O 1
ATOM 3344 N N . LYS A 1 421 ? 3.337 22.768 17.611 1.00 83.12 421 LYS A N 1
ATOM 3345 C CA . LYS A 1 421 ? 3.565 24.145 18.087 1.00 83.12 421 LYS A CA 1
ATOM 3346 C C . LYS A 1 421 ? 2.735 25.166 17.302 1.00 83.12 421 LYS A C 1
ATOM 3348 O O . LYS A 1 421 ? 2.741 25.187 16.078 1.00 83.12 421 LYS A O 1
ATOM 3353 N N . VAL A 1 422 ? 2.081 26.072 18.032 1.00 59.97 422 VAL A N 1
ATOM 3354 C CA . VAL A 1 422 ? 1.214 27.159 17.513 1.00 59.97 422 VAL A CA 1
ATOM 3355 C C . VAL A 1 422 ? 1.977 28.201 16.700 1.00 59.97 422 VAL A C 1
ATOM 3357 O O . VAL A 1 422 ? 1.423 28.846 15.817 1.00 59.97 422 VAL A O 1
ATOM 3360 N N . HIS A 1 423 ? 3.258 28.373 17.012 1.00 53.31 423 HIS A N 1
ATOM 3361 C CA . HIS A 1 423 ? 4.133 29.345 16.378 1.00 53.31 423 HIS A CA 1
ATOM 3362 C C . HIS A 1 423 ? 5.237 28.607 15.636 1.00 53.31 423 HIS A C 1
ATOM 3364 O O . HIS A 1 423 ? 6.403 28.629 16.035 1.00 53.31 423 HIS A O 1
ATOM 3370 N N . SER A 1 424 ? 4.885 27.931 14.543 1.00 44.00 424 SER A N 1
ATOM 3371 C CA . SER A 1 424 ? 5.896 27.695 13.527 1.00 44.00 424 SER A CA 1
ATOM 3372 C C . SER A 1 424 ? 6.390 29.074 13.079 1.00 44.00 424 SER A C 1
ATOM 3374 O O . SER A 1 424 ? 5.630 29.892 12.576 1.00 44.00 424 SER A O 1
ATOM 3376 N N . THR A 1 425 ? 7.676 29.357 13.256 1.00 40.56 425 THR A N 1
ATOM 3377 C CA . THR A 1 425 ? 8.352 30.506 12.625 1.00 40.56 425 THR A CA 1
ATOM 3378 C C . THR A 1 425 ? 8.304 30.442 11.092 1.00 40.56 425 THR A C 1
ATOM 3380 O O . THR A 1 425 ? 8.705 31.379 10.408 1.00 40.56 425 THR A O 1
ATOM 3383 N N . LEU A 1 426 ? 7.780 29.348 10.540 1.00 45.62 426 LEU A N 1
ATOM 3384 C CA . LEU A 1 426 ? 7.254 29.268 9.192 1.00 45.62 426 LEU A CA 1
ATOM 3385 C C . LEU A 1 426 ? 5.885 29.957 9.187 1.00 45.62 426 LEU A C 1
ATOM 3387 O O . LEU A 1 426 ? 4.932 29.417 9.749 1.00 45.62 426 LEU A O 1
ATOM 3391 N N . LEU A 1 427 ? 5.808 31.145 8.572 1.00 37.00 427 LEU A N 1
ATOM 3392 C CA . LEU A 1 427 ? 4.540 31.800 8.226 1.00 37.00 427 LEU A CA 1
ATOM 3393 C C . LEU A 1 427 ? 3.537 30.746 7.731 1.00 37.00 427 LEU A C 1
ATOM 3395 O O . LEU A 1 427 ? 3.962 29.862 6.974 1.00 37.00 427 LEU A O 1
ATOM 3399 N N . PRO A 1 428 ? 2.241 30.828 8.094 1.00 41.66 428 PRO A N 1
ATOM 3400 C CA . PRO A 1 428 ? 1.238 29.981 7.475 1.00 41.66 428 PRO A CA 1
ATOM 3401 C C . PRO A 1 428 ? 1.342 30.230 5.975 1.00 41.66 428 PRO A C 1
ATOM 3403 O O . PRO A 1 428 ? 1.024 31.303 5.462 1.00 41.66 428 PRO A O 1
ATOM 3406 N N . THR A 1 429 ? 1.893 29.260 5.251 1.00 50.00 429 THR A N 1
ATOM 3407 C CA . THR A 1 429 ? 1.773 29.298 3.805 1.00 50.00 429 THR A CA 1
ATOM 3408 C C . THR A 1 429 ? 0.278 29.208 3.539 1.00 50.00 429 THR A C 1
ATOM 3410 O O . THR A 1 429 ? -0.423 28.432 4.193 1.00 50.00 429 THR A O 1
ATOM 3413 N N . GLN A 1 430 ? -0.217 30.004 2.590 1.00 53.44 430 GLN A N 1
ATOM 3414 C CA . GLN A 1 430 ? -1.635 30.072 2.209 1.00 53.44 430 GLN A CA 1
ATOM 3415 C C . GLN A 1 430 ? -2.294 28.689 2.014 1.00 53.44 430 GLN A C 1
ATOM 3417 O O . GLN A 1 430 ? -3.512 28.596 1.987 1.00 53.44 430 GLN A O 1
ATOM 3422 N N . GLY A 1 431 ? -1.509 27.614 1.860 1.00 52.69 431 GLY A N 1
ATOM 3423 C CA . GLY A 1 431 ? -1.963 26.232 1.774 1.00 52.69 431 GLY A CA 1
ATOM 3424 C C . GLY A 1 431 ? -2.636 25.671 3.033 1.00 52.69 431 GLY A C 1
ATOM 3425 O O . GLY A 1 431 ? -3.603 24.941 2.868 1.00 52.69 431 GLY A O 1
ATOM 3426 N N . LEU A 1 432 ? -2.196 25.996 4.257 1.00 50.88 432 LEU A N 1
ATOM 3427 C CA . LEU A 1 432 ? -2.830 25.480 5.491 1.00 50.88 432 LEU A CA 1
ATOM 3428 C C . LEU A 1 432 ? -4.180 26.156 5.758 1.00 50.88 432 LEU A C 1
ATOM 3430 O O . LEU A 1 432 ? -5.154 25.480 6.081 1.00 50.88 432 LEU A O 1
ATOM 3434 N N . GLU A 1 433 ? -4.259 27.469 5.533 1.00 54.16 433 GLU A N 1
ATOM 3435 C CA . GLU A 1 433 ? -5.519 28.220 5.584 1.00 54.16 433 GLU A CA 1
ATOM 3436 C C . GLU A 1 433 ? -6.478 27.776 4.473 1.00 54.16 433 GLU A C 1
ATOM 3438 O O . GLU A 1 433 ? -7.651 27.546 4.748 1.00 54.16 433 GLU A O 1
ATOM 3443 N N . LYS A 1 434 ? -5.978 27.553 3.244 1.00 55.34 434 LYS A N 1
ATOM 3444 C CA . LYS A 1 434 ? -6.774 26.992 2.138 1.00 55.34 434 LYS A CA 1
ATOM 3445 C C . LYS A 1 434 ? -7.226 25.556 2.395 1.00 55.34 434 LYS A C 1
ATOM 3447 O O . LYS A 1 434 ? -8.334 25.203 2.016 1.00 55.34 434 LYS A O 1
ATOM 3452 N N . LEU A 1 435 ? -6.398 24.712 3.012 1.00 49.53 435 LEU A N 1
ATOM 3453 C CA . LEU A 1 435 ? -6.793 23.350 3.389 1.00 49.53 435 LEU A CA 1
ATOM 3454 C C . LEU A 1 435 ? -7.870 23.380 4.470 1.00 49.53 435 LEU A C 1
ATOM 3456 O O . LEU A 1 435 ? -8.860 22.668 4.349 1.00 49.53 435 LEU A O 1
ATOM 3460 N N . SER A 1 436 ? -7.708 24.230 5.487 1.00 50.69 436 SER A N 1
ATOM 3461 C CA . SER A 1 436 ? -8.722 24.425 6.524 1.00 50.69 436 SER A CA 1
ATOM 3462 C C . SER A 1 436 ? -10.034 24.943 5.929 1.00 50.69 436 SER A C 1
ATOM 3464 O O . SER A 1 436 ? -11.088 24.374 6.205 1.00 50.69 436 SER A O 1
ATOM 3466 N N . SER A 1 437 ? -9.986 25.943 5.038 1.00 57.69 437 SER A N 1
ATOM 3467 C CA . SER A 1 437 ? -11.184 26.484 4.382 1.00 57.69 437 SER A CA 1
ATOM 3468 C C . SER A 1 437 ? -11.868 25.447 3.486 1.00 57.69 437 SER A C 1
ATOM 3470 O O . SER A 1 437 ? -13.072 25.264 3.579 1.00 57.69 437 SER A O 1
ATOM 3472 N N . VAL A 1 438 ? -11.113 24.693 2.677 1.00 60.62 438 VAL A N 1
ATOM 3473 C CA . VAL A 1 438 ? -11.666 23.636 1.805 1.00 60.62 438 VAL A CA 1
ATOM 3474 C C . VAL A 1 438 ? -12.280 22.487 2.610 1.00 60.62 438 VAL A C 1
ATOM 3476 O O . VAL A 1 438 ? -13.290 21.920 2.202 1.00 60.62 438 VAL A O 1
ATOM 3479 N N . LEU A 1 439 ? -11.693 22.128 3.754 1.00 49.09 439 LEU A N 1
ATOM 3480 C CA . LEU A 1 439 ? -12.207 21.047 4.600 1.00 49.09 439 LEU A CA 1
ATOM 3481 C C . LEU A 1 439 ? -13.403 21.479 5.465 1.00 49.09 439 LEU A C 1
ATOM 3483 O O . LEU A 1 439 ? -14.195 20.621 5.858 1.00 49.09 439 LEU A O 1
ATOM 3487 N N . THR A 1 440 ? -13.542 22.774 5.763 1.00 53.25 440 THR A N 1
ATOM 3488 C CA . THR A 1 440 ? -14.664 23.327 6.544 1.00 53.25 440 THR A CA 1
ATOM 3489 C C . THR A 1 440 ? -15.863 23.722 5.675 1.00 53.25 440 THR A C 1
ATOM 3491 O O . THR A 1 440 ? -16.993 23.579 6.138 1.00 53.25 440 THR A O 1
ATOM 3494 N N . ASP A 1 441 ? -15.660 24.082 4.402 1.00 48.16 441 ASP A N 1
ATOM 3495 C CA . ASP A 1 441 ? -16.718 24.394 3.421 1.00 48.16 441 ASP A CA 1
ATOM 3496 C C . ASP A 1 441 ? -17.437 23.146 2.854 1.00 48.16 441 ASP A C 1
ATOM 3498 O O . ASP A 1 441 ? -17.766 23.063 1.671 1.00 48.16 441 ASP A O 1
ATOM 3502 N N . ARG A 1 442 ? -17.804 22.169 3.697 1.00 41.75 442 ARG A N 1
ATOM 3503 C CA . ARG A 1 442 ? -18.795 21.127 3.327 1.00 41.75 442 ARG A CA 1
ATOM 3504 C C . ARG A 1 442 ? -20.240 21.649 3.356 1.00 41.75 442 ARG A C 1
ATOM 3506 O O . ARG A 1 442 ? -21.172 20.929 3.711 1.00 41.75 442 ARG A O 1
ATOM 3513 N N . SER A 1 443 ? -20.437 22.905 2.975 1.00 37.06 443 SER A N 1
ATOM 3514 C CA . SER A 1 443 ? -21.746 23.538 2.867 1.00 37.06 443 SER A CA 1
ATOM 3515 C C . SER A 1 443 ? -21.876 24.334 1.576 1.00 37.06 443 SER A C 1
ATOM 3517 O O . SER A 1 443 ? -22.244 25.498 1.645 1.00 37.06 443 SER A O 1
ATOM 3519 N N . LEU A 1 444 ? -21.577 23.726 0.422 1.00 36.06 444 LEU A N 1
ATOM 3520 C CA . LEU A 1 444 ? -22.175 24.060 -0.878 1.00 36.06 444 LEU A CA 1
ATOM 3521 C C . LEU A 1 444 ? -21.873 22.941 -1.900 1.00 36.06 444 LEU A C 1
ATOM 3523 O O . LEU A 1 444 ? -20.714 22.643 -2.165 1.00 36.06 444 LEU A O 1
ATOM 3527 N N . SER A 1 445 ? -22.968 22.399 -2.453 1.00 31.88 445 SER A N 1
ATOM 3528 C CA . SER A 1 445 ? -23.157 21.319 -3.449 1.00 31.88 445 SER A CA 1
ATOM 3529 C C . SER A 1 445 ? -22.890 19.882 -3.012 1.00 31.88 445 SER A C 1
ATOM 3531 O O . SER A 1 445 ? -21.711 19.465 -3.017 1.00 31.88 445 SER A O 1
#